Protein AF-0000000080066933 (afdb_homodimer)

Radius of gyration: 23.7 Å; Cα contacts (8 Å, |Δi|>4): 1174; chains: 2; bounding box: 54×74×52 Å

InterPro domains:
  IPR002347 Short-chain dehydrogenase/reductase SDR [PF00106] (4-193)
  IPR002347 Short-chain dehydrogenase/reductase SDR [PR00081] (5-22)
  IPR002347 Short-chain dehydrogenase/reductase SDR [PR00081] (78-89)
  IPR002347 Short-chain dehydrogenase/reductase SDR [PR00081] (125-141)
  IPR002347 Short-chain dehydrogenase/reductase SDR [PR00081] (151-170)
  IPR002347 Short-chain dehydrogenase/reductase SDR [PR00081] (170-187)
  IPR020904 Short-chain dehydrogenase/reductase, conserved site [PS00061] (138-166)
  IPR036291 NAD(P)-binding domain superfamily [SSF51735] (2-244)

Nearest PDB structures (foldseek):
  6uhx-assembly1_A  TM=9.789E-01  e=2.652E-29  Saccharomyces cerevisiae S288C
  6yc8-assembly1_A  TM=9.776E-01  e=1.195E-28  Ogataea glucozyma
  3kzv-assembly1_A  TM=8.392E-01  e=2.022E-23  Saccharomyces cerevisiae S288C
  6emm-assembly1_A  TM=8.908E-01  e=1.637E-17  Homo sapiens
  6hno-assembly1_A  TM=8.893E-01  e=5.060E-16  Homo sapiens

Secondary structure (DSSP, 8-state):
----EEEEES-SSHHHHHHHHHHHHSTT--EEEEEES-SHHHHHHHHHHGGGEEEEE--TT-TTHHHHHHHHHHHHHS---EEEE------S-S-GGG--HHHHHHHHIIIIIHHHHHHHHHHHHHHHHT-EEEEE--GGGTS--TT-HHHHHHHHHHHHHHHHHHHH-TTSEEEEEE--SBSSHHHHIIIIITTTTS-HHHHHHHHHHHHTT-SBPTHHHHHHHHHHHHH--GGGTTEEEETT-GGGHHHH-/----EEEEES-SSHHHHHHHHHHHHSTT--EEEEEES-SHHHHHHHHHSGGGEEEEE--TT-TTHHHHHHHHHHHHHS---EEEE------S-S-GGG--HHHHHHHHIIIIIHHHHHHHHHHHHHHHHT-EEEEE--GGGTS--TT-HHHHHHHHHHHHHHHHHHHH-TTSEEEEEE--SBSSHHHHHHHHTTTTTS-HHHHHHHHHHHHTT-SBPTHHHHHHHHHHHHH--GGGTTEEEETT-GGGHHHH-

Solvent-accessible surface area (backbone atoms only — not comparable to full-atom values): 24352 Å² total; per-residue (Å²): 119,80,58,44,30,33,37,33,29,36,26,52,47,43,42,27,28,33,21,51,50,50,43,53,68,34,93,50,51,23,31,37,39,38,26,23,68,58,55,66,56,42,50,52,49,27,69,73,43,49,93,35,36,46,76,46,74,46,59,60,61,42,58,61,50,29,43,51,52,42,50,48,34,37,72,74,69,68,42,40,30,24,34,35,50,46,48,68,64,62,54,63,66,29,48,62,75,69,60,50,58,70,51,48,51,50,37,36,33,38,41,33,46,22,50,52,30,30,47,37,47,38,46,70,47,19,48,75,59,50,11,19,39,31,36,58,44,41,65,43,29,82,42,68,49,79,22,34,44,56,32,17,16,33,28,22,21,42,44,37,44,25,28,26,41,29,71,66,31,88,47,35,25,21,34,25,30,20,60,67,64,43,62,30,70,67,49,47,39,47,46,62,74,29,48,81,53,29,51,65,74,62,30,45,52,52,44,47,37,55,73,68,66,65,46,37,56,29,52,60,34,14,44,27,50,41,46,36,30,74,63,50,56,68,90,46,32,22,38,75,41,49,48,83,32,79,94,36,51,87,40,68,108,119,79,56,45,30,33,38,32,27,36,26,52,47,43,42,28,27,32,23,52,50,50,42,53,67,34,94,50,51,23,31,36,37,38,25,24,69,57,55,65,56,41,50,52,49,27,68,73,40,50,92,35,37,47,78,45,73,45,60,59,57,43,60,61,51,30,44,53,51,42,49,49,34,37,73,75,69,68,42,40,29,24,33,36,51,46,48,69,64,62,54,63,66,28,49,61,75,70,60,50,57,68,50,47,50,50,36,36,33,39,43,31,46,23,50,53,29,28,48,36,48,37,45,69,48,19,48,76,58,50,11,19,38,31,38,56,44,42,66,44,30,81,43,66,49,80,22,34,42,56,33,17,17,32,29,21,19,42,44,37,44,26,29,28,41,30,71,66,31,88,48,35,27,21,34,24,30,18,61,67,66,41,61,31,68,66,50,48,40,47,46,62,75,30,48,81,52,30,52,65,72,61,31,46,50,54,45,48,37,53,75,68,65,65,44,37,56,28,53,61,35,14,44,27,51,41,46,37,30,74,64,50,57,68,89,48,30,21,38,75,41,49,45,82,34,77,93,36,52,88,40,66,109

Structure (mmCIF, N/CA/C/O backbone):
data_AF-0000000080066933-model_v1
#
loop_
_entity.id
_entity.type
_entity.pdbx_description
1 polymer 'Short-chain dehydrogenase'
#
loop_
_atom_site.group_PDB
_atom_site.id
_atom_site.type_symbol
_atom_site.label_atom_id
_atom_site.label_alt_id
_atom_site.label_comp_id
_atom_site.label_asym_id
_atom_site.label_entity_id
_atom_site.label_seq_id
_atom_site.pdbx_PDB_ins_code
_atom_site.Cartn_x
_atom_site.Cartn_y
_atom_site.Cartn_z
_atom_site.occupancy
_atom_site.B_iso_or_equiv
_atom_site.auth_seq_id
_atom_site.auth_comp_id
_atom_site.auth_asym_id
_atom_site.auth_atom_id
_atom_site.pdbx_PDB_model_num
ATOM 1 N N . MET A 1 1 ? 8.703 -28.578 -24.781 1 67.31 1 MET A N 1
ATOM 2 C CA . MET A 1 1 ? 9.203 -27.688 -23.75 1 67.31 1 MET A CA 1
ATOM 3 C C . MET A 1 1 ? 9.305 -28.406 -22.406 1 67.31 1 MET A C 1
ATOM 5 O O . MET A 1 1 ? 8.547 -29.344 -22.141 1 67.31 1 MET A O 1
ATOM 9 N N . SER A 1 2 ? 10.453 -28.203 -21.656 1 88.19 2 SER A N 1
ATOM 10 C CA . SER A 1 2 ? 10.734 -28.953 -20.438 1 88.19 2 SER A CA 1
ATOM 11 C C . SER A 1 2 ? 9.781 -28.578 -19.312 1 88.19 2 SER A C 1
ATOM 13 O O . SER A 1 2 ? 9.219 -27.469 -19.312 1 88.19 2 SER A O 1
ATOM 15 N N . ALA A 1 3 ? 9.43 -29.484 -18.578 1 95.88 3 ALA A N 1
ATOM 16 C CA . ALA A 1 3 ? 8.578 -29.266 -17.406 1 95.88 3 ALA A CA 1
ATOM 17 C C . ALA A 1 3 ? 9.125 -28.156 -16.531 1 95.88 3 ALA A C 1
ATOM 19 O O . ALA A 1 3 ? 10.336 -28.047 -16.328 1 95.88 3 ALA A O 1
ATOM 20 N N . LYS A 1 4 ? 8.234 -27.328 -16.125 1 98.56 4 LYS A N 1
ATOM 21 C CA . LYS A 1 4 ? 8.586 -26.25 -15.211 1 98.56 4 LYS A CA 1
ATOM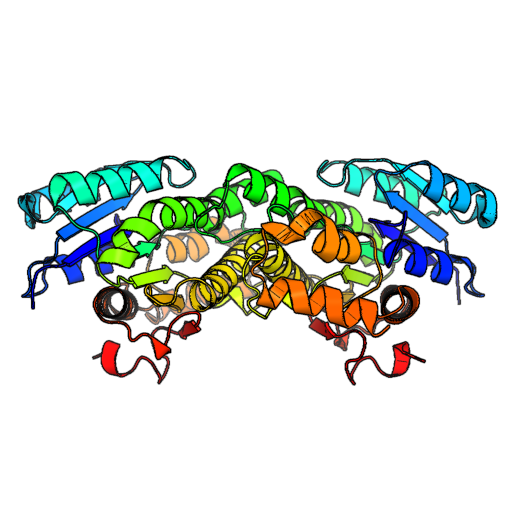 22 C C . LYS A 1 4 ? 8.047 -26.531 -13.812 1 98.56 4 LYS A C 1
ATOM 24 O O . LYS A 1 4 ? 7.156 -27.375 -13.633 1 98.56 4 LYS A O 1
ATOM 29 N N . THR A 1 5 ? 8.688 -25.891 -12.82 1 98.88 5 THR A N 1
ATOM 30 C CA . THR A 1 5 ? 8.258 -26 -11.43 1 98.88 5 THR A CA 1
ATOM 31 C C . THR A 1 5 ? 7.699 -24.672 -10.93 1 98.88 5 THR A C 1
ATOM 33 O O . THR A 1 5 ? 8.391 -23.656 -10.945 1 98.88 5 THR A O 1
ATOM 36 N N . ILE A 1 6 ? 6.422 -24.734 -10.508 1 98.94 6 ILE A N 1
ATOM 37 C CA . ILE A 1 6 ? 5.715 -23.516 -10.125 1 98.94 6 ILE A CA 1
ATOM 38 C C . ILE A 1 6 ? 5.184 -23.656 -8.703 1 98.94 6 ILE A C 1
ATOM 40 O O . ILE A 1 6 ? 4.66 -24.719 -8.328 1 98.94 6 ILE A O 1
ATOM 44 N N . ILE A 1 7 ? 5.359 -22.656 -7.863 1 98.94 7 ILE A N 1
ATOM 45 C CA . ILE A 1 7 ? 4.68 -22.547 -6.578 1 98.94 7 ILE A CA 1
ATOM 46 C C . ILE A 1 7 ? 3.367 -21.797 -6.75 1 98.94 7 ILE A C 1
ATOM 48 O O . ILE A 1 7 ? 3.334 -20.734 -7.383 1 98.94 7 ILE A O 1
ATOM 52 N N . VAL A 1 8 ? 2.273 -22.297 -6.262 1 98.94 8 VAL A N 1
ATOM 53 C CA . VAL A 1 8 ? 0.97 -21.656 -6.297 1 98.94 8 VAL A CA 1
ATOM 54 C C . VAL A 1 8 ? 0.401 -21.547 -4.883 1 98.94 8 VAL A C 1
ATOM 56 O O . VAL A 1 8 ? 0.143 -22.562 -4.238 1 98.94 8 VAL A O 1
ATOM 59 N N . THR A 1 9 ? 0.231 -20.328 -4.414 1 98.75 9 THR A N 1
ATOM 60 C CA . THR A 1 9 ? -0.376 -20.125 -3.102 1 98.75 9 THR A CA 1
ATOM 61 C C . THR A 1 9 ? -1.891 -20 -3.221 1 98.75 9 THR A C 1
ATOM 63 O O . THR A 1 9 ? -2.404 -19.625 -4.281 1 98.75 9 THR A O 1
ATOM 66 N N . GLY A 1 10 ? -2.592 -20.25 -2.084 1 97.75 10 GLY A N 1
ATOM 67 C CA . GLY A 1 10 ? -4.047 -20.234 -2.15 1 97.75 10 GLY A CA 1
ATOM 68 C C . GLY A 1 10 ? -4.609 -21.203 -3.174 1 97.75 10 GLY A C 1
ATOM 69 O O . GLY A 1 10 ? -5.473 -20.828 -3.973 1 97.75 10 GLY A O 1
ATOM 70 N N . ALA A 1 11 ? -4.137 -22.406 -3.182 1 97.88 11 ALA A N 1
ATOM 71 C CA . ALA A 1 11 ? -4.359 -23.312 -4.301 1 97.88 11 ALA A CA 1
ATOM 72 C C . ALA A 1 11 ? -5.5 -24.281 -4 1 97.88 11 ALA A C 1
ATOM 74 O O . ALA A 1 11 ? -5.781 -25.188 -4.793 1 97.88 11 ALA A O 1
ATOM 75 N N . SER A 1 12 ? -6.188 -24.125 -2.879 1 97 12 SER A N 1
ATOM 76 C CA . SER A 1 12 ? -7.148 -25.125 -2.445 1 97 12 SER A CA 1
ATOM 77 C C . SER A 1 12 ? -8.5 -24.938 -3.129 1 97 12 SER A C 1
ATOM 79 O O . SER A 1 12 ? -9.344 -25.828 -3.1 1 97 12 SER A O 1
ATOM 81 N N . ARG A 1 13 ? -8.789 -23.781 -3.676 1 96.56 13 ARG A N 1
ATOM 82 C CA . ARG A 1 13 ? -10.055 -23.484 -4.34 1 96.56 13 ARG A CA 1
ATOM 83 C C . ARG A 1 13 ? -9.914 -22.297 -5.281 1 96.56 13 ARG A C 1
ATOM 85 O O . ARG A 1 13 ? -8.844 -21.703 -5.375 1 96.56 13 ARG A O 1
ATOM 92 N N . GLY A 1 14 ? -10.914 -22.078 -6.016 1 97.88 14 GLY A N 1
ATOM 93 C CA . GLY A 1 14 ? -11.016 -20.859 -6.797 1 97.88 14 GLY A CA 1
ATOM 94 C C . GLY A 1 14 ? -9.922 -20.719 -7.84 1 97.88 14 GLY A C 1
ATOM 95 O O . GLY A 1 14 ? -9.641 -21.672 -8.578 1 97.88 14 GLY A O 1
ATOM 96 N N . ILE A 1 15 ? -9.414 -19.531 -7.926 1 98.69 15 ILE A N 1
ATOM 97 C CA . ILE A 1 15 ? -8.445 -19.172 -8.961 1 98.69 15 ILE A CA 1
ATOM 98 C C . ILE A 1 15 ? -7.176 -20 -8.789 1 98.69 15 ILE A C 1
ATOM 100 O O . ILE A 1 15 ? -6.645 -20.531 -9.766 1 98.69 15 ILE A O 1
ATOM 104 N N . GLY A 1 16 ? -6.715 -20.172 -7.523 1 98.69 16 GLY A N 1
ATOM 105 C CA . GLY A 1 16 ? -5.5 -20.922 -7.273 1 98.69 16 GLY A CA 1
ATOM 106 C C . GLY A 1 16 ? -5.605 -22.375 -7.703 1 98.69 16 GLY A C 1
ATOM 107 O O . GLY A 1 16 ? -4.668 -22.922 -8.289 1 98.69 16 GLY A O 1
ATOM 108 N N . LEU A 1 17 ? -6.723 -22.938 -7.422 1 98.5 17 LEU A N 1
ATOM 109 C CA . LEU A 1 17 ? -6.949 -24.312 -7.84 1 98.5 17 LEU A CA 1
ATOM 110 C C . LEU A 1 17 ? -7 -24.406 -9.359 1 98.5 17 LEU A C 1
ATOM 112 O O . LEU A 1 17 ? -6.445 -25.344 -9.945 1 98.5 17 LEU A O 1
ATOM 116 N N . ALA A 1 18 ? -7.66 -23.484 -9.984 1 98.62 18 ALA A N 1
ATOM 117 C CA . ALA A 1 18 ? -7.738 -23.469 -11.445 1 98.62 18 ALA A CA 1
ATOM 118 C C . ALA A 1 18 ? -6.348 -23.359 -12.062 1 98.62 18 ALA A C 1
ATOM 120 O O . ALA A 1 18 ? -6.047 -24.031 -13.055 1 98.62 18 ALA A O 1
ATOM 121 N N . ILE A 1 19 ? -5.492 -22.516 -11.492 1 98.88 19 ILE A N 1
ATOM 122 C CA . ILE A 1 19 ? -4.121 -22.359 -11.969 1 98.88 19 ILE A CA 1
ATOM 123 C C . ILE A 1 19 ? -3.363 -23.672 -11.82 1 98.88 19 ILE A C 1
ATOM 125 O O . ILE A 1 19 ? -2.744 -24.156 -12.773 1 98.88 19 ILE A O 1
ATOM 129 N N . ALA A 1 20 ? -3.453 -24.25 -10.641 1 98.75 20 ALA A N 1
ATOM 130 C CA . ALA A 1 20 ? -2.742 -25.5 -10.367 1 98.75 20 ALA A CA 1
ATOM 131 C C . ALA A 1 20 ? -3.172 -26.594 -11.336 1 98.75 20 ALA A C 1
ATOM 133 O O . ALA A 1 20 ? -2.328 -27.281 -11.93 1 98.75 20 ALA A O 1
ATOM 134 N N . LYS A 1 21 ? -4.434 -26.75 -11.531 1 98.31 21 LYS A N 1
ATOM 135 C CA . LYS A 1 21 ? -4.953 -27.781 -12.414 1 98.31 21 LYS A CA 1
ATOM 136 C C . LYS A 1 21 ? -4.488 -27.562 -13.852 1 98.31 21 LYS A C 1
ATOM 138 O O . LYS A 1 21 ? -4.113 -28.516 -14.547 1 98.31 21 LYS A O 1
ATOM 143 N N . TYR A 1 22 ? -4.523 -26.344 -14.297 1 98.38 22 TYR A N 1
ATOM 144 C CA . TYR A 1 22 ? -4.043 -26.031 -15.641 1 98.38 22 TYR A CA 1
ATOM 145 C C . TYR A 1 22 ? -2.59 -26.469 -15.805 1 98.38 22 TYR A C 1
ATOM 147 O O . TYR A 1 22 ? -2.236 -27.109 -16.797 1 98.38 22 TYR A O 1
ATOM 155 N N . LEU A 1 23 ? -1.761 -26.141 -14.875 1 98.56 23 LEU A N 1
ATOM 156 C CA . LEU A 1 23 ? -0.336 -26.453 -14.922 1 98.56 23 LEU A CA 1
ATOM 157 C C . LEU A 1 23 ? -0.106 -27.969 -14.914 1 98.56 23 LEU A C 1
ATOM 159 O O . LEU A 1 23 ? 0.742 -28.469 -15.648 1 98.56 23 LEU A O 1
ATOM 163 N N . LEU A 1 24 ? -0.907 -28.641 -14.117 1 98.06 24 LEU A N 1
ATOM 164 C CA . LEU A 1 24 ? -0.723 -30.078 -13.922 1 98.06 24 LEU A CA 1
ATOM 165 C C . LEU A 1 24 ? -1.214 -30.859 -15.133 1 98.06 24 LEU A C 1
ATOM 167 O O . LEU A 1 24 ? -0.718 -31.953 -15.414 1 98.06 24 LEU A O 1
ATOM 171 N N . THR A 1 25 ? -2.176 -30.281 -15.844 1 96.5 25 THR A N 1
ATOM 172 C CA . THR A 1 25 ? -2.771 -31 -16.953 1 96.5 25 THR A CA 1
ATOM 173 C C . THR A 1 25 ? -2.137 -30.578 -18.281 1 96.5 25 THR A C 1
ATOM 175 O O . THR A 1 25 ? -2.506 -31.094 -19.344 1 96.5 25 THR A O 1
ATOM 178 N N . SER A 1 26 ? -1.227 -29.672 -18.172 1 94.06 26 SER A N 1
ATOM 179 C CA . SER A 1 26 ? -0.516 -29.25 -19.375 1 94.06 26 SER A CA 1
ATOM 180 C C . SER A 1 26 ? 0.272 -30.406 -19.984 1 94.06 26 SER A C 1
ATOM 182 O O . SER A 1 26 ? 0.747 -31.281 -19.25 1 94.06 26 SER A O 1
ATOM 184 N N . PRO A 1 27 ? 0.438 -30.359 -21.297 1 91.88 27 PRO A N 1
ATOM 185 C CA . PRO A 1 27 ? 1.155 -31.469 -21.953 1 91.88 27 PRO A CA 1
ATOM 186 C C . PRO A 1 27 ? 2.607 -31.578 -21.5 1 91.88 27 PRO A C 1
ATOM 188 O O . PRO A 1 27 ? 3.207 -32.656 -21.578 1 91.88 27 PRO A O 1
ATOM 191 N N . GLN A 1 28 ? 3.174 -30.531 -20.969 1 92.44 28 GLN A N 1
ATOM 192 C CA . GLN A 1 28 ? 4.566 -30.516 -20.547 1 92.44 28 GLN A CA 1
ATOM 193 C C . GLN A 1 28 ? 4.719 -31.156 -19.156 1 92.44 28 GLN A C 1
ATOM 195 O O . GLN A 1 28 ? 5.84 -31.375 -18.703 1 92.44 28 GLN A O 1
ATOM 200 N N . SER A 1 29 ? 3.619 -31.422 -18.484 1 92.94 29 SER A N 1
ATOM 201 C CA . SER A 1 29 ? 3.627 -32.094 -17.188 1 92.94 29 SER A CA 1
ATOM 202 C C . SER A 1 29 ? 4.398 -31.266 -16.156 1 92.94 29 SER A C 1
ATOM 204 O O . SER A 1 29 ? 5.324 -31.766 -15.516 1 92.94 29 SER A O 1
ATOM 206 N N . HIS A 1 30 ? 4.012 -30.062 -15.945 1 98.25 30 HIS A N 1
ATOM 207 C CA . HIS A 1 30 ? 4.664 -29.172 -14.984 1 98.25 30 HIS A CA 1
ATOM 208 C C . HIS A 1 30 ? 4.5 -29.688 -13.562 1 98.25 30 HIS A C 1
ATOM 210 O O . HIS A 1 30 ? 3.586 -30.453 -13.273 1 98.25 30 HIS A O 1
ATOM 216 N N . ASN A 1 31 ? 5.496 -29.328 -12.703 1 98.56 31 ASN A N 1
ATOM 217 C CA . ASN A 1 31 ? 5.441 -29.594 -11.266 1 98.56 31 ASN A CA 1
ATOM 218 C C . ASN A 1 31 ? 4.879 -28.391 -10.5 1 98.56 31 ASN A C 1
ATOM 220 O O . ASN A 1 31 ? 5.152 -27.25 -10.844 1 98.56 31 ASN A O 1
ATOM 224 N N . VAL A 1 32 ? 4.094 -28.734 -9.492 1 98.88 32 VAL A N 1
ATOM 225 C CA . VAL A 1 32 ? 3.48 -27.641 -8.742 1 98.88 32 VAL A CA 1
ATOM 226 C C . VAL A 1 32 ? 3.635 -27.891 -7.242 1 98.88 32 VAL A C 1
ATOM 228 O O . VAL A 1 32 ? 3.357 -29 -6.758 1 98.88 32 VAL A O 1
ATOM 231 N N . VAL A 1 33 ? 4.184 -26.938 -6.516 1 98.81 33 VAL A N 1
ATOM 232 C CA . VAL A 1 33 ? 4.023 -26.875 -5.066 1 98.81 33 VAL A CA 1
ATOM 233 C C . VAL A 1 33 ? 2.771 -26.078 -4.715 1 98.81 33 VAL A C 1
ATOM 235 O O . VAL A 1 33 ? 2.701 -24.875 -4.988 1 98.81 33 VAL A O 1
ATOM 238 N N . VAL A 1 34 ? 1.765 -26.75 -4.145 1 98.69 34 VAL A N 1
ATOM 239 C CA . VAL A 1 34 ? 0.503 -26.109 -3.799 1 98.69 34 VAL A CA 1
ATOM 240 C C . VAL A 1 34 ? 0.474 -25.797 -2.305 1 98.69 34 VAL A C 1
ATOM 242 O O . VAL A 1 34 ? 0.87 -26.625 -1.482 1 98.69 34 VAL A O 1
ATOM 245 N N . ILE A 1 35 ? 0.052 -24.578 -2.02 1 98.44 35 ILE A N 1
ATOM 246 C CA . ILE A 1 35 ? 0.05 -24.125 -0.637 1 98.44 35 ILE A CA 1
ATOM 247 C C . ILE A 1 35 ? -1.332 -23.578 -0.275 1 98.44 35 ILE A C 1
ATOM 249 O O . ILE A 1 35 ? -1.922 -22.812 -1.035 1 98.44 35 ILE A O 1
ATOM 253 N N . ALA A 1 36 ? -1.874 -23.906 0.752 1 96.88 36 ALA A N 1
ATOM 254 C CA . ALA A 1 36 ? -3.092 -23.359 1.355 1 96.88 36 ALA A CA 1
ATOM 255 C C . ALA A 1 36 ? -3.225 -23.812 2.809 1 96.88 36 ALA A C 1
ATOM 257 O O . ALA A 1 36 ? -2.441 -24.641 3.287 1 96.88 36 ALA A O 1
ATOM 258 N N . ARG A 1 37 ? -4.195 -23.297 3.502 1 93.06 37 ARG A N 1
ATOM 259 C CA . ARG A 1 37 ? -4.504 -23.719 4.863 1 93.06 37 ARG A CA 1
ATOM 260 C C . ARG A 1 37 ? -5.266 -25.047 4.871 1 93.06 37 ARG A C 1
ATOM 262 O O . ARG A 1 37 ? -5.066 -25.875 5.758 1 93.06 37 ARG A O 1
ATOM 269 N N . SER A 1 38 ? -6.09 -25.125 3.852 1 92 38 SER A N 1
ATOM 270 C CA . SER A 1 38 ? -6.918 -26.328 3.762 1 92 38 SER A CA 1
ATOM 271 C C . SER A 1 38 ? -6.105 -27.516 3.266 1 92 38 SER A C 1
ATOM 273 O O . SER A 1 38 ? -5.441 -27.438 2.23 1 92 38 SER A O 1
ATOM 275 N N . VAL A 1 39 ? -6.312 -28.609 3.875 1 93.56 39 VAL A N 1
ATOM 276 C CA . VAL A 1 39 ? -5.453 -29.766 3.627 1 93.56 39 VAL A CA 1
ATOM 277 C C . VAL A 1 39 ? -6.082 -30.656 2.559 1 93.56 39 VAL A C 1
ATOM 279 O O . VAL A 1 39 ? -5.43 -31.016 1.575 1 93.56 39 VAL A O 1
ATOM 282 N N . GLU A 1 40 ? -7.301 -30.859 2.625 1 95.75 40 GLU A N 1
ATOM 283 C CA . GLU A 1 40 ? -7.965 -31.922 1.875 1 95.75 40 GLU A CA 1
ATOM 284 C C . GLU A 1 40 ? -7.895 -31.656 0.373 1 95.75 40 GLU A C 1
ATOM 286 O O . GLU A 1 40 ? -7.512 -32.531 -0.398 1 95.75 40 GLU A O 1
ATOM 291 N N . PRO A 1 41 ? -8.219 -30.453 -0.03 1 95 41 PRO A N 1
ATOM 292 C CA . PRO A 1 41 ? -8.156 -30.234 -1.476 1 95 41 PRO A CA 1
ATOM 293 C C . PRO A 1 41 ? -6.75 -30.391 -2.039 1 95 41 PRO A C 1
ATOM 295 O O . PRO A 1 41 ? -6.578 -30.844 -3.172 1 95 41 PRO A O 1
ATOM 298 N N . LEU A 1 42 ? -5.766 -30.047 -1.315 1 97.12 42 LEU A N 1
ATOM 299 C CA . LEU A 1 42 ? -4.383 -30.172 -1.769 1 97.12 42 LEU A CA 1
ATOM 300 C C . LEU A 1 42 ? -3.953 -31.625 -1.831 1 97.12 42 LEU A C 1
ATOM 302 O O . LEU A 1 42 ? -3.256 -32.031 -2.764 1 97.12 42 LEU A O 1
ATOM 306 N N . GLN A 1 43 ? -4.383 -32.344 -0.837 1 96.88 43 GLN A N 1
ATOM 307 C CA . GLN A 1 43 ? -4.051 -33.781 -0.819 1 96.88 43 GLN A CA 1
ATOM 308 C C . GLN A 1 43 ? -4.695 -34.5 -1.991 1 96.88 43 GLN A C 1
ATOM 310 O O . GLN A 1 43 ? -4.117 -35.438 -2.537 1 96.88 43 GLN A O 1
ATOM 315 N N . LYS A 1 44 ? -5.871 -34.094 -2.355 1 97.06 44 LYS A N 1
ATOM 316 C CA . LYS A 1 44 ? -6.523 -34.656 -3.523 1 97.06 44 LYS A CA 1
ATOM 317 C C . LYS A 1 44 ? -5.703 -34.438 -4.789 1 97.06 44 LYS A C 1
ATOM 319 O O . LYS A 1 44 ? -5.594 -35.312 -5.641 1 97.06 44 LYS A O 1
ATOM 324 N N . LEU A 1 45 ? -5.156 -33.219 -4.926 1 97.06 45 LEU A N 1
ATOM 325 C CA . LEU A 1 45 ? -4.273 -32.938 -6.051 1 97.06 45 LEU A CA 1
ATOM 326 C C . LEU A 1 45 ? -3.047 -33.844 -6.02 1 97.06 45 LEU A C 1
ATOM 328 O O . LEU A 1 45 ? -2.639 -34.375 -7.055 1 97.06 45 LEU A O 1
ATOM 332 N N . LYS A 1 46 ? -2.479 -34 -4.828 1 97.62 46 LYS A N 1
ATOM 333 C CA . LYS A 1 46 ? -1.294 -34.812 -4.668 1 97.62 46 LYS A CA 1
ATOM 334 C C . LYS A 1 46 ? -1.586 -36.281 -5.051 1 97.62 46 LYS A C 1
ATOM 336 O O . LYS A 1 46 ? -0.767 -36.938 -5.703 1 97.62 46 LYS A O 1
ATOM 341 N N . GLU A 1 47 ? -2.705 -36.75 -4.691 1 97.56 47 GLU A N 1
ATOM 342 C CA . GLU A 1 47 ? -3.092 -38.125 -4.996 1 97.56 47 GLU A CA 1
ATOM 343 C C . GLU A 1 47 ? -3.309 -38.312 -6.496 1 97.56 47 GLU A C 1
ATOM 345 O O . GLU A 1 47 ? -2.928 -39.344 -7.055 1 97.56 47 GLU A O 1
ATOM 350 N N . GLN A 1 48 ? -3.848 -37.344 -7.066 1 97.06 48 GLN A N 1
ATOM 351 C CA . GLN A 1 48 ? -4.211 -37.438 -8.477 1 97.06 48 GLN A CA 1
ATOM 352 C C . GLN A 1 48 ? -2.982 -37.281 -9.375 1 97.06 48 GLN A C 1
ATOM 354 O O . GLN A 1 48 ? -2.883 -37.938 -10.414 1 97.06 48 GLN A O 1
ATOM 359 N N . TYR A 1 49 ? -2.023 -36.406 -8.984 1 95.88 49 TYR A N 1
ATOM 360 C CA . TYR A 1 49 ? -0.885 -36.094 -9.844 1 95.88 49 TYR A CA 1
ATOM 361 C C . TYR A 1 49 ? 0.429 -36.438 -9.148 1 95.88 49 TYR A C 1
ATOM 363 O O . TYR A 1 49 ? 1.468 -35.844 -9.453 1 95.88 49 TYR A O 1
ATOM 371 N N . ASN A 1 50 ? 0.466 -37.312 -8.242 1 88.25 50 ASN A N 1
ATOM 372 C CA . ASN A 1 50 ? 1.418 -37.844 -7.266 1 88.25 50 ASN A CA 1
ATOM 373 C C . ASN A 1 50 ? 2.82 -37.281 -7.504 1 88.25 50 ASN A C 1
ATOM 375 O O . ASN A 1 50 ? 3.279 -36.406 -6.773 1 88.25 50 ASN A O 1
ATOM 379 N N . LYS A 1 51 ? 3.502 -37.5 -8.703 1 93.94 51 LYS A N 1
ATOM 380 C CA . LYS A 1 51 ? 4.902 -37.125 -8.914 1 93.94 51 LYS A CA 1
ATOM 381 C C . LYS A 1 51 ? 5.039 -35.656 -9.25 1 93.94 51 LYS A C 1
ATOM 383 O O . LYS A 1 51 ? 6.113 -35.062 -9.078 1 93.94 51 LYS A O 1
ATOM 388 N N . GLN A 1 52 ? 3.93 -35 -9.609 1 97.94 52 GLN A N 1
ATOM 389 C CA . GLN A 1 52 ? 3.99 -33.594 -10.078 1 97.94 52 GLN A CA 1
ATOM 390 C C . GLN A 1 52 ? 3.658 -32.625 -8.961 1 97.94 52 GLN A C 1
ATOM 392 O O . GLN A 1 52 ? 3.836 -31.422 -9.109 1 97.94 52 GLN A O 1
ATOM 397 N N . VAL A 1 53 ? 3.172 -33.156 -7.789 1 98.69 53 VAL A N 1
ATOM 398 C CA . VAL A 1 53 ? 2.596 -32.219 -6.82 1 98.69 53 VAL A CA 1
ATOM 399 C C . VAL A 1 53 ? 3.271 -32.406 -5.465 1 98.69 53 VAL A C 1
ATOM 401 O O . VAL A 1 53 ? 3.453 -33.531 -5 1 98.69 53 VAL A O 1
ATOM 404 N N . GLU A 1 54 ? 3.727 -31.359 -4.84 1 98.56 54 GLU A N 1
ATOM 405 C CA . GLU A 1 54 ? 4.062 -31.297 -3.422 1 98.56 54 GLU A CA 1
ATOM 406 C C . GLU A 1 54 ? 3.125 -30.344 -2.676 1 98.56 54 GLU A C 1
ATOM 408 O O . GLU A 1 54 ? 2.701 -29.328 -3.221 1 98.56 54 GLU A O 1
ATOM 413 N N . VAL A 1 55 ? 2.799 -30.766 -1.473 1 98.38 55 VAL A N 1
ATOM 414 C CA . VAL A 1 55 ? 1.812 -30.031 -0.686 1 98.38 55 VAL A CA 1
ATOM 415 C C . VAL A 1 55 ? 2.49 -29.375 0.518 1 98.38 55 VAL A C 1
ATOM 417 O O . VAL A 1 55 ? 3.303 -30.016 1.197 1 98.38 55 VAL A O 1
ATOM 420 N N . LEU A 1 56 ? 2.227 -28.109 0.729 1 97.69 56 LEU A N 1
ATOM 421 C CA . LEU A 1 56 ? 2.615 -27.406 1.943 1 97.69 56 LEU A CA 1
ATOM 422 C C . LEU A 1 56 ? 1.406 -26.734 2.592 1 97.69 56 LEU A C 1
ATOM 424 O O . LEU A 1 56 ? 0.799 -25.844 2.008 1 97.69 56 LEU A O 1
ATOM 428 N N . ASN A 1 57 ? 1.068 -27.188 3.734 1 95.88 57 ASN A N 1
ATOM 429 C CA . ASN A 1 57 ? -0.007 -26.578 4.508 1 95.88 57 ASN A CA 1
ATOM 430 C C . ASN A 1 57 ? 0.526 -25.531 5.477 1 95.88 57 ASN A C 1
ATOM 432 O O . ASN A 1 57 ? 1.535 -25.75 6.145 1 95.88 57 ASN A O 1
ATOM 436 N N . GLY A 1 58 ? -0.088 -24.375 5.441 1 92 58 GLY A N 1
ATOM 437 C CA . GLY A 1 58 ? 0.354 -23.375 6.398 1 92 58 GLY A CA 1
ATOM 438 C C . GLY A 1 58 ? -0.442 -22.078 6.324 1 92 58 GLY A C 1
ATOM 439 O O . GLY A 1 58 ? -1.22 -21.875 5.387 1 92 58 GLY A O 1
ATOM 440 N N . ASP A 1 59 ? -0.287 -21.312 7.371 1 90.94 59 ASP A N 1
ATOM 441 C CA . ASP A 1 59 ? -0.8 -19.953 7.441 1 90.94 59 ASP A CA 1
ATOM 442 C C . ASP A 1 59 ? 0.102 -18.984 6.676 1 90.94 59 ASP A C 1
ATOM 444 O O . ASP A 1 59 ? 1.276 -18.828 7.016 1 90.94 59 ASP A O 1
ATOM 448 N N . LEU A 1 60 ? -0.504 -18.359 5.734 1 88.75 60 LEU A N 1
ATOM 449 C CA . LEU A 1 60 ? 0.331 -17.594 4.82 1 88.75 60 LEU A CA 1
ATOM 450 C C . LEU A 1 60 ? 0.77 -16.281 5.461 1 88.75 60 LEU A C 1
ATOM 452 O O . LEU A 1 60 ? 1.614 -15.57 4.91 1 88.75 60 LEU A O 1
ATOM 456 N N . ALA A 1 61 ? 0.24 -16 6.684 1 89.81 61 ALA A N 1
ATOM 457 C CA . ALA A 1 61 ? 0.816 -14.914 7.461 1 89.81 61 ALA A CA 1
ATOM 458 C C . ALA A 1 61 ? 2.113 -15.344 8.141 1 89.81 61 ALA A C 1
ATOM 460 O O . ALA A 1 61 ? 2.863 -14.508 8.648 1 89.81 61 ALA A O 1
ATOM 461 N N . ASP A 1 62 ? 2.33 -16.625 8.172 1 94.69 62 ASP A N 1
ATOM 462 C CA . ASP A 1 62 ? 3.605 -17.156 8.656 1 94.69 62 ASP A CA 1
ATOM 463 C C . ASP A 1 62 ? 4.723 -16.891 7.652 1 94.69 62 ASP A C 1
ATOM 465 O O . ASP A 1 62 ? 4.773 -17.531 6.598 1 94.69 62 ASP A O 1
ATOM 469 N N . LEU A 1 63 ? 5.668 -16.094 8.031 1 95.62 63 LEU A N 1
ATOM 470 C CA . LEU A 1 63 ? 6.68 -15.586 7.113 1 95.62 63 LEU A CA 1
ATOM 471 C C . LEU A 1 63 ? 7.684 -16.672 6.746 1 95.62 63 LEU A C 1
ATOM 473 O O . LEU A 1 63 ? 8.469 -16.516 5.809 1 95.62 63 LEU A O 1
ATOM 477 N N . SER A 1 64 ? 7.645 -17.797 7.426 1 96.69 64 SER A N 1
ATOM 478 C CA . SER A 1 64 ? 8.578 -18.875 7.125 1 96.69 64 SER A CA 1
ATOM 479 C C . SER A 1 64 ? 8.078 -19.75 5.973 1 96.69 64 SER A C 1
ATOM 481 O O . SER A 1 64 ? 8.836 -20.531 5.406 1 96.69 64 SER A O 1
ATOM 483 N N . ILE A 1 65 ? 6.84 -19.641 5.605 1 97.12 65 ILE A N 1
ATOM 484 C CA . ILE A 1 65 ? 6.207 -20.531 4.633 1 97.12 65 ILE A CA 1
ATOM 485 C C . ILE A 1 65 ? 6.855 -20.344 3.266 1 97.12 65 ILE A C 1
ATOM 487 O O . ILE A 1 65 ? 7.023 -21.312 2.514 1 97.12 65 ILE A O 1
ATOM 491 N N . GLY A 1 66 ? 7.211 -19.078 2.908 1 97.62 66 GLY A N 1
ATOM 492 C CA . GLY A 1 66 ? 7.863 -18.828 1.635 1 97.62 66 GLY A CA 1
ATOM 493 C C . GLY A 1 66 ? 9.148 -19.609 1.447 1 97.62 66 GLY A C 1
ATOM 494 O O . GLY A 1 66 ? 9.32 -20.281 0.429 1 97.62 66 GLY A O 1
ATOM 495 N N . GLN A 1 67 ? 9.953 -19.578 2.465 1 98.19 67 GLN A N 1
ATOM 496 C CA . GLN A 1 67 ? 11.211 -20.312 2.396 1 98.19 67 GLN A CA 1
ATOM 497 C C . GLN A 1 67 ? 10.969 -21.828 2.354 1 98.19 67 GLN A C 1
ATOM 499 O O . GLN A 1 67 ? 11.617 -22.531 1.588 1 98.19 67 GLN A O 1
ATOM 504 N N . LYS A 1 68 ? 10.062 -22.312 3.141 1 98.62 68 LYS A N 1
ATOM 505 C CA . LYS A 1 68 ? 9.727 -23.734 3.146 1 98.62 68 LYS A CA 1
ATOM 506 C C . LYS A 1 68 ? 9.242 -24.188 1.771 1 98.62 68 LYS A C 1
ATOM 508 O O . LYS A 1 68 ? 9.586 -25.281 1.317 1 98.62 68 LYS A O 1
ATOM 513 N N . ALA A 1 69 ? 8.461 -23.344 1.155 1 98.69 69 ALA A N 1
ATOM 514 C CA . ALA A 1 69 ? 7.918 -23.672 -0.161 1 98.69 69 ALA A CA 1
ATOM 515 C C . ALA A 1 69 ? 9.031 -23.766 -1.203 1 98.69 69 ALA A C 1
ATOM 517 O O . ALA A 1 69 ? 9.047 -24.703 -2.016 1 98.69 69 ALA A O 1
ATOM 518 N N . VAL A 1 70 ? 9.953 -22.812 -1.174 1 98.81 70 VAL A N 1
ATOM 519 C CA . VAL A 1 70 ? 11.055 -22.781 -2.125 1 98.81 70 VAL A CA 1
ATOM 520 C C . VAL A 1 70 ? 11.969 -23.984 -1.893 1 98.81 70 VAL A C 1
ATOM 522 O O . VAL A 1 70 ? 12.359 -24.672 -2.842 1 98.81 70 VAL A O 1
ATOM 525 N N . ASP A 1 71 ? 12.234 -24.25 -0.627 1 98.88 71 ASP A N 1
ATOM 526 C CA . ASP A 1 71 ? 13.047 -25.406 -0.292 1 98.88 71 ASP A CA 1
ATOM 527 C C . ASP A 1 71 ? 12.398 -26.703 -0.796 1 98.88 71 ASP A C 1
ATOM 529 O O . ASP A 1 71 ? 13.078 -27.578 -1.325 1 98.88 71 ASP A O 1
ATOM 533 N N . LEU A 1 72 ? 11.133 -26.781 -0.625 1 98.81 72 LEU A N 1
ATOM 534 C CA . LEU A 1 72 ? 10.398 -27.969 -1.047 1 98.81 72 LEU A CA 1
ATOM 535 C C . LEU A 1 72 ? 10.453 -28.141 -2.562 1 98.81 72 LEU A C 1
ATOM 537 O O . LEU A 1 72 ? 10.656 -29.25 -3.062 1 98.81 72 LEU A O 1
ATOM 541 N N . ALA A 1 73 ? 10.273 -27.047 -3.307 1 98.81 73 ALA A N 1
ATOM 542 C CA . ALA A 1 73 ? 10.359 -27.078 -4.762 1 98.81 73 ALA A CA 1
ATOM 543 C C . ALA A 1 73 ? 11.734 -27.562 -5.215 1 98.81 73 ALA A C 1
ATOM 545 O O . ALA A 1 73 ? 11.844 -28.438 -6.078 1 98.81 73 ALA A O 1
ATOM 546 N N . LEU A 1 74 ? 12.781 -27.016 -4.598 1 98.81 74 LEU A N 1
ATOM 547 C CA . LEU A 1 74 ? 14.148 -27.344 -4.984 1 98.81 74 LEU A CA 1
ATOM 548 C C . LEU A 1 74 ? 14.492 -28.781 -4.602 1 98.81 74 LEU A C 1
ATOM 550 O O . LEU A 1 74 ? 15.125 -29.5 -5.379 1 98.81 74 LEU A O 1
ATOM 554 N N . LYS A 1 75 ? 14.078 -29.172 -3.441 1 98.69 75 LYS A N 1
ATOM 555 C CA . LYS A 1 75 ? 14.359 -30.531 -2.973 1 98.69 75 LYS A CA 1
ATOM 556 C C . LYS A 1 75 ? 13.641 -31.562 -3.83 1 98.69 75 LYS A C 1
ATOM 558 O O . LYS A 1 75 ? 14.219 -32.594 -4.188 1 98.69 75 LYS A O 1
ATOM 563 N N . SER A 1 76 ? 12.43 -31.312 -4.184 1 98.5 76 SER A N 1
ATOM 564 C CA . SER A 1 76 ? 11.578 -32.312 -4.82 1 98.5 76 SER A CA 1
ATOM 565 C C . SER A 1 76 ? 11.758 -32.312 -6.336 1 98.5 76 SER A C 1
ATOM 567 O O . SER A 1 76 ? 11.672 -33.344 -6.98 1 98.5 76 SER A O 1
ATOM 569 N N . PHE A 1 77 ? 11.977 -31.094 -6.883 1 98.25 77 PHE A N 1
ATOM 570 C CA . PHE A 1 77 ? 11.898 -31 -8.336 1 98.25 77 PHE A CA 1
ATOM 571 C C . PHE A 1 77 ? 13.188 -30.422 -8.906 1 98.25 77 PHE A C 1
ATOM 573 O O . PHE A 1 77 ? 13.359 -30.375 -10.125 1 98.25 77 PHE A O 1
ATOM 580 N N . GLY A 1 78 ? 14.094 -29.875 -8.086 1 98.25 78 GLY A N 1
ATOM 581 C CA . GLY A 1 78 ? 15.438 -29.469 -8.477 1 98.25 78 GLY A CA 1
ATOM 582 C C . GLY A 1 78 ? 15.492 -28.062 -9.039 1 98.25 78 GLY A C 1
ATOM 583 O O . GLY A 1 78 ? 16.562 -27.562 -9.375 1 98.25 78 GLY A O 1
ATOM 584 N N . ARG A 1 79 ? 14.375 -27.422 -9.172 1 98.31 79 ARG A N 1
ATOM 585 C CA . ARG A 1 79 ? 14.344 -26.078 -9.766 1 98.31 79 ARG A CA 1
ATOM 586 C C . ARG A 1 79 ? 13.094 -25.328 -9.344 1 98.31 79 ARG A C 1
ATOM 588 O O . ARG A 1 79 ? 12.164 -25.922 -8.789 1 98.31 79 ARG A O 1
ATOM 595 N N . LEU A 1 80 ? 13.086 -24.062 -9.602 1 98.88 80 LEU A N 1
ATOM 596 C CA . LEU A 1 80 ? 11.938 -23.172 -9.477 1 98.88 80 LEU A CA 1
ATOM 597 C C . LEU A 1 80 ? 11.859 -22.219 -10.664 1 98.88 80 LEU A C 1
ATOM 599 O O . LEU A 1 80 ? 12.781 -21.438 -10.891 1 98.88 80 LEU A O 1
ATOM 603 N N . ASP A 1 81 ? 10.703 -22.281 -11.375 1 98.88 81 ASP A N 1
ATOM 604 C CA . ASP A 1 81 ? 10.57 -21.5 -12.602 1 98.88 81 ASP A CA 1
ATOM 605 C C . ASP A 1 81 ? 9.57 -20.359 -12.422 1 98.88 81 ASP A C 1
ATOM 607 O O . ASP A 1 81 ? 9.539 -19.422 -13.234 1 98.88 81 ASP A O 1
ATOM 611 N N . GLY A 1 82 ? 8.789 -20.406 -11.391 1 98.94 82 GLY A N 1
ATOM 612 C CA . GLY A 1 82 ? 7.832 -19.344 -11.18 1 98.94 82 GLY A CA 1
ATOM 613 C C . GLY A 1 82 ? 7.031 -19.5 -9.898 1 98.94 82 GLY A C 1
ATOM 614 O O . GLY A 1 82 ? 7.082 -20.547 -9.25 1 98.94 82 GLY A O 1
ATOM 615 N N . MET A 1 83 ? 6.41 -18.5 -9.508 1 98.94 83 MET A N 1
ATOM 616 C CA . MET A 1 83 ? 5.457 -18.484 -8.398 1 98.94 83 MET A CA 1
ATOM 617 C C . MET A 1 83 ? 4.207 -17.688 -8.773 1 98.94 83 MET A C 1
ATOM 619 O O . MET A 1 83 ? 4.301 -16.641 -9.406 1 98.94 83 MET A O 1
ATOM 623 N N . VAL A 1 84 ? 3.072 -18.25 -8.492 1 98.94 84 VAL A N 1
ATOM 624 C CA . VAL A 1 84 ? 1.817 -17.5 -8.492 1 98.94 84 VAL A CA 1
ATOM 625 C C . VAL A 1 84 ? 1.38 -17.234 -7.055 1 98.94 84 VAL A C 1
ATOM 627 O O . VAL A 1 84 ? 0.913 -18.125 -6.359 1 98.94 84 VAL A O 1
ATOM 630 N N . LEU A 1 85 ? 1.615 -16.062 -6.641 1 98.88 85 LEU A N 1
ATOM 631 C CA . LEU A 1 85 ? 1.149 -15.656 -5.32 1 98.88 85 LEU A CA 1
ATOM 632 C C . LEU A 1 85 ? -0.296 -15.172 -5.383 1 98.88 85 LEU A C 1
ATOM 634 O O . LEU A 1 85 ? -0.552 -14.008 -5.707 1 98.88 85 LEU A O 1
ATOM 638 N N . ASN A 1 86 ? -1.172 -16.094 -5.066 1 98.75 86 ASN A N 1
ATOM 639 C CA . ASN A 1 86 ? -2.604 -15.938 -5.301 1 98.75 86 ASN A CA 1
ATOM 640 C C . ASN A 1 86 ? -3.363 -15.742 -3.99 1 98.75 86 ASN A C 1
ATOM 642 O O . ASN A 1 86 ? -4.504 -15.266 -3.996 1 98.75 86 ASN A O 1
ATOM 646 N N . HIS A 1 87 ? -2.701 -16.031 -2.916 1 97.94 87 HIS A N 1
ATOM 647 C CA . HIS A 1 87 ? -3.396 -15.953 -1.636 1 97.94 87 HIS A CA 1
ATOM 648 C C . HIS A 1 87 ? -3.725 -14.516 -1.263 1 97.94 87 HIS A C 1
ATOM 650 O O . HIS A 1 87 ? -3.078 -13.578 -1.743 1 97.94 87 HIS A O 1
ATOM 656 N N . GLY A 1 88 ? -4.727 -14.367 -0.458 1 97.12 88 GLY A N 1
ATOM 657 C CA . GLY A 1 88 ? -5.148 -13.078 0.07 1 97.12 88 GLY A CA 1
ATOM 658 C C . GLY A 1 88 ? -6.477 -13.141 0.801 1 97.12 88 GLY A C 1
ATOM 659 O O . GLY A 1 88 ? -7.219 -14.109 0.671 1 97.12 88 GLY A O 1
ATOM 660 N N . VAL A 1 89 ? -6.703 -12.148 1.573 1 96.88 89 VAL A N 1
ATOM 661 C CA . VAL A 1 89 ? -7.961 -12.023 2.301 1 96.88 89 VAL A CA 1
ATOM 662 C C . VAL A 1 89 ? -8.539 -10.625 2.1 1 96.88 89 VAL A C 1
ATOM 664 O O . VAL A 1 89 ? -7.805 -9.68 1.8 1 96.88 89 VAL A O 1
ATOM 667 N N . LEU A 1 90 ? -9.867 -10.531 2.236 1 96.62 90 LEU A N 1
ATOM 668 C CA . LEU A 1 90 ? -10.492 -9.219 2.23 1 96.62 90 LEU A CA 1
ATOM 669 C C . LEU A 1 90 ? -10.07 -8.406 3.449 1 96.62 90 LEU A C 1
ATOM 671 O O . LEU A 1 90 ? -9.898 -7.188 3.359 1 96.62 90 LEU A O 1
ATOM 675 N N . GLY A 1 91 ? -9.82 -9.203 4.57 1 96.06 91 GLY A N 1
ATOM 676 C CA . GLY A 1 91 ? -9.609 -8.531 5.844 1 96.06 91 GLY A CA 1
ATOM 677 C C . GLY A 1 91 ? -10.875 -7.895 6.395 1 96.06 91 GLY A C 1
ATOM 678 O O . GLY A 1 91 ? -11.977 -8.391 6.164 1 96.06 91 GLY A O 1
ATOM 679 N N . GLN A 1 92 ? -10.688 -6.906 7.199 1 96.06 92 GLN A N 1
ATOM 680 C CA . GLN A 1 92 ? -11.844 -6.203 7.738 1 96.06 92 GLN A CA 1
ATOM 681 C C . GLN A 1 92 ? -12.641 -5.523 6.629 1 96.06 92 GLN A C 1
ATOM 683 O O . GLN A 1 92 ? -12.094 -4.734 5.859 1 96.06 92 GLN A O 1
ATOM 688 N N . VAL A 1 93 ? -13.836 -5.855 6.508 1 96.06 93 VAL A N 1
ATOM 689 C CA . VAL A 1 93 ? -14.758 -5.18 5.598 1 96.06 93 VAL A CA 1
ATOM 690 C C . VAL A 1 93 ? -15.57 -4.148 6.367 1 96.06 93 VAL A C 1
ATOM 692 O O . VAL A 1 93 ? -16.172 -4.465 7.395 1 96.06 93 VAL A O 1
ATOM 695 N N . GLY A 1 94 ? -15.562 -2.953 5.922 1 95.25 94 GLY A N 1
ATOM 696 C CA . GLY A 1 94 ? -16.219 -1.817 6.551 1 95.25 94 GLY A CA 1
ATOM 697 C C . GLY A 1 94 ? -15.516 -0.499 6.273 1 95.25 94 GLY A C 1
ATOM 698 O O . GLY A 1 94 ? -14.383 -0.48 5.793 1 95.25 94 GLY A O 1
ATOM 699 N N . LYS A 1 95 ? -16.219 0.587 6.57 1 96.38 95 LYS A N 1
ATOM 700 C CA . LYS A 1 95 ? -15.656 1.913 6.332 1 96.38 95 LYS A CA 1
ATOM 701 C C . LYS A 1 95 ? -14.398 2.135 7.168 1 96.38 95 LYS A C 1
ATOM 703 O O . LYS A 1 95 ? -14.25 1.544 8.242 1 96.38 95 LYS A O 1
ATOM 708 N N . ILE A 1 96 ? -13.578 3.031 6.715 1 97.88 96 ILE A N 1
ATOM 709 C CA . ILE A 1 96 ? -12.312 3.348 7.375 1 97.88 96 ILE A CA 1
ATOM 710 C C . ILE A 1 96 ? -12.594 3.928 8.766 1 97.88 96 ILE A C 1
ATOM 712 O O . ILE A 1 96 ? -11.844 3.67 9.711 1 97.88 96 ILE A O 1
ATOM 716 N N . ALA A 1 97 ? -13.68 4.566 8.922 1 97.69 97 ALA A N 1
ATOM 717 C CA . ALA A 1 97 ? -14.086 5.156 10.195 1 97.69 97 ALA A CA 1
ATOM 718 C C . ALA A 1 97 ? -14.234 4.082 11.273 1 97.69 97 ALA A C 1
ATOM 720 O O . ALA A 1 97 ? -14.164 4.375 12.469 1 97.69 97 ALA A O 1
ATOM 721 N N . GLN A 1 98 ? -14.391 2.852 10.844 1 97 98 GLN A N 1
ATOM 722 C CA . GLN A 1 98 ? -14.602 1.743 11.766 1 97 98 GLN A CA 1
ATOM 723 C C . GLN A 1 98 ? -13.391 0.811 11.789 1 97 98 GLN A C 1
ATOM 725 O O . GLN A 1 98 ? -13.484 -0.325 12.258 1 97 98 GLN A O 1
ATOM 730 N N . ALA A 1 99 ? -12.336 1.3 11.336 1 97.94 99 ALA A N 1
ATOM 731 C CA . ALA A 1 99 ? -11.148 0.466 11.164 1 97.94 99 ALA A CA 1
ATOM 732 C C . ALA A 1 99 ? -10.625 -0.018 12.516 1 97.94 99 ALA A C 1
ATOM 734 O O . ALA A 1 99 ? -10.617 0.733 13.492 1 97.94 99 ALA A O 1
ATOM 735 N N . ASP A 1 100 ? -10.289 -1.228 12.602 1 97.69 100 ASP A N 1
ATOM 736 C CA . ASP A 1 100 ? -9.445 -1.792 13.648 1 97.69 100 ASP A CA 1
ATOM 737 C C . ASP A 1 100 ? -8 -1.926 13.188 1 97.69 100 ASP A C 1
ATOM 739 O O . ASP A 1 100 ? -7.664 -2.85 12.445 1 97.69 100 ASP A O 1
ATOM 743 N N . PRO A 1 101 ? -7.137 -1.048 13.664 1 96.81 101 PRO A N 1
ATOM 744 C CA . PRO A 1 101 ? -5.762 -1.027 13.156 1 96.81 101 PRO A CA 1
ATOM 745 C C . PRO A 1 101 ? -5.07 -2.383 13.273 1 96.81 101 PRO A C 1
ATOM 747 O O . PRO A 1 101 ? -4.254 -2.74 12.422 1 96.81 101 PRO A O 1
ATOM 750 N N . GLU A 1 102 ? -5.379 -3.096 14.297 1 96.19 102 GLU A N 1
ATOM 751 C CA . GLU A 1 102 ? -4.758 -4.41 14.445 1 96.19 102 GLU A CA 1
ATOM 752 C C . GLU A 1 102 ? -5.234 -5.371 13.359 1 96.19 102 GLU A C 1
ATOM 754 O O . GLU A 1 102 ? -4.457 -6.191 12.867 1 96.19 102 GLU A O 1
ATOM 759 N N . GLN A 1 103 ? -6.469 -5.312 12.992 1 97.25 103 GLN A N 1
ATOM 760 C CA . GLN A 1 103 ? -6.969 -6.121 11.883 1 97.25 103 GLN A CA 1
ATOM 761 C C . GLN A 1 103 ? -6.344 -5.684 10.562 1 97.25 103 GLN A C 1
ATOM 763 O O . GLN A 1 103 ? -6.07 -6.516 9.695 1 97.25 103 GLN A O 1
ATOM 768 N N . TRP A 1 104 ? -6.156 -4.398 10.469 1 98.56 104 TRP A N 1
ATOM 769 C CA . TRP A 1 104 ? -5.504 -3.885 9.266 1 98.56 104 TRP A CA 1
ATOM 770 C C . TRP A 1 104 ? -4.062 -4.383 9.18 1 98.56 104 TRP A C 1
ATOM 772 O O . TRP A 1 104 ? -3.604 -4.777 8.102 1 98.56 104 TRP A O 1
ATOM 782 N N . LYS A 1 105 ? -3.381 -4.387 10.312 1 97.56 105 LYS A N 1
ATOM 783 C CA . LYS A 1 105 ? -2.033 -4.945 10.344 1 97.56 105 LYS A CA 1
ATOM 784 C C . LYS A 1 105 ? -2.031 -6.402 9.883 1 97.56 105 LYS A C 1
ATOM 786 O O . LYS A 1 105 ? -1.206 -6.793 9.055 1 97.56 105 LYS A O 1
ATOM 791 N N . HIS A 1 106 ? -2.955 -7.113 10.375 1 97.44 106 HIS A N 1
ATOM 792 C CA . HIS A 1 106 ? -3.039 -8.523 10.008 1 97.44 106 HIS A CA 1
ATOM 793 C C . HIS A 1 106 ? -3.33 -8.688 8.523 1 97.44 106 HIS A C 1
ATOM 795 O O . HIS A 1 106 ? -2.754 -9.555 7.863 1 97.44 106 HIS A O 1
ATOM 801 N N . GLY A 1 107 ? -4.246 -7.895 7.988 1 98.12 107 GLY A N 1
ATOM 802 C CA . GLY A 1 107 ? -4.516 -7.914 6.559 1 98.12 107 GLY A CA 1
ATOM 803 C C . GLY A 1 107 ? -3.277 -7.676 5.715 1 98.12 107 GLY A C 1
ATOM 804 O O . GLY A 1 107 ? -3.051 -8.375 4.727 1 98.12 107 GLY A O 1
ATOM 805 N N . PHE A 1 108 ? -2.443 -6.73 6.129 1 98.62 108 PHE A N 1
ATOM 806 C CA . PHE A 1 108 ? -1.214 -6.434 5.402 1 98.62 108 PHE A CA 1
ATOM 807 C C . PHE A 1 108 ? -0.209 -7.57 5.555 1 98.62 108 PHE A C 1
ATOM 809 O O . PHE A 1 108 ? 0.542 -7.871 4.625 1 98.62 108 PHE A O 1
ATOM 816 N N . ASP A 1 109 ? -0.193 -8.195 6.738 1 97.81 109 ASP A N 1
ATOM 817 C CA . ASP A 1 109 ? 0.692 -9.336 6.93 1 97.81 109 ASP A CA 1
ATOM 818 C C . ASP A 1 109 ? 0.397 -10.438 5.91 1 97.81 109 ASP A C 1
ATOM 820 O O . ASP A 1 109 ? 1.314 -10.969 5.281 1 97.81 109 ASP A O 1
ATOM 824 N N . VAL A 1 110 ? -0.846 -10.703 5.723 1 97.88 110 VAL A N 1
ATOM 825 C CA . VAL A 1 110 ? -1.261 -11.797 4.852 1 97.88 110 VAL A CA 1
ATOM 826 C C . VAL A 1 110 ? -1.1 -11.383 3.391 1 97.88 110 VAL A C 1
ATOM 828 O O . VAL A 1 110 ? -0.45 -12.086 2.609 1 97.88 110 VAL A O 1
ATOM 831 N N . ASN A 1 111 ? -1.637 -10.227 3.043 1 98.62 111 ASN A N 1
ATOM 832 C CA . ASN A 1 111 ? -1.782 -9.852 1.64 1 98.62 111 ASN A CA 1
ATOM 833 C C . ASN A 1 111 ? -0.484 -9.289 1.072 1 98.62 111 ASN A C 1
ATOM 835 O O . ASN A 1 111 ? -0.288 -9.266 -0.144 1 98.62 111 ASN A O 1
ATOM 839 N N . PHE A 1 112 ? 0.39 -8.789 1.894 1 98.81 112 PHE A N 1
ATOM 840 C CA . PHE A 1 112 ? 1.51 -8.031 1.342 1 98.81 112 PHE A CA 1
ATOM 841 C C . PHE A 1 112 ? 2.832 -8.539 1.903 1 98.81 112 PHE A C 1
ATOM 843 O O . PHE A 1 112 ? 3.717 -8.945 1.148 1 98.81 112 PHE A O 1
ATOM 850 N N . ILE A 1 113 ? 2.998 -8.539 3.283 1 98.75 113 ILE A N 1
ATOM 851 C CA . ILE A 1 113 ? 4.273 -8.914 3.883 1 98.75 113 ILE A CA 1
ATOM 852 C C . ILE A 1 113 ? 4.613 -10.359 3.523 1 98.75 113 ILE A C 1
ATOM 854 O O . ILE A 1 113 ? 5.781 -10.695 3.312 1 98.75 113 ILE A O 1
ATOM 858 N N . SER A 1 114 ? 3.625 -11.18 3.475 1 98.31 114 SER A N 1
ATOM 859 C CA . SER A 1 114 ? 3.836 -12.562 3.057 1 98.31 114 SER A CA 1
ATOM 860 C C . SER A 1 114 ? 4.449 -12.633 1.662 1 98.31 114 SER A C 1
ATOM 862 O O . SER A 1 114 ? 5.309 -13.469 1.396 1 98.31 114 SER A O 1
ATOM 864 N N . PHE A 1 115 ? 3.971 -11.773 0.705 1 98.62 115 PHE A N 1
ATOM 865 C CA . PHE A 1 115 ? 4.539 -11.719 -0.637 1 98.62 115 PHE A CA 1
ATOM 866 C C . PHE A 1 115 ? 6.027 -11.391 -0.582 1 98.62 115 PHE A C 1
ATOM 868 O O . PHE A 1 115 ? 6.832 -12.023 -1.27 1 98.62 115 PHE A O 1
ATOM 875 N N . VAL A 1 116 ? 6.371 -10.406 0.244 1 98.69 116 VAL A N 1
ATOM 876 C CA . VAL A 1 116 ? 7.77 -10.008 0.392 1 98.69 116 VAL A CA 1
ATOM 877 C C . VAL A 1 116 ? 8.609 -11.211 0.814 1 98.69 116 VAL A C 1
ATOM 879 O O . VAL A 1 116 ? 9.688 -11.445 0.267 1 98.69 116 VAL A O 1
ATOM 882 N N . ALA A 1 117 ? 8.102 -11.984 1.748 1 98.19 117 ALA A N 1
ATOM 883 C CA . ALA A 1 117 ? 8.82 -13.156 2.242 1 98.19 117 ALA A CA 1
ATOM 884 C C . ALA A 1 117 ? 8.984 -14.203 1.146 1 98.19 117 ALA A C 1
ATOM 886 O O . ALA A 1 117 ? 10.062 -14.766 0.975 1 98.19 117 ALA A O 1
ATOM 887 N N . PHE A 1 118 ? 7.922 -14.484 0.396 1 98.62 118 PHE A N 1
ATOM 888 C CA . PHE A 1 118 ? 7.98 -15.445 -0.699 1 98.62 118 PHE A CA 1
ATOM 889 C C . PHE A 1 118 ? 8.992 -15 -1.752 1 98.62 118 PHE A C 1
ATOM 891 O O . PHE A 1 118 ? 9.781 -15.812 -2.234 1 98.62 118 PHE A O 1
ATOM 898 N N . ILE A 1 119 ? 8.922 -13.734 -2.107 1 98.75 119 ILE A N 1
ATOM 899 C CA . ILE A 1 119 ? 9.766 -13.18 -3.168 1 98.75 119 ILE A CA 1
ATOM 900 C C . ILE A 1 119 ? 11.234 -13.273 -2.764 1 98.75 119 ILE A C 1
ATOM 902 O O . ILE A 1 119 ? 12.07 -13.742 -3.541 1 98.75 119 ILE A O 1
ATOM 906 N N . LYS A 1 120 ? 11.484 -12.852 -1.529 1 98.25 120 LYS A N 1
ATOM 907 C CA . LYS A 1 120 ? 12.852 -12.93 -1.021 1 98.25 120 LYS A CA 1
ATOM 908 C C . LYS A 1 120 ? 13.391 -14.359 -1.108 1 98.25 120 LYS A C 1
ATOM 910 O O . LYS A 1 120 ? 14.516 -14.578 -1.558 1 98.25 120 LYS A O 1
ATOM 915 N N . ALA A 1 121 ? 12.609 -15.297 -0.742 1 98.5 121 ALA A N 1
ATOM 916 C CA . ALA A 1 121 ? 13.008 -16.703 -0.726 1 98.5 121 ALA A CA 1
ATOM 917 C C . ALA A 1 121 ? 13.195 -17.234 -2.143 1 98.5 121 ALA A C 1
ATOM 919 O O . ALA A 1 121 ? 14.102 -18.031 -2.395 1 98.5 121 ALA A O 1
ATOM 920 N N . GLY A 1 122 ? 12.383 -16.797 -3.061 1 98.81 122 GLY A N 1
ATOM 921 C CA . GLY A 1 122 ? 12.305 -17.422 -4.375 1 98.81 122 GLY A CA 1
ATOM 922 C C . GLY A 1 122 ? 13.258 -16.797 -5.379 1 98.81 122 GLY A C 1
ATOM 923 O O . GLY A 1 122 ? 13.641 -17.438 -6.359 1 98.81 122 GLY A O 1
ATOM 924 N N . LEU A 1 123 ? 13.703 -15.531 -5.211 1 98.81 123 LEU A N 1
ATOM 925 C CA . LEU A 1 123 ? 14.398 -14.742 -6.223 1 98.81 123 LEU A CA 1
ATOM 926 C C . LEU A 1 123 ? 15.68 -15.445 -6.664 1 98.81 123 LEU A C 1
ATOM 928 O O . LEU A 1 123 ? 15.969 -15.523 -7.859 1 98.81 123 LEU A O 1
ATOM 932 N N . PRO A 1 124 ? 16.5 -16.016 -5.703 1 98.69 124 PRO A N 1
ATOM 933 C CA . PRO A 1 124 ? 17.719 -16.656 -6.176 1 98.69 124 PRO A CA 1
ATOM 934 C C . PRO A 1 124 ? 17.453 -17.781 -7.188 1 98.69 124 PRO A C 1
ATOM 936 O O . PRO A 1 124 ? 18.094 -17.828 -8.234 1 98.69 124 PRO A O 1
ATOM 939 N N . ALA A 1 125 ? 16.547 -18.625 -6.953 1 98.81 125 ALA A N 1
ATOM 940 C CA . ALA A 1 125 ? 16.219 -19.734 -7.859 1 98.81 125 ALA A CA 1
ATOM 941 C C . ALA A 1 125 ? 15.562 -19.219 -9.133 1 98.81 125 ALA A C 1
ATOM 943 O O . ALA A 1 125 ? 15.828 -19.719 -10.227 1 98.81 125 ALA A O 1
ATOM 944 N N . LEU A 1 126 ? 14.734 -18.203 -9.008 1 98.94 126 LEU A N 1
ATOM 945 C CA . LEU A 1 126 ? 14.023 -17.656 -10.156 1 98.94 126 LEU A CA 1
ATOM 946 C C . LEU A 1 126 ? 14.992 -16.984 -11.117 1 98.94 126 LEU A C 1
ATOM 948 O O . LEU A 1 126 ? 14.789 -17 -12.336 1 98.94 126 LEU A O 1
ATOM 952 N N . ARG A 1 127 ? 16 -16.344 -10.57 1 98.75 127 ARG A N 1
ATOM 953 C CA . ARG A 1 127 ? 17 -15.727 -11.422 1 98.75 127 ARG A CA 1
ATOM 954 C C . ARG A 1 127 ? 17.688 -16.766 -12.312 1 98.75 127 ARG A C 1
ATOM 956 O O . ARG A 1 127 ? 17.938 -16.516 -13.492 1 98.75 127 ARG A O 1
ATOM 963 N N . GLU A 1 128 ? 17.922 -17.938 -11.742 1 98.38 128 GLU A N 1
ATOM 964 C CA . GLU A 1 128 ? 18.625 -18.984 -12.469 1 98.38 128 GLU A CA 1
ATOM 965 C C . GLU A 1 128 ? 17.797 -19.469 -13.664 1 98.38 128 GLU A C 1
ATOM 967 O O . GLU A 1 128 ? 18.359 -19.797 -14.711 1 98.38 128 GLU A O 1
ATOM 972 N N . THR A 1 129 ? 16.562 -19.469 -13.547 1 98.38 129 THR A N 1
ATOM 973 C CA . THR A 1 129 ? 15.703 -20.031 -14.586 1 98.38 129 THR A CA 1
ATOM 974 C C . THR A 1 129 ? 15.078 -18.922 -15.43 1 98.38 129 THR A C 1
ATOM 976 O O . THR A 1 129 ? 14.297 -19.188 -16.344 1 98.38 129 THR A O 1
ATOM 979 N N . LYS A 1 130 ? 15.422 -17.672 -15.07 1 98.5 130 LYS A N 1
ATOM 980 C CA . LYS A 1 130 ? 14.734 -16.531 -15.68 1 98.5 130 LYS A CA 1
ATOM 981 C C . LYS A 1 130 ? 13.219 -16.672 -15.547 1 98.5 130 LYS A C 1
ATOM 983 O O . LYS A 1 130 ? 12.492 -16.547 -16.531 1 98.5 130 LYS A O 1
ATOM 988 N N . GLY A 1 131 ? 12.828 -16.953 -14.281 1 98.81 131 GLY A N 1
ATOM 989 C CA . GLY A 1 131 ? 11.469 -17.344 -13.961 1 98.81 131 GLY A CA 1
ATOM 990 C C . GLY A 1 131 ? 10.516 -16.172 -13.852 1 98.81 131 GLY A C 1
ATOM 991 O O . GLY A 1 131 ? 10.867 -15.047 -14.227 1 98.81 131 GLY A O 1
ATOM 992 N N . LYS A 1 132 ? 9.242 -16.453 -13.461 1 98.88 132 LYS A N 1
ATOM 993 C CA . LYS A 1 132 ? 8.164 -15.461 -13.469 1 98.88 132 LYS A CA 1
ATOM 994 C C . LYS A 1 132 ? 7.434 -15.438 -12.133 1 98.88 132 LYS A C 1
ATOM 996 O O . LYS A 1 132 ? 7.285 -16.469 -11.477 1 98.88 132 LYS A O 1
ATOM 1001 N N . LEU A 1 133 ? 7.102 -14.281 -11.75 1 98.94 133 LEU A N 1
ATOM 1002 C CA . LEU A 1 133 ? 6.191 -14.023 -10.633 1 98.94 133 LEU A CA 1
ATOM 1003 C C . LEU A 1 133 ? 4.863 -13.469 -11.133 1 98.94 133 LEU A C 1
ATOM 1005 O O . LEU A 1 133 ? 4.84 -12.523 -11.922 1 98.94 133 LEU A O 1
ATOM 1009 N N . VAL A 1 134 ? 3.777 -14.086 -10.719 1 99 134 VAL A N 1
ATOM 1010 C CA . VAL A 1 134 ? 2.449 -13.562 -11.016 1 99 134 VAL A CA 1
ATOM 1011 C C . VAL A 1 134 ? 1.692 -13.305 -9.719 1 99 134 VAL A C 1
ATOM 1013 O O . VAL A 1 134 ? 1.567 -14.195 -8.875 1 99 134 VAL A O 1
ATOM 1016 N N . PHE A 1 135 ? 1.268 -12.055 -9.523 1 98.94 135 PHE A N 1
ATOM 1017 C CA . PHE A 1 135 ? 0.482 -11.648 -8.359 1 98.94 135 PHE A CA 1
ATOM 1018 C C . PHE A 1 135 ? -1.001 -11.586 -8.703 1 98.94 135 PHE A C 1
ATOM 1020 O O . PHE A 1 135 ? -1.374 -11.117 -9.781 1 98.94 135 PHE A O 1
ATOM 1027 N N . THR A 1 136 ? -1.821 -12.133 -7.809 1 98.88 136 THR A N 1
ATOM 1028 C CA . THR A 1 136 ? -3.256 -11.891 -7.93 1 98.88 136 THR A CA 1
ATOM 1029 C C . THR A 1 136 ? -3.637 -10.562 -7.293 1 98.88 136 THR A C 1
ATOM 1031 O O . THR A 1 136 ? -3.797 -10.477 -6.074 1 98.88 136 THR A O 1
ATOM 1034 N N . SER A 1 137 ? -3.785 -9.578 -8.117 1 98.75 137 SER A N 1
ATOM 1035 C CA . SER A 1 137 ? -4.211 -8.25 -7.664 1 98.75 137 SER A CA 1
ATOM 1036 C C . SER A 1 137 ? -5.719 -8.086 -7.781 1 98.75 137 SER A C 1
ATOM 1038 O O . SER A 1 137 ? -6.473 -9.039 -7.555 1 98.75 137 SER A O 1
ATOM 1040 N N . SER A 1 138 ? -6.195 -6.922 -7.93 1 98.25 138 SER A N 1
ATOM 1041 C CA . SER A 1 138 ? -7.621 -6.613 -7.961 1 98.25 138 SER A CA 1
ATOM 1042 C C . SER A 1 138 ? -7.875 -5.234 -8.562 1 98.25 138 SER A C 1
ATOM 1044 O O . SER A 1 138 ? -6.996 -4.371 -8.547 1 98.25 138 SER A O 1
ATOM 1046 N N . GLY A 1 139 ? -9.109 -5.121 -9.156 1 97.31 139 GLY A N 1
ATOM 1047 C CA . 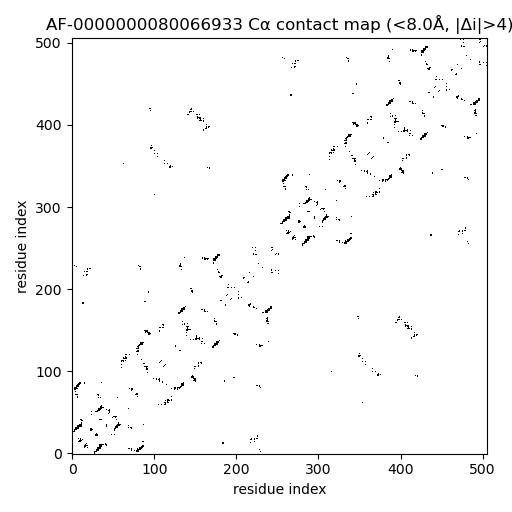GLY A 1 139 ? -9.555 -3.779 -9.516 1 97.31 139 GLY A CA 1
ATOM 1048 C C . GLY A 1 139 ? -9.609 -2.838 -8.328 1 97.31 139 GLY A C 1
ATOM 1049 O O . GLY A 1 139 ? -9.469 -1.623 -8.484 1 97.31 139 GLY A O 1
ATOM 1050 N N . ALA A 1 140 ? -9.758 -3.395 -7.16 1 97.06 140 ALA A N 1
ATOM 1051 C CA . ALA A 1 140 ? -9.836 -2.611 -5.93 1 97.06 140 ALA A CA 1
ATOM 1052 C C . ALA A 1 140 ? -8.508 -1.907 -5.648 1 97.06 140 ALA A C 1
ATOM 1054 O O . ALA A 1 140 ? -8.445 -0.998 -4.82 1 97.06 140 ALA A O 1
ATOM 1055 N N . ALA A 1 141 ? -7.43 -2.254 -6.316 1 98.5 141 ALA A N 1
ATOM 1056 C CA . ALA A 1 141 ? -6.121 -1.642 -6.102 1 98.5 141 ALA A CA 1
ATOM 1057 C C . ALA A 1 141 ? -6.094 -0.211 -6.633 1 98.5 141 ALA A C 1
ATOM 1059 O O . ALA A 1 141 ? -5.266 0.6 -6.203 1 98.5 141 ALA A O 1
ATOM 1060 N N . VAL A 1 142 ? -7.008 0.067 -7.629 1 97.56 142 VAL A N 1
ATOM 1061 C CA . VAL A 1 142 ? -6.906 1.354 -8.305 1 97.56 142 VAL A CA 1
ATOM 1062 C C . VAL A 1 142 ? -8.258 2.057 -8.297 1 97.56 142 VAL A C 1
ATOM 1064 O O . VAL A 1 142 ? -8.422 3.121 -8.898 1 97.56 142 VAL A O 1
ATOM 1067 N N . SER A 1 143 ? -9.211 1.482 -7.668 1 96 143 SER A N 1
ATOM 1068 C CA . SER A 1 143 ? -10.539 2.062 -7.52 1 96 143 SER A CA 1
ATOM 1069 C C . SER A 1 143 ? -11.008 2.018 -6.066 1 96 143 SER A C 1
ATOM 1071 O O . SER A 1 143 ? -10.578 1.149 -5.301 1 96 143 SER A O 1
ATOM 1073 N N . ALA A 1 144 ? -11.82 2.979 -5.77 1 94.31 144 ALA A N 1
ATOM 1074 C CA . ALA A 1 144 ? -12.344 3.01 -4.406 1 94.31 144 ALA A CA 1
ATOM 1075 C C . ALA A 1 144 ? -13.68 2.275 -4.316 1 94.31 144 ALA A C 1
ATOM 1077 O O . ALA A 1 144 ? -14.617 2.59 -5.051 1 94.31 144 ALA A O 1
ATOM 1078 N N . TYR A 1 145 ? -13.727 1.291 -3.51 1 92.12 145 TYR A N 1
ATOM 1079 C CA . TYR A 1 145 ? -14.953 0.615 -3.111 1 92.12 145 TYR A CA 1
ATOM 1080 C C . TYR A 1 145 ? -15.25 0.845 -1.634 1 92.12 145 TYR A C 1
ATOM 1082 O O . TYR A 1 145 ? -14.406 0.565 -0.776 1 92.12 145 TYR A O 1
ATOM 1090 N N . ARG A 1 146 ? -16.469 1.409 -1.41 1 94.88 146 ARG A N 1
ATOM 1091 C CA . ARG A 1 146 ? -16.828 1.673 -0.018 1 94.88 146 ARG A CA 1
ATOM 1092 C C . ARG A 1 146 ? -16.781 0.393 0.81 1 94.88 146 ARG A C 1
ATOM 1094 O O . ARG A 1 146 ? -17.391 -0.611 0.447 1 94.88 146 ARG A O 1
ATOM 1101 N N . GLY A 1 147 ? -15.969 0.434 1.84 1 95.5 147 GLY A N 1
ATOM 1102 C CA . GLY A 1 147 ? -15.883 -0.702 2.744 1 95.5 147 GLY A CA 1
ATOM 1103 C C . GLY A 1 147 ? -14.711 -1.617 2.439 1 95.5 147 GLY A C 1
ATOM 1104 O O . GLY A 1 147 ? -14.492 -2.605 3.143 1 95.5 147 GLY A O 1
ATOM 1105 N N . TRP A 1 148 ? -13.891 -1.286 1.414 1 96.25 148 TRP A N 1
ATOM 1106 C CA . TRP A 1 148 ? -12.797 -2.154 1.002 1 96.25 148 TRP A CA 1
ATOM 1107 C C . TRP A 1 148 ? -11.453 -1.447 1.159 1 96.25 148 TRP A C 1
ATOM 1109 O O . TRP A 1 148 ? -10.484 -1.784 0.475 1 96.25 148 TRP A O 1
ATOM 1119 N N . GLY A 1 149 ? -11.43 -0.47 2.043 1 97.88 149 GLY A N 1
ATOM 1120 C CA . GLY A 1 149 ? -10.219 0.313 2.199 1 97.88 149 GLY A CA 1
ATOM 1121 C C . GLY A 1 149 ? -8.992 -0.535 2.49 1 97.88 149 GLY A C 1
ATOM 1122 O O . GLY A 1 149 ? -7.938 -0.337 1.887 1 97.88 149 GLY A O 1
ATOM 1123 N N . LEU A 1 150 ? -9.109 -1.508 3.428 1 98.62 150 LEU A N 1
ATOM 1124 C CA . LEU A 1 150 ? -7.992 -2.385 3.77 1 98.62 150 LEU A CA 1
ATOM 1125 C C . LEU A 1 150 ? -7.57 -3.221 2.564 1 98.62 150 LEU A C 1
ATOM 1127 O O . LEU A 1 150 ? -6.402 -3.197 2.166 1 98.62 150 LEU A O 1
ATOM 1131 N N . TYR A 1 151 ? -8.516 -3.883 1.974 1 98.44 151 TYR A N 1
ATOM 1132 C CA . TYR A 1 151 ? -8.227 -4.77 0.852 1 98.44 151 TYR A CA 1
ATOM 1133 C C . TYR A 1 151 ? -7.602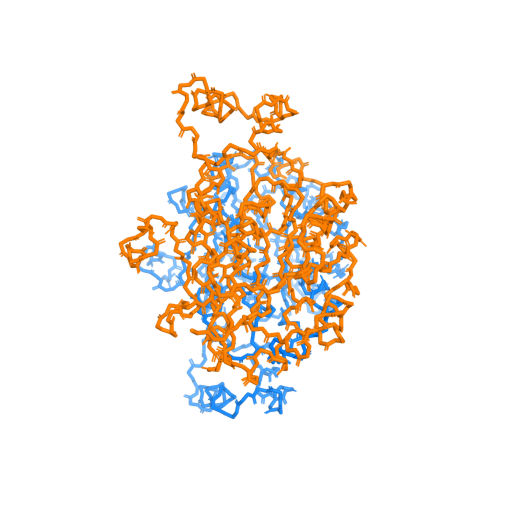 -4 -0.306 1 98.44 151 TYR A C 1
ATOM 1135 O O . TYR A 1 151 ? -6.543 -4.379 -0.813 1 98.44 151 TYR A O 1
ATOM 1143 N N . GLY A 1 152 ? -8.219 -2.861 -0.692 1 98.69 152 GLY A N 1
ATOM 1144 C CA . GLY A 1 152 ? -7.699 -2.041 -1.776 1 98.69 152 GLY A CA 1
ATOM 1145 C C . GLY A 1 152 ? -6.293 -1.534 -1.523 1 98.69 152 GLY A C 1
ATOM 1146 O O . GLY A 1 152 ? -5.441 -1.573 -2.416 1 98.69 152 GLY A O 1
ATOM 1147 N N . ALA A 1 153 ? -6.027 -1.082 -0.336 1 98.88 153 ALA A N 1
ATOM 1148 C CA . ALA A 1 153 ? -4.703 -0.57 0.006 1 98.88 153 ALA A CA 1
ATOM 1149 C C . ALA A 1 153 ? -3.646 -1.666 -0.098 1 98.88 153 ALA A C 1
ATOM 1151 O O . ALA A 1 153 ? -2.533 -1.422 -0.569 1 98.88 153 ALA A O 1
ATOM 1152 N N . THR A 1 154 ? -3.961 -2.893 0.375 1 98.88 154 THR A N 1
ATOM 1153 C CA . THR A 1 154 ? -3.004 -3.988 0.281 1 98.88 154 THR A CA 1
ATOM 1154 C C . THR A 1 154 ? -2.691 -4.309 -1.178 1 98.88 154 THR A C 1
ATOM 1156 O O . THR A 1 154 ? -1.541 -4.59 -1.524 1 98.88 154 THR A O 1
ATOM 1159 N N . LYS A 1 155 ? -3.707 -4.242 -2.004 1 98.94 155 LYS A N 1
ATOM 1160 C CA . LYS A 1 155 ? -3.504 -4.562 -3.412 1 98.94 155 LYS A CA 1
ATOM 1161 C C . LYS A 1 155 ? -2.754 -3.441 -4.129 1 98.94 155 LYS A C 1
ATOM 1163 O O . LYS A 1 155 ? -1.976 -3.699 -5.051 1 98.94 155 LYS A O 1
ATOM 1168 N N . ALA A 1 156 ? -2.982 -2.176 -3.721 1 98.94 156 ALA A N 1
ATOM 1169 C CA . ALA A 1 156 ? -2.182 -1.072 -4.246 1 98.94 156 ALA A CA 1
ATOM 1170 C C . ALA A 1 156 ? -0.706 -1.254 -3.904 1 98.94 156 ALA A C 1
ATOM 1172 O O . ALA A 1 156 ? 0.162 -1.075 -4.762 1 98.94 156 ALA A O 1
ATOM 1173 N N . ALA A 1 157 ? -0.448 -1.604 -2.672 1 98.94 157 ALA A N 1
ATOM 1174 C CA . ALA A 1 157 ? 0.923 -1.872 -2.246 1 98.94 157 ALA A CA 1
ATOM 1175 C C . ALA A 1 157 ? 1.526 -3.029 -3.035 1 98.94 157 ALA A C 1
ATOM 1177 O O . ALA A 1 157 ? 2.689 -2.973 -3.441 1 98.94 157 ALA A O 1
ATOM 1178 N N . MET A 1 158 ? 0.744 -4.051 -3.256 1 98.81 158 MET A N 1
ATOM 1179 C CA . MET A 1 158 ? 1.176 -5.23 -4.004 1 98.81 158 MET A CA 1
ATOM 1180 C C . MET A 1 158 ? 1.542 -4.859 -5.438 1 98.81 158 MET A C 1
ATOM 1182 O O . MET A 1 158 ? 2.553 -5.324 -5.965 1 98.81 158 MET A O 1
ATOM 1186 N N . ASN A 1 159 ? 0.709 -4.051 -6.086 1 98.94 159 ASN A N 1
ATOM 1187 C CA . ASN A 1 159 ? 1.024 -3.588 -7.434 1 98.94 159 ASN A CA 1
ATOM 1188 C C . ASN A 1 159 ? 2.336 -2.809 -7.465 1 98.94 159 ASN A C 1
ATOM 1190 O O . ASN A 1 159 ? 3.109 -2.928 -8.422 1 98.94 159 ASN A O 1
ATOM 1194 N N . HIS A 1 160 ? 2.57 -2.021 -6.453 1 98.94 160 HIS A N 1
ATOM 1195 C CA . HIS A 1 160 ? 3.824 -1.28 -6.391 1 98.94 160 HIS A CA 1
ATOM 1196 C C . HIS A 1 160 ? 5.012 -2.221 -6.215 1 98.94 160 HIS A C 1
ATOM 1198 O O . HIS A 1 160 ? 6.09 -1.977 -6.758 1 98.94 160 HIS A O 1
ATOM 1204 N N . LEU A 1 161 ? 4.797 -3.256 -5.445 1 98.88 161 LEU A N 1
ATOM 1205 C CA . L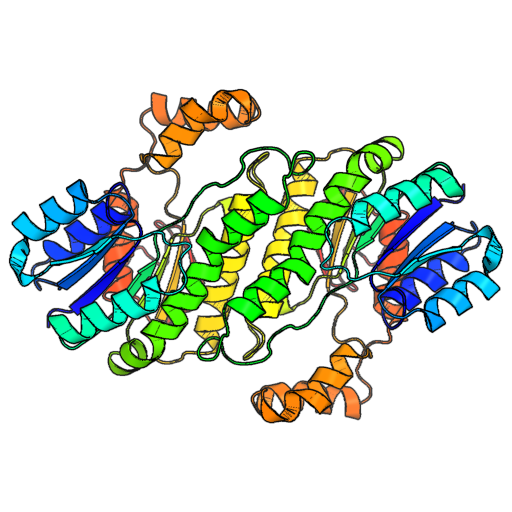EU A 1 161 ? 5.828 -4.273 -5.266 1 98.88 161 LEU A CA 1
ATOM 1206 C C . LEU A 1 161 ? 6.23 -4.879 -6.605 1 98.88 161 LEU A C 1
ATOM 1208 O O . LEU A 1 161 ? 7.422 -5.039 -6.891 1 98.88 161 LEU A O 1
ATOM 1212 N N . ALA A 1 162 ? 5.25 -5.184 -7.41 1 98.88 162 ALA A N 1
ATOM 1213 C CA . ALA A 1 162 ? 5.523 -5.707 -8.75 1 98.88 162 ALA A CA 1
ATOM 1214 C C . ALA A 1 162 ? 6.277 -4.684 -9.594 1 98.88 162 ALA A C 1
ATOM 1216 O O . ALA A 1 162 ? 7.23 -5.027 -10.297 1 98.88 162 ALA A O 1
ATOM 1217 N N . LEU A 1 163 ? 5.824 -3.453 -9.539 1 98.81 163 LEU A N 1
ATOM 1218 C CA . LEU A 1 163 ? 6.484 -2.361 -10.25 1 98.81 163 LEU A CA 1
ATOM 1219 C C . LEU A 1 163 ? 7.957 -2.275 -9.859 1 98.81 163 LEU A C 1
ATOM 1221 O O . LEU A 1 163 ? 8.828 -2.164 -10.727 1 98.81 163 LEU A O 1
ATOM 1225 N N . SER A 1 164 ? 8.234 -2.357 -8.578 1 98.62 164 SER A N 1
ATOM 1226 C CA . SER A 1 164 ? 9.594 -2.281 -8.047 1 98.62 164 SER A CA 1
ATOM 1227 C C . SER A 1 164 ? 10.43 -3.473 -8.508 1 98.62 164 SER A C 1
ATOM 1229 O O . SER A 1 164 ? 11.586 -3.311 -8.891 1 98.62 164 SER A O 1
ATOM 1231 N N . LEU A 1 165 ? 9.844 -4.633 -8.477 1 98.81 165 LEU A N 1
ATOM 1232 C CA . LEU A 1 165 ? 10.555 -5.828 -8.922 1 98.81 165 LEU A CA 1
ATOM 1233 C C . LEU A 1 165 ? 10.891 -5.742 -10.406 1 98.81 165 LEU A C 1
ATOM 1235 O O . LEU A 1 165 ? 11.953 -6.199 -10.828 1 98.81 165 LEU A O 1
ATOM 1239 N N . GLY A 1 166 ? 9.953 -5.191 -11.188 1 98.5 166 GLY A N 1
ATOM 1240 C CA . GLY A 1 166 ? 10.234 -4.988 -12.594 1 98.5 166 GLY A CA 1
ATOM 1241 C C . GLY A 1 166 ? 11.484 -4.168 -12.852 1 98.5 166 GLY A C 1
ATOM 1242 O O . GLY A 1 166 ? 12.18 -4.379 -13.844 1 98.5 166 GLY A O 1
ATOM 1243 N N . GLU A 1 167 ? 11.742 -3.268 -11.977 1 97.38 167 GLU A N 1
ATOM 1244 C CA . GLU A 1 167 ? 12.914 -2.408 -12.086 1 97.38 167 GLU A CA 1
ATOM 1245 C C . GLU A 1 167 ? 14.156 -3.09 -11.516 1 97.38 167 GLU A C 1
ATOM 1247 O O . GLU A 1 167 ? 15.25 -2.953 -12.062 1 97.38 167 GLU A O 1
ATOM 1252 N N . GLU A 1 168 ? 14.031 -3.891 -10.516 1 97.69 168 GLU A N 1
ATOM 1253 C CA . GLU A 1 168 ? 15.18 -4.395 -9.758 1 97.69 168 GLU A CA 1
ATOM 1254 C C . GLU A 1 168 ? 15.672 -5.723 -10.32 1 97.69 168 GLU A C 1
ATOM 1256 O O . GLU A 1 168 ? 16.828 -6.109 -10.094 1 97.69 168 GLU A O 1
ATOM 1261 N N . GLU A 1 169 ? 14.766 -6.453 -10.984 1 98.5 169 GLU A N 1
ATOM 1262 C CA . GLU A 1 169 ? 15.094 -7.816 -11.383 1 98.5 169 GLU A CA 1
ATOM 1263 C C . GLU A 1 169 ? 15.008 -7.977 -12.898 1 98.5 169 GLU A C 1
ATOM 1265 O O . GLU A 1 169 ? 13.961 -8.336 -13.438 1 98.5 169 GLU A O 1
ATOM 1270 N N . PRO A 1 170 ? 16.094 -7.801 -13.57 1 96.88 170 PRO A N 1
ATOM 1271 C CA . PRO A 1 170 ? 16.062 -7.891 -15.031 1 96.88 170 PRO A CA 1
ATOM 1272 C C . PRO A 1 170 ? 15.836 -9.312 -15.531 1 96.88 170 PRO A C 1
ATOM 1274 O O . PRO A 1 170 ? 15.375 -9.516 -16.656 1 96.88 170 PRO A O 1
ATOM 1277 N N . ASP A 1 171 ? 16.109 -10.305 -14.711 1 97.94 171 ASP A N 1
ATOM 1278 C CA . ASP A 1 171 ? 16.047 -11.695 -15.148 1 97.94 171 ASP A CA 1
ATOM 1279 C C . ASP A 1 171 ? 14.734 -12.352 -14.703 1 97.94 171 ASP A C 1
ATOM 1281 O O . ASP A 1 171 ? 14.477 -13.516 -15.031 1 97.94 171 ASP A O 1
ATOM 1285 N N . VAL A 1 172 ? 13.953 -11.711 -13.914 1 98.88 172 VAL A N 1
ATOM 1286 C CA . VAL A 1 172 ? 12.688 -12.242 -13.414 1 98.88 172 VAL A CA 1
ATOM 1287 C C . VAL A 1 172 ? 11.539 -11.352 -13.867 1 98.88 172 VAL A C 1
ATOM 1289 O O . VAL A 1 172 ? 11.594 -10.125 -13.711 1 98.88 172 VAL A O 1
ATOM 1292 N N . THR A 1 173 ? 10.539 -11.938 -14.5 1 98.88 173 THR A N 1
ATOM 1293 C CA . THR A 1 173 ? 9.359 -11.195 -14.938 1 98.88 173 THR A CA 1
ATOM 1294 C C . THR A 1 173 ? 8.273 -11.227 -13.867 1 98.88 173 THR A C 1
ATOM 1296 O O . THR A 1 173 ? 7.902 -12.297 -13.383 1 98.88 173 THR A O 1
ATOM 1299 N N . THR A 1 174 ? 7.855 -10.055 -13.43 1 98.94 174 THR A N 1
ATOM 1300 C CA . THR A 1 174 ? 6.805 -9.953 -12.422 1 98.94 174 THR A CA 1
ATOM 1301 C C . THR A 1 174 ? 5.578 -9.25 -12.992 1 98.94 174 THR A C 1
ATOM 1303 O O . THR A 1 174 ? 5.684 -8.133 -13.508 1 98.94 174 THR A O 1
ATOM 1306 N N . ILE A 1 175 ? 4.387 -9.883 -12.891 1 98.94 175 ILE A N 1
ATOM 1307 C CA . ILE A 1 175 ? 3.154 -9.32 -13.438 1 98.94 175 ILE A CA 1
ATOM 1308 C C . ILE A 1 175 ? 2.049 -9.383 -12.383 1 98.94 175 ILE A C 1
ATOM 1310 O O . ILE A 1 175 ? 1.84 -10.43 -11.758 1 98.94 175 ILE A O 1
ATOM 1314 N N . SER A 1 176 ? 1.407 -8.281 -12.141 1 98.94 176 SER A N 1
ATOM 1315 C CA . SER A 1 176 ? 0.199 -8.242 -11.32 1 98.94 176 SER A CA 1
ATOM 1316 C C . SER A 1 176 ? -1.055 -8.312 -12.188 1 98.94 176 SER A C 1
ATOM 1318 O O . SER A 1 176 ? -1.198 -7.555 -13.148 1 98.94 176 SER A O 1
ATOM 1320 N N . VAL A 1 177 ? -2.027 -9.203 -11.805 1 98.94 177 VAL A N 1
ATOM 1321 C CA . VAL A 1 177 ? -3.189 -9.438 -12.656 1 98.94 177 VAL A CA 1
ATOM 1322 C C . VAL A 1 177 ? -4.469 -9.164 -11.867 1 98.94 177 VAL A C 1
ATOM 1324 O O . VAL A 1 177 ? -4.629 -9.648 -10.742 1 98.94 177 VAL A O 1
ATOM 1327 N N . ARG A 1 178 ? -5.312 -8.391 -12.375 1 98.69 178 ARG A N 1
ATOM 1328 C CA . ARG A 1 178 ? -6.695 -8.258 -11.93 1 98.69 178 ARG A CA 1
ATOM 1329 C C . ARG A 1 178 ? -7.574 -9.352 -12.531 1 98.69 178 ARG A C 1
ATOM 1331 O O . ARG A 1 178 ? -7.875 -9.328 -13.727 1 98.69 178 ARG A O 1
ATOM 1338 N N . PRO A 1 179 ? -8.047 -10.234 -11.75 1 98.38 179 PRO A N 1
ATOM 1339 C CA . PRO A 1 179 ? -8.812 -11.359 -12.305 1 98.38 179 PRO A CA 1
ATOM 1340 C C . PRO A 1 179 ? -10.227 -10.961 -12.703 1 98.38 179 PRO A C 1
ATOM 1342 O O . PRO A 1 179 ? -10.836 -11.609 -13.562 1 98.38 179 PRO A O 1
ATOM 1345 N N . GLY A 1 180 ? -10.812 -9.898 -12.039 1 96.56 180 GLY A N 1
ATOM 1346 C CA . GLY A 1 180 ? -12.219 -9.57 -12.211 1 96.56 180 GLY A CA 1
ATOM 1347 C C . GLY A 1 180 ? -13.102 -10.172 -11.133 1 96.56 180 GLY A C 1
ATOM 1348 O O . GLY A 1 180 ? -12.617 -10.57 -10.07 1 96.56 180 GLY A O 1
ATOM 1349 N N . MET A 1 181 ? -14.43 -10.094 -11.328 1 95.81 181 MET A N 1
ATOM 1350 C CA . MET A 1 181 ? -15.375 -10.68 -10.383 1 95.81 181 MET A CA 1
ATOM 1351 C C . MET A 1 181 ? -15.547 -12.172 -10.641 1 95.81 181 MET A C 1
ATOM 1353 O O . MET A 1 181 ? -16.359 -12.57 -11.484 1 95.81 181 MET A O 1
ATOM 1357 N N . VAL A 1 182 ? -14.797 -12.938 -9.883 1 97.38 182 VAL A N 1
ATOM 1358 C CA . VAL A 1 182 ? -14.703 -14.367 -10.141 1 97.38 182 VAL A CA 1
ATOM 1359 C C . VAL A 1 182 ? -15.57 -15.133 -9.141 1 97.38 182 VAL A C 1
ATOM 1361 O O . VAL A 1 182 ? -15.656 -14.75 -7.973 1 97.38 182 VAL A O 1
ATOM 1364 N N . ASP A 1 183 ? -16.219 -16.203 -9.602 1 95.94 183 ASP A N 1
ATOM 1365 C CA . ASP A 1 183 ? -17.047 -17.047 -8.75 1 95.94 183 ASP A CA 1
ATOM 1366 C C . ASP A 1 183 ? -16.172 -17.859 -7.785 1 95.94 183 ASP A C 1
ATOM 1368 O O . ASP A 1 183 ? -15.812 -19 -8.078 1 95.94 183 ASP A O 1
ATOM 1372 N N . THR A 1 184 ? -15.867 -17.266 -6.676 1 95.38 184 THR A N 1
ATOM 1373 C CA . THR A 1 184 ? -15.023 -17.859 -5.645 1 95.38 184 THR A CA 1
ATOM 1374 C C . THR A 1 184 ? -15.664 -17.719 -4.27 1 95.38 184 THR A C 1
ATOM 1376 O O . THR A 1 184 ? -16.703 -17.062 -4.129 1 95.38 184 THR A O 1
ATOM 1379 N N . GLU A 1 185 ? -15.031 -18.359 -3.295 1 91.31 185 GLU A N 1
ATOM 1380 C CA . GLU A 1 185 ? -15.469 -18.234 -1.908 1 91.31 185 GLU A CA 1
ATOM 1381 C C . GLU A 1 185 ? -15.445 -16.766 -1.458 1 91.31 185 GLU A C 1
ATOM 1383 O O . GLU A 1 185 ? -16.297 -16.344 -0.675 1 91.31 185 GLU A O 1
ATOM 1388 N N . MET A 1 186 ? -14.516 -15.992 -1.909 1 89.81 186 MET A N 1
ATOM 1389 C CA . MET A 1 186 ? -14.453 -14.57 -1.583 1 89.81 186 MET A CA 1
ATOM 1390 C C . MET A 1 186 ? -15.719 -13.852 -2.033 1 89.81 186 MET A C 1
ATOM 1392 O O . MET A 1 186 ? -16.266 -13.023 -1.3 1 89.81 186 MET A O 1
ATOM 1396 N N . GLN A 1 187 ? -16.172 -14.164 -3.23 1 90.56 187 GLN A N 1
ATOM 1397 C CA . GLN A 1 187 ? -17.406 -13.586 -3.754 1 90.56 187 GLN A CA 1
ATOM 1398 C C . GLN A 1 187 ? -18.609 -13.992 -2.902 1 90.56 187 GLN A C 1
ATOM 1400 O O . GLN A 1 187 ? -19.5 -13.18 -2.646 1 90.56 187 GLN A O 1
ATOM 1405 N N . ARG A 1 188 ? -18.594 -15.227 -2.492 1 90.88 188 ARG A N 1
ATOM 1406 C CA . ARG A 1 188 ? -19.656 -15.688 -1.591 1 90.88 188 ARG A CA 1
ATOM 1407 C C . ARG A 1 188 ? -19.641 -14.898 -0.283 1 90.88 188 ARG A C 1
ATOM 1409 O O . ARG A 1 188 ? -20.688 -14.469 0.198 1 90.88 188 ARG A O 1
ATOM 1416 N N . GLU A 1 189 ? -18.422 -14.734 0.284 1 91.81 189 GLU A N 1
ATOM 1417 C CA . GLU A 1 189 ? -18.266 -13.984 1.527 1 91.81 189 GLU A CA 1
ATOM 1418 C C . GLU A 1 189 ? -18.828 -12.57 1.396 1 91.81 189 GLU A C 1
ATOM 1420 O O . GLU A 1 189 ? -19.5 -12.086 2.295 1 91.81 189 GLU A O 1
ATOM 1425 N N . LEU A 1 190 ? -18.562 -11.969 0.308 1 90.62 190 LEU A N 1
ATOM 1426 C CA . LEU A 1 190 ? -19.031 -10.602 0.055 1 90.62 190 LEU A CA 1
ATOM 1427 C C . LEU A 1 190 ? -20.547 -10.547 0.012 1 90.62 190 LEU A C 1
ATOM 1429 O O . LEU A 1 190 ? -21.156 -9.617 0.56 1 90.62 190 LEU A O 1
ATOM 1433 N N . ARG A 1 191 ? -21.141 -11.539 -0.554 1 89.81 191 ARG A N 1
ATOM 1434 C CA . ARG A 1 191 ? -22.594 -11.555 -0.729 1 89.81 191 ARG A CA 1
ATOM 1435 C C . ARG A 1 191 ? -23.297 -11.969 0.561 1 89.81 191 ARG A C 1
ATOM 1437 O O . ARG A 1 191 ? -24.344 -11.422 0.905 1 89.81 191 ARG A O 1
ATOM 1444 N N . GLU A 1 192 ? -22.594 -12.93 1.264 1 91.38 192 GLU A N 1
ATOM 1445 C CA . GLU A 1 192 ? -23.328 -13.57 2.357 1 91.38 192 GLU A CA 1
ATOM 1446 C C . GLU A 1 192 ? -22.828 -13.07 3.713 1 91.38 192 GLU A C 1
ATOM 1448 O O . GLU A 1 192 ? -23.625 -12.672 4.566 1 91.38 192 GLU A O 1
ATOM 1453 N N . ASP A 1 193 ? -21.578 -13.07 3.887 1 89 193 ASP A N 1
ATOM 1454 C CA . ASP A 1 193 ? -21.016 -12.766 5.199 1 89 193 ASP A CA 1
ATOM 1455 C C . ASP A 1 193 ? -20.953 -11.258 5.441 1 89 193 ASP A C 1
ATOM 1457 O O . ASP A 1 193 ? -21 -10.805 6.586 1 89 193 ASP A O 1
ATOM 1461 N N . HIS A 1 194 ? -20.906 -10.492 4.41 1 89 194 HIS A N 1
ATOM 1462 C CA . HIS A 1 194 ? -20.719 -9.062 4.578 1 89 194 HIS A CA 1
ATOM 1463 C C . HIS A 1 194 ? -21.938 -8.281 4.117 1 89 194 HIS A C 1
ATOM 1465 O O . HIS A 1 194 ? -21.828 -7.102 3.758 1 89 194 HIS A O 1
ATOM 1471 N N . ALA A 1 195 ? -23.047 -8.914 4.082 1 86.5 195 A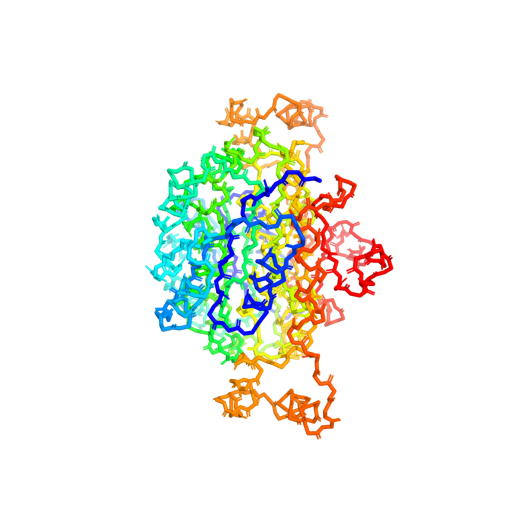LA A N 1
ATOM 1472 C CA . ALA A 1 195 ? -24.312 -8.305 3.666 1 86.5 195 ALA A CA 1
ATOM 1473 C C . ALA A 1 195 ? -24.641 -7.09 4.52 1 86.5 195 ALA A C 1
ATOM 1475 O O . ALA A 1 195 ? -25.203 -6.109 4.023 1 86.5 195 ALA A O 1
ATOM 1476 N N . THR A 1 196 ? -24.188 -7.145 5.773 1 86.56 196 THR A N 1
ATOM 1477 C CA . THR A 1 196 ? -24.578 -6.078 6.688 1 86.56 196 THR A CA 1
ATOM 1478 C C . THR A 1 196 ? -23.469 -5.051 6.828 1 86.56 196 THR A C 1
ATOM 1480 O O . THR A 1 196 ? -23.688 -3.934 7.301 1 86.56 196 THR A O 1
ATOM 1483 N N . THR A 1 197 ? -22.312 -5.398 6.445 1 86.75 197 THR A N 1
ATOM 1484 C CA . THR A 1 197 ? -21.188 -4.496 6.633 1 86.75 197 THR A CA 1
ATOM 1485 C C . THR A 1 197 ? -20.969 -3.627 5.395 1 86.75 197 THR A C 1
ATOM 1487 O O . THR A 1 197 ? -20.438 -2.52 5.492 1 86.75 197 THR A O 1
ATOM 1490 N N . LEU A 1 198 ? -21.438 -4.16 4.285 1 87.94 198 LEU A N 1
ATOM 1491 C CA . LEU A 1 198 ? -21.344 -3.396 3.049 1 87.94 198 LEU A CA 1
ATOM 1492 C C . LEU A 1 198 ? -22.578 -2.506 2.869 1 87.94 198 LEU A C 1
ATOM 1494 O O . LEU A 1 198 ? -23.688 -2.889 3.244 1 87.94 198 LEU A O 1
ATOM 1498 N N . GLU A 1 199 ? -22.312 -1.355 2.354 1 88.81 199 GLU A N 1
ATOM 1499 C CA . GLU A 1 199 ? -23.453 -0.54 1.975 1 88.81 199 GLU A CA 1
ATOM 1500 C C . GLU A 1 199 ? -24.359 -1.284 0.998 1 88.81 199 GLU A C 1
ATOM 1502 O O . GLU A 1 199 ? -23.875 -2.02 0.133 1 88.81 199 GLU A O 1
ATOM 1507 N N . PRO A 1 200 ? -25.609 -1.028 1.098 1 88.69 200 PRO A N 1
ATOM 1508 C CA . PRO A 1 200 ? -26.578 -1.775 0.291 1 88.69 200 PRO A CA 1
ATOM 1509 C C . PRO A 1 200 ? -26.281 -1.695 -1.206 1 88.69 200 PRO A C 1
ATOM 1511 O O . PRO A 1 200 ? -26.406 -2.699 -1.915 1 88.69 200 PRO A O 1
ATOM 1514 N N . GLN A 1 201 ? -25.906 -0.563 -1.635 1 86.56 201 GLN A N 1
ATOM 1515 C CA . GLN A 1 201 ? -25.641 -0.397 -3.062 1 86.56 201 GLN A CA 1
ATOM 1516 C C . GLN A 1 201 ? -24.438 -1.227 -3.506 1 86.56 201 GLN A C 1
ATOM 1518 O O . GLN A 1 201 ? -24.453 -1.796 -4.598 1 86.56 201 GLN A O 1
ATOM 1523 N N . VAL A 1 202 ? -23.453 -1.31 -2.648 1 85.56 202 VAL A N 1
ATOM 1524 C CA . VAL A 1 202 ? -22.25 -2.098 -2.941 1 85.56 202 VAL A CA 1
ATOM 1525 C C . VAL A 1 202 ? -22.594 -3.586 -2.883 1 85.56 202 VAL A C 1
ATOM 1527 O O . VAL A 1 202 ? -22.234 -4.348 -3.783 1 85.56 202 VAL A O 1
ATOM 1530 N N . HIS A 1 203 ? -23.297 -3.928 -1.866 1 89.38 203 HIS A N 1
ATOM 1531 C CA . HIS A 1 203 ? -23.688 -5.32 -1.689 1 89.38 203 HIS A CA 1
ATOM 1532 C C . HIS A 1 203 ? -24.562 -5.801 -2.85 1 89.38 203 HIS A C 1
ATOM 1534 O O . HIS A 1 203 ? -24.406 -6.934 -3.312 1 89.38 203 HIS A O 1
ATOM 1540 N N . SER A 1 204 ? -25.438 -4.953 -3.332 1 90.31 204 SER A N 1
ATOM 1541 C CA . SER A 1 204 ? -26.359 -5.309 -4.406 1 90.31 204 SER A CA 1
ATOM 1542 C C . SER A 1 204 ? -25.609 -5.648 -5.688 1 90.31 204 SER A C 1
ATOM 1544 O O . SER A 1 204 ? -26.047 -6.496 -6.469 1 90.31 204 SER A O 1
ATOM 1546 N N . LYS A 1 205 ? -24.5 -4.984 -5.867 1 88.75 205 LYS A N 1
ATOM 1547 C CA . LYS A 1 205 ? -23.688 -5.273 -7.051 1 88.75 205 LYS A CA 1
ATOM 1548 C C . LYS A 1 205 ? -23.234 -6.73 -7.059 1 88.75 205 LYS A C 1
ATOM 1550 O O . LYS A 1 205 ? -23.328 -7.41 -8.086 1 88.75 205 LYS A O 1
ATOM 1555 N N . PHE A 1 206 ? -22.797 -7.207 -5.949 1 90.12 206 PHE A N 1
ATOM 1556 C CA . PHE A 1 206 ? -22.297 -8.578 -5.855 1 90.12 206 PHE A CA 1
ATOM 1557 C C . PHE A 1 206 ? -23.438 -9.578 -5.961 1 90.12 206 PHE A C 1
ATOM 1559 O O . PHE A 1 206 ? -23.297 -10.625 -6.59 1 90.12 206 PHE A O 1
ATOM 1566 N N . THR A 1 207 ? -24.531 -9.234 -5.371 1 91.94 207 THR A N 1
ATOM 1567 C CA . THR A 1 207 ? -25.688 -10.125 -5.422 1 91.94 207 THR A CA 1
ATOM 1568 C C . THR A 1 207 ? -26.266 -10.188 -6.836 1 91.94 207 THR A C 1
ATOM 1570 O O . THR A 1 207 ? -26.641 -11.266 -7.309 1 91.94 207 THR A O 1
ATOM 1573 N N . THR A 1 208 ? -26.281 -9.062 -7.488 1 92.56 208 THR A N 1
ATOM 1574 C CA . THR A 1 208 ? -26.859 -8.984 -8.828 1 92.56 208 THR A CA 1
ATOM 1575 C C . THR A 1 208 ? -26 -9.75 -9.828 1 92.56 208 THR A C 1
ATOM 1577 O O . THR A 1 208 ? -26.516 -10.539 -10.625 1 92.56 208 THR A O 1
ATOM 1580 N N . VAL A 1 209 ? -24.719 -9.508 -9.734 1 92 209 VAL A N 1
ATOM 1581 C CA . VAL A 1 209 ? -23.812 -10.164 -10.68 1 92 209 VAL A CA 1
ATOM 1582 C C . VAL A 1 209 ? -23.891 -11.68 -10.5 1 92 209 VAL A C 1
ATOM 1584 O O . VAL A 1 209 ? -23.859 -12.43 -11.477 1 92 209 VAL A O 1
ATOM 1587 N N . HIS A 1 210 ? -24.031 -12.141 -9.312 1 90.94 210 HIS A N 1
ATOM 1588 C CA . HIS A 1 210 ? -24.172 -13.57 -9.031 1 90.94 210 HIS A CA 1
ATOM 1589 C C . HIS A 1 210 ? -25.484 -14.109 -9.555 1 90.94 210 HIS A C 1
ATOM 1591 O O . HIS A 1 210 ? -25.516 -15.141 -10.242 1 90.94 210 HIS A O 1
ATOM 1597 N N . LYS A 1 211 ? -26.531 -13.406 -9.258 1 93.25 211 LYS A N 1
ATOM 1598 C CA . LYS A 1 211 ? -27.875 -13.82 -9.656 1 93.25 211 LYS A CA 1
ATOM 1599 C C . LYS A 1 211 ? -28 -13.891 -11.172 1 93.25 211 LYS A C 1
ATOM 1601 O O . LYS A 1 211 ? -28.688 -14.758 -11.711 1 93.25 211 LYS A O 1
ATOM 1606 N N . GLU A 1 212 ? -27.328 -12.984 -11.812 1 95.31 212 GLU A N 1
ATOM 1607 C CA . GLU A 1 212 ? -27.438 -12.898 -13.266 1 95.31 212 GLU A CA 1
ATOM 1608 C C . GLU A 1 212 ? -26.453 -13.852 -13.945 1 95.31 212 GLU A C 1
ATOM 1610 O O . GLU A 1 212 ? -26.375 -13.906 -15.172 1 95.31 212 GLU A O 1
ATOM 1615 N N . GLY A 1 213 ? -25.641 -14.547 -13.203 1 93.06 213 GLY A N 1
ATOM 1616 C CA . GLY A 1 213 ? -24.688 -15.5 -13.75 1 93.06 213 GLY A CA 1
ATOM 1617 C C . GLY A 1 213 ? -23.531 -14.844 -14.484 1 93.06 213 GLY A C 1
ATOM 1618 O O . GLY A 1 213 ? -23.047 -15.375 -15.492 1 93.06 213 GLY A O 1
ATOM 1619 N N . LYS A 1 214 ? -23.172 -13.648 -14.016 1 93.81 214 LYS A N 1
ATOM 1620 C CA . LYS A 1 214 ? -22.172 -12.867 -14.75 1 93.81 214 LYS A CA 1
ATOM 1621 C C . LYS A 1 214 ? -20.797 -12.992 -14.102 1 93.81 214 LYS A C 1
ATOM 1623 O O . LYS A 1 214 ? -19.812 -12.406 -14.586 1 93.81 214 LYS A O 1
ATOM 1628 N N . LEU A 1 215 ? -20.688 -13.75 -13.047 1 96.31 215 LEU A N 1
ATOM 1629 C CA . LEU A 1 215 ? -19.375 -13.977 -12.445 1 96.31 215 LEU A CA 1
ATOM 1630 C C . LEU A 1 215 ? -18.484 -14.781 -13.383 1 96.31 215 LEU A C 1
ATOM 1632 O O . LEU A 1 215 ? -18.953 -15.703 -14.055 1 96.31 215 LEU A O 1
ATOM 1636 N N . LEU A 1 216 ? -17.266 -14.406 -13.391 1 97.44 216 LEU A N 1
ATOM 1637 C CA . LEU A 1 216 ? -16.281 -15.172 -14.141 1 97.44 216 LEU A CA 1
ATOM 1638 C C . LEU A 1 216 ? -16.031 -16.531 -13.5 1 97.44 216 LEU A C 1
ATOM 1640 O O . LEU A 1 216 ? -16.031 -16.641 -12.273 1 97.44 216 LEU A O 1
ATOM 1644 N N . LYS A 1 217 ? -15.852 -17.547 -14.359 1 97.5 217 LYS A N 1
ATOM 1645 C CA . LYS A 1 217 ? -15.344 -18.812 -13.844 1 97.5 217 LYS A CA 1
ATOM 1646 C C . LYS A 1 217 ? -13.875 -18.688 -13.438 1 97.5 217 LYS A C 1
ATOM 1648 O O . LYS A 1 217 ? -13.102 -18 -14.109 1 97.5 217 LYS A O 1
ATOM 1653 N N . PRO A 1 218 ? -13.492 -19.375 -12.336 1 98.38 218 PRO A N 1
ATOM 1654 C CA . PRO A 1 218 ? -12.094 -19.312 -11.898 1 98.38 218 PRO A CA 1
ATOM 1655 C C . PRO A 1 218 ? -11.109 -19.641 -13.023 1 98.38 218 PRO A C 1
ATOM 1657 O O . PRO A 1 218 ? -10.008 -19.094 -13.07 1 98.38 218 PRO A O 1
ATOM 1660 N N . GLU A 1 219 ? -11.508 -20.438 -13.992 1 98.38 219 GLU A N 1
ATOM 1661 C CA . GLU A 1 219 ? -10.641 -20.875 -15.086 1 98.38 219 GLU A CA 1
ATOM 1662 C C . GLU A 1 219 ? -10.336 -19.734 -16.047 1 98.38 219 GLU A C 1
ATOM 1664 O O . GLU A 1 219 ? -9.281 -19.719 -16.688 1 98.38 219 GLU A O 1
ATOM 1669 N N . GLN A 1 220 ? -11.227 -18.75 -16.109 1 98.12 220 GLN A N 1
ATOM 1670 C CA . GLN A 1 220 ? -11.047 -17.672 -17.078 1 98.12 220 GLN A CA 1
ATOM 1671 C C . GLN A 1 220 ? -9.82 -16.828 -16.734 1 98.12 220 GLN A C 1
ATOM 1673 O O . GLN A 1 220 ? -8.797 -16.906 -17.422 1 98.12 220 GLN A O 1
ATOM 1678 N N . PRO A 1 221 ? -9.75 -16.188 -15.641 1 98.75 221 PRO A N 1
ATOM 1679 C CA . PRO A 1 221 ? -8.484 -15.508 -15.328 1 98.75 221 PRO A CA 1
ATOM 1680 C C . PRO A 1 221 ? -7.391 -16.484 -14.906 1 98.75 221 PRO A C 1
ATOM 1682 O O . PRO A 1 221 ? -6.207 -16.219 -15.133 1 98.75 221 PRO A O 1
ATOM 1685 N N . GLY A 1 222 ? -7.758 -17.625 -14.305 1 98.81 222 GLY A N 1
ATOM 1686 C CA . GLY A 1 222 ? -6.781 -18.594 -13.82 1 98.81 222 GLY A CA 1
ATOM 1687 C C . GLY A 1 222 ? -5.891 -19.141 -14.914 1 98.81 222 GLY A C 1
ATOM 1688 O O . GLY A 1 222 ? -4.68 -19.266 -14.727 1 98.81 222 GLY A O 1
ATOM 1689 N N . HIS A 1 223 ? -6.488 -19.484 -16.062 1 98.69 223 HIS A N 1
ATOM 1690 C CA . HIS A 1 223 ? -5.707 -20.016 -17.172 1 98.69 223 HIS A CA 1
ATOM 1691 C C . HIS A 1 223 ? -4.758 -18.953 -17.734 1 98.69 223 HIS A C 1
ATOM 1693 O O . HIS A 1 223 ? -3.631 -19.266 -18.125 1 98.69 223 HIS A O 1
ATOM 1699 N N . VAL A 1 224 ? -5.211 -17.688 -17.781 1 98.88 224 VAL A N 1
ATOM 1700 C CA . VAL A 1 224 ? -4.355 -16.578 -18.219 1 98.88 224 VAL A CA 1
ATOM 1701 C C . VAL A 1 224 ? -3.152 -16.453 -17.281 1 98.88 224 VAL A C 1
ATOM 1703 O O . VAL A 1 224 ? -2.012 -16.359 -17.734 1 98.88 224 VAL A O 1
ATOM 1706 N N . MET A 1 225 ? -3.404 -16.578 -16.016 1 98.94 225 MET A N 1
ATOM 1707 C CA . MET A 1 225 ? -2.346 -16.438 -15.016 1 98.94 225 MET A CA 1
ATOM 1708 C C . MET A 1 225 ? -1.388 -17.625 -15.086 1 98.94 225 MET A C 1
ATOM 1710 O O . MET A 1 225 ? -0.176 -17.453 -14.938 1 98.94 225 MET A O 1
ATOM 1714 N N . ALA A 1 226 ? -1.908 -18.812 -15.336 1 98.88 226 ALA A N 1
ATOM 1715 C CA . ALA A 1 226 ? -1.068 -19.984 -15.5 1 98.88 226 ALA A CA 1
ATOM 1716 C C . ALA A 1 226 ? -0.143 -19.844 -16.703 1 98.88 226 ALA A C 1
ATOM 1718 O O . ALA A 1 226 ? 1.043 -20.172 -16.625 1 98.88 226 ALA A O 1
ATOM 1719 N N . LYS A 1 227 ? -0.707 -19.328 -17.781 1 98.69 227 LYS A N 1
ATOM 1720 C CA . LYS A 1 227 ? 0.099 -19.141 -18.984 1 98.69 227 LYS A CA 1
ATOM 1721 C C . LYS A 1 227 ? 1.153 -18.062 -18.766 1 98.69 227 LYS A C 1
ATOM 1723 O O . LYS A 1 227 ? 2.275 -18.172 -19.266 1 98.69 227 LYS A O 1
ATOM 1728 N N . LEU A 1 228 ? 0.815 -17.031 -18.016 1 98.81 228 LEU A N 1
ATOM 1729 C CA . LEU A 1 228 ? 1.742 -15.93 -17.75 1 98.81 228 LEU A CA 1
ATOM 1730 C C . LEU A 1 228 ? 2.916 -16.406 -16.906 1 98.81 228 LEU A C 1
ATOM 1732 O O . LEU A 1 228 ? 4.059 -16 -17.125 1 98.81 228 LEU A O 1
ATOM 1736 N N . VAL A 1 229 ? 2.625 -17.281 -15.867 1 98.88 229 VAL A N 1
ATOM 1737 C CA . VAL A 1 229 ? 3.723 -17.703 -15 1 98.88 229 VAL A CA 1
ATOM 1738 C C . VAL A 1 229 ? 4.66 -18.641 -15.773 1 98.88 229 VAL A C 1
ATOM 1740 O O . VAL A 1 229 ? 5.836 -18.766 -15.422 1 98.88 229 VAL A O 1
ATOM 1743 N N . LEU A 1 230 ? 4.188 -19.25 -16.844 1 98.44 230 LEU A N 1
ATOM 1744 C CA . LEU A 1 230 ? 5 -20.125 -17.672 1 98.44 230 LEU A CA 1
ATOM 1745 C C . LEU A 1 230 ? 5.812 -19.328 -18.688 1 98.44 230 LEU A C 1
ATOM 1747 O O . LEU A 1 230 ? 6.992 -19.609 -18.906 1 98.44 230 LEU A O 1
ATOM 1751 N N . ASP A 1 231 ? 5.129 -18.266 -19.281 1 97.19 231 ASP A N 1
ATOM 1752 C CA . ASP A 1 231 ? 5.758 -17.734 -20.484 1 97.19 231 ASP A CA 1
ATOM 1753 C C . ASP A 1 231 ? 5.512 -16.234 -20.609 1 97.19 231 ASP A C 1
ATOM 1755 O O . ASP A 1 231 ? 5.613 -15.68 -21.703 1 97.19 231 ASP A O 1
ATOM 1759 N N . GLY A 1 232 ? 5.152 -15.586 -19.562 1 98.06 232 GLY A N 1
ATOM 1760 C CA . GLY A 1 232 ? 4.961 -14.148 -19.641 1 98.06 232 GLY A CA 1
ATOM 1761 C C . GLY A 1 232 ? 6.172 -13.414 -20.172 1 98.06 232 GLY A C 1
ATOM 1762 O O . GLY A 1 232 ? 7.301 -13.68 -19.766 1 98.06 232 GLY A O 1
ATOM 1763 N N . PRO A 1 233 ? 6.004 -12.516 -21.109 1 98.06 233 PRO A N 1
ATOM 1764 C CA . PRO A 1 233 ? 7.156 -11.82 -21.703 1 98.06 233 PRO A CA 1
ATOM 1765 C C . PRO A 1 233 ? 7.738 -10.758 -20.781 1 98.06 233 PRO A C 1
ATOM 1767 O O . PRO A 1 233 ? 7.008 -10.148 -19.984 1 98.06 233 PRO A O 1
ATOM 1770 N N . LYS A 1 234 ? 9.008 -10.508 -20.922 1 98 234 LYS A N 1
ATOM 1771 C CA . LYS A 1 234 ? 9.742 -9.57 -20.078 1 98 234 LYS A CA 1
ATOM 1772 C C . LYS A 1 234 ? 9.188 -8.156 -20.203 1 98 234 LYS A C 1
ATOM 1774 O O . LYS A 1 234 ? 9.266 -7.363 -19.266 1 98 234 LYS A O 1
ATOM 1779 N N . GLU A 1 235 ? 8.539 -7.836 -21.328 1 97.94 235 GLU A N 1
ATOM 1780 C CA . GLU A 1 235 ? 7.992 -6.508 -21.594 1 97.94 235 GLU A CA 1
ATOM 1781 C C . GLU A 1 235 ? 6.832 -6.195 -20.641 1 97.94 235 GLU A C 1
ATOM 1783 O O . GLU A 1 235 ? 6.477 -5.031 -20.453 1 97.94 235 GLU A O 1
ATOM 1788 N N . LEU A 1 236 ? 6.293 -7.219 -20.016 1 98.5 236 LEU A N 1
ATOM 1789 C CA . LEU A 1 236 ? 5.152 -7.023 -19.125 1 98.5 236 LEU A CA 1
ATOM 1790 C C . LEU A 1 236 ? 5.609 -6.914 -17.672 1 98.5 236 LEU A C 1
ATOM 1792 O O . LEU A 1 236 ? 4.789 -6.715 -16.781 1 98.5 236 LEU A O 1
ATOM 1796 N N . SER A 1 237 ? 6.953 -7.004 -17.453 1 98.75 237 SER A N 1
ATOM 1797 C CA . SE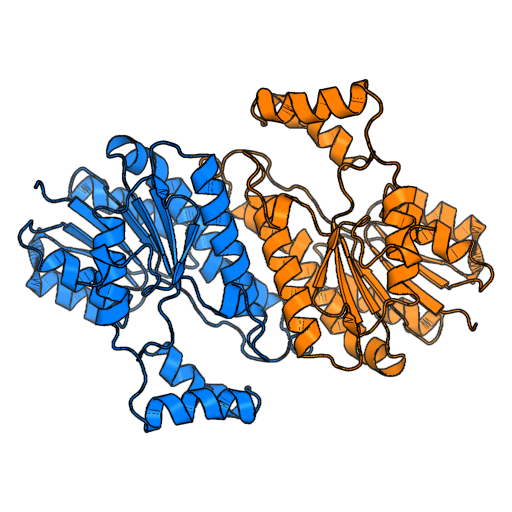R A 1 237 ? 7.445 -7.004 -16.078 1 98.75 237 SER A CA 1
ATOM 1798 C C . SER A 1 237 ? 7.121 -5.691 -15.375 1 98.75 237 SER A C 1
ATOM 1800 O O . SER A 1 237 ? 7.32 -4.613 -15.938 1 98.75 237 SER A O 1
ATOM 1802 N N . GLY A 1 238 ? 6.562 -5.781 -14.227 1 98.75 238 GLY A N 1
ATOM 1803 C CA . GLY A 1 238 ? 6.25 -4.625 -13.398 1 98.75 238 GLY A CA 1
ATOM 1804 C C . GLY A 1 238 ? 4.859 -4.074 -13.648 1 98.75 238 GLY A C 1
ATOM 1805 O O . GLY A 1 238 ? 4.414 -3.158 -12.953 1 98.75 238 GLY A O 1
ATOM 1806 N N . LYS A 1 239 ? 4.105 -4.668 -14.578 1 98.62 239 LYS A N 1
ATOM 1807 C CA . LYS A 1 239 ? 2.834 -4.078 -14.984 1 98.62 239 LYS A CA 1
ATOM 1808 C C . LYS A 1 239 ? 1.676 -4.664 -14.18 1 98.62 239 LYS A C 1
ATOM 1810 O O . LYS A 1 239 ? 1.771 -5.777 -13.664 1 98.62 239 LYS A O 1
ATOM 1815 N N . PHE A 1 240 ? 0.688 -3.91 -13.992 1 98.88 240 PHE A N 1
ATOM 1816 C CA . PHE A 1 240 ? -0.637 -4.297 -13.523 1 98.88 240 PHE A CA 1
ATOM 1817 C C . PHE A 1 240 ? -1.622 -4.367 -14.68 1 98.88 240 PHE A C 1
ATOM 1819 O O . PHE A 1 240 ? -1.874 -3.361 -15.352 1 98.88 240 PHE A O 1
ATOM 1826 N N . LEU A 1 241 ? -2.18 -5.555 -14.922 1 98.88 241 LEU A N 1
ATOM 1827 C CA . LEU A 1 241 ? -3.031 -5.758 -16.094 1 98.88 241 LEU A CA 1
ATOM 1828 C C . LEU A 1 241 ? -4.305 -6.504 -15.711 1 98.88 241 LEU A C 1
ATOM 1830 O O . LEU A 1 241 ? -4.273 -7.418 -14.883 1 98.88 241 LEU A O 1
ATOM 1834 N N . SER A 1 242 ? -5.426 -6.113 -16.359 1 98.75 242 SER A N 1
ATOM 1835 C CA . SER A 1 242 ? -6.621 -6.949 -16.266 1 98.75 242 SER A CA 1
ATOM 1836 C C . SER A 1 242 ? -6.441 -8.258 -17.031 1 98.75 242 SER A C 1
ATOM 1838 O O . SER A 1 242 ? -5.816 -8.281 -18.094 1 98.75 242 SER A O 1
ATOM 1840 N N . TRP A 1 243 ? -7.059 -9.297 -16.547 1 98.62 243 TRP A N 1
ATOM 1841 C CA . TRP A 1 243 ? -6.879 -10.609 -17.156 1 98.62 243 TRP A CA 1
ATOM 1842 C C . TRP A 1 243 ? -7.266 -10.578 -18.625 1 98.62 243 TRP A C 1
ATOM 1844 O O . TRP A 1 243 ? -6.738 -11.352 -19.438 1 98.62 243 TRP A O 1
ATOM 1854 N N . ASN A 1 244 ? -8.164 -9.625 -18.953 1 98.25 244 ASN A N 1
ATOM 1855 C CA . ASN A 1 244 ? -8.672 -9.547 -20.328 1 98.25 244 ASN A CA 1
ATOM 1856 C C . ASN A 1 244 ? -8.148 -8.305 -21.047 1 98.25 244 ASN A C 1
ATOM 1858 O O . ASN A 1 244 ? -8.797 -7.797 -21.953 1 98.25 244 ASN A O 1
ATOM 1862 N N . ASP A 1 245 ? -7.09 -7.738 -20.562 1 98.25 245 ASP A N 1
ATOM 1863 C CA . ASP A 1 245 ? -6.422 -6.633 -21.234 1 98.25 245 ASP A CA 1
ATOM 1864 C C . ASP A 1 245 ? -5.984 -7.039 -22.641 1 98.25 245 ASP A C 1
ATOM 1866 O O . ASP A 1 245 ? -5.645 -8.195 -22.875 1 98.25 245 ASP A O 1
ATOM 1870 N N . LYS A 1 246 ? -5.914 -6.094 -23.562 1 97.81 246 LYS A N 1
ATOM 1871 C CA . LYS A 1 246 ? -5.465 -6.348 -24.922 1 97.81 246 LYS A CA 1
ATOM 1872 C C . LYS A 1 246 ? -4.043 -6.91 -24.938 1 97.81 246 LYS A C 1
ATOM 1874 O O . LYS A 1 246 ? -3.723 -7.777 -25.75 1 97.81 246 LYS A O 1
ATOM 1879 N N . ALA A 1 247 ? -3.197 -6.484 -24.078 1 97.56 247 ALA A N 1
ATOM 1880 C CA . ALA A 1 247 ? -1.809 -6.93 -24 1 97.56 247 ALA A CA 1
ATOM 1881 C C . ALA A 1 247 ? -1.729 -8.422 -23.656 1 97.56 247 ALA A C 1
ATOM 1883 O O . ALA A 1 247 ? -0.686 -9.047 -23.844 1 97.56 247 ALA A O 1
ATOM 1884 N N . LEU A 1 248 ? -2.848 -9 -23.141 1 98.25 248 LEU A N 1
ATOM 1885 C CA . LEU A 1 248 ? -2.832 -10.406 -22.719 1 98.25 248 LEU A CA 1
ATOM 1886 C C . LEU A 1 248 ? -3.676 -11.258 -23.672 1 98.25 248 LEU A C 1
ATOM 1888 O O . LEU A 1 248 ? -4.078 -12.367 -23.312 1 98.25 248 LEU A O 1
ATOM 1892 N N . ASP A 1 249 ? -3.984 -10.773 -24.812 1 97.56 249 ASP A N 1
ATOM 1893 C CA . ASP A 1 249 ? -4.836 -11.469 -25.766 1 97.56 249 ASP A CA 1
ATOM 1894 C C . ASP A 1 249 ? -4.297 -12.867 -26.078 1 97.56 249 ASP A C 1
ATOM 1896 O O . ASP A 1 249 ? -5.059 -13.836 -26.125 1 97.56 249 ASP A O 1
ATOM 1900 N N . ALA A 1 250 ? -3.01 -13 -26.219 1 96.62 250 ALA A N 1
ATOM 1901 C CA . ALA A 1 250 ? -2.377 -14.266 -26.578 1 96.62 250 ALA A CA 1
ATOM 1902 C C . ALA A 1 250 ? -2.52 -15.289 -25.469 1 96.62 250 ALA A C 1
ATOM 1904 O O . ALA A 1 250 ? -2.367 -16.484 -25.703 1 96.62 250 ALA A O 1
ATOM 1905 N N . PHE A 1 251 ? -2.873 -14.844 -24.25 1 97.44 251 PHE A N 1
ATOM 1906 C CA . PHE A 1 251 ? -2.941 -15.727 -23.094 1 97.44 251 PHE A CA 1
ATOM 1907 C C . PHE A 1 251 ? -4.387 -16.109 -22.781 1 97.44 251 PHE A C 1
ATOM 1909 O O . PHE A 1 251 ? -4.641 -16.922 -21.891 1 97.44 251 PHE A O 1
ATOM 1916 N N . GLN A 1 252 ? -5.316 -15.422 -23.406 1 95.06 252 GLN A N 1
ATOM 1917 C CA . GLN A 1 252 ? -6.73 -15.672 -23.141 1 95.06 252 GLN A CA 1
ATOM 1918 C C . GLN A 1 252 ? -7.254 -16.828 -23.984 1 95.06 252 GLN A C 1
ATOM 1920 O O . GLN A 1 252 ? -8.32 -17.375 -23.703 1 95.06 252 GLN A O 1
ATOM 1925 N N . ALA A 1 253 ? -6.547 -17.188 -25.047 1 82.56 253 ALA A N 1
ATOM 1926 C CA . ALA A 1 253 ? -6.984 -18.234 -25.953 1 82.56 253 ALA A CA 1
ATOM 1927 C C . ALA A 1 253 ? -6.719 -19.625 -25.359 1 82.56 253 ALA A C 1
ATOM 1929 O O . ALA A 1 253 ? -5.809 -19.781 -24.547 1 82.56 253 ALA A O 1
ATOM 1930 N N . MET B 1 1 ? -11.562 35.281 8.531 1 67.81 1 MET B N 1
ATOM 1931 C CA . MET B 1 1 ? -11.852 33.844 8.664 1 67.81 1 MET B CA 1
ATOM 1932 C C . MET B 1 1 ? -11.422 33.344 10.039 1 67.81 1 MET B C 1
ATOM 1934 O O . MET B 1 1 ? -10.492 33.875 10.641 1 67.81 1 MET B O 1
ATOM 1938 N N . SER B 1 2 ? -12.305 32.5 10.719 1 88.31 2 SER B N 1
ATOM 1939 C CA . SER B 1 2 ? -12.078 32.062 12.086 1 88.31 2 SER B CA 1
ATOM 1940 C C . SER B 1 2 ? -10.883 31.109 12.18 1 88.31 2 SER B C 1
ATOM 1942 O O . SER B 1 2 ? -10.516 30.469 11.195 1 88.31 2 SER B O 1
ATOM 1944 N N . ALA B 1 3 ? -10.18 31.234 13.188 1 95.88 3 ALA B N 1
ATOM 1945 C CA . ALA B 1 3 ? -9.039 30.359 13.453 1 95.88 3 ALA B CA 1
ATOM 1946 C C . ALA B 1 3 ? -9.438 28.891 13.336 1 95.88 3 ALA B C 1
ATOM 1948 O O . ALA B 1 3 ? -10.523 28.5 13.766 1 95.88 3 ALA B O 1
ATOM 1949 N N . LYS B 1 4 ? -8.602 28.188 12.695 1 98.56 4 LYS B N 1
ATOM 1950 C CA . LYS B 1 4 ? -8.789 26.75 12.57 1 98.56 4 LYS B CA 1
ATOM 1951 C C . LYS B 1 4 ? -7.793 25.984 13.438 1 98.56 4 LYS B C 1
ATOM 1953 O O . LYS B 1 4 ? -6.781 26.547 13.875 1 98.56 4 LYS B O 1
ATOM 1958 N N . THR B 1 5 ? -8.156 24.75 13.773 1 98.88 5 THR B N 1
ATOM 1959 C CA . THR B 1 5 ? -7.293 23.859 14.547 1 98.88 5 THR B CA 1
ATOM 1960 C C . THR B 1 5 ? -6.805 22.688 13.688 1 98.88 5 THR B C 1
ATOM 1962 O O . THR B 1 5 ? -7.613 21.922 13.156 1 98.88 5 THR B O 1
ATOM 1965 N N . ILE B 1 6 ? -5.473 22.609 13.578 1 98.94 6 ILE B N 1
ATOM 1966 C CA . ILE B 1 6 ? -4.871 21.625 12.688 1 98.94 6 ILE B CA 1
ATOM 1967 C C . ILE B 1 6 ? -3.891 20.75 13.469 1 98.94 6 ILE B C 1
ATOM 1969 O O . ILE B 1 6 ? -3.123 21.25 14.297 1 98.94 6 ILE B O 1
ATOM 1973 N N . ILE B 1 7 ? -3.936 19.453 13.297 1 98.94 7 ILE B N 1
ATOM 1974 C CA . ILE B 1 7 ? -2.902 18.531 13.773 1 98.94 7 ILE B CA 1
ATOM 1975 C C . ILE B 1 7 ? -1.845 18.344 12.688 1 98.94 7 ILE B C 1
ATOM 1977 O O . ILE B 1 7 ? -2.176 18.109 11.523 1 98.94 7 ILE B O 1
ATOM 1981 N N . VAL B 1 8 ? -0.591 18.484 13.008 1 98.94 8 VAL B N 1
ATOM 1982 C CA . VAL B 1 8 ? 0.519 18.281 12.086 1 98.94 8 VAL B CA 1
ATOM 1983 C C . VAL B 1 8 ? 1.492 17.25 12.672 1 98.94 8 VAL B C 1
ATOM 1985 O O . VAL B 1 8 ? 2.092 17.5 13.727 1 98.94 8 VAL B O 1
ATOM 1988 N N . THR B 1 9 ? 1.624 16.125 12.008 1 98.75 9 THR B N 1
ATOM 1989 C CA . THR B 1 9 ? 2.586 15.125 12.445 1 98.75 9 THR B CA 1
ATOM 1990 C C . THR B 1 9 ? 3.941 15.344 11.781 1 98.75 9 THR B C 1
ATOM 1992 O O . THR B 1 9 ? 4.023 15.953 10.711 1 98.75 9 THR B O 1
ATOM 1995 N N . GLY B 1 10 ? 5.004 14.781 12.422 1 97.75 10 GLY B N 1
ATOM 1996 C CA . GLY B 1 10 ? 6.336 15.031 11.898 1 97.75 10 GLY B CA 1
ATOM 1997 C C . GLY B 1 10 ? 6.672 16.516 11.812 1 97.75 10 GLY B C 1
ATOM 1998 O O . GLY B 1 10 ? 7.164 16.984 10.781 1 97.75 10 GLY B O 1
ATOM 1999 N N . ALA B 1 11 ? 6.406 17.234 12.852 1 97.88 11 ALA B N 1
ATOM 2000 C CA . ALA B 1 11 ? 6.387 18.703 12.781 1 97.88 11 ALA B CA 1
ATOM 2001 C C . ALA B 1 11 ? 7.695 19.297 13.305 1 97.88 11 ALA B C 1
ATOM 2003 O O . ALA B 1 11 ? 7.836 20.516 13.398 1 97.88 11 ALA B O 1
ATOM 2004 N N . SER B 1 12 ? 8.68 18.484 13.633 1 97 12 SER B N 1
ATOM 2005 C CA . SER B 1 12 ? 9.867 18.969 14.32 1 97 12 SER B CA 1
ATOM 2006 C C . SER B 1 12 ? 10.883 19.547 13.336 1 97 12 SER B C 1
ATOM 2008 O O . SER B 1 12 ? 11.82 20.234 13.727 1 97 12 SER B O 1
ATOM 2010 N N . ARG B 1 13 ? 10.805 19.219 12.062 1 96.5 13 ARG B N 1
ATOM 2011 C CA . ARG B 1 13 ? 11.727 19.688 11.039 1 96.5 13 ARG B CA 1
ATOM 2012 C C . ARG B 1 13 ? 11.117 19.562 9.648 1 96.5 13 ARG B C 1
ATOM 2014 O O . ARG B 1 13 ? 9.992 19.078 9.5 1 96.5 13 ARG B O 1
ATOM 2021 N N . GLY B 1 14 ? 11.781 20.109 8.727 1 97.81 14 GLY B N 1
ATOM 2022 C CA . GLY B 1 14 ? 11.438 19.875 7.328 1 97.81 14 GLY B CA 1
ATOM 2023 C C . GLY B 1 14 ? 10.062 20.391 6.961 1 97.81 14 GLY B C 1
ATOM 2024 O O . GLY B 1 14 ? 9.703 21.531 7.301 1 97.81 14 GLY B O 1
ATOM 2025 N N . ILE B 1 15 ? 9.375 19.594 6.199 1 98.69 15 ILE B N 1
ATOM 2026 C CA . ILE B 1 15 ? 8.086 19.969 5.629 1 98.69 15 ILE B CA 1
ATOM 2027 C C . ILE B 1 15 ? 7.078 20.219 6.75 1 98.69 15 ILE B C 1
ATOM 2029 O O . ILE B 1 15 ? 6.344 21.203 6.73 1 98.69 15 ILE B O 1
ATOM 2033 N N . GLY B 1 16 ? 7.078 19.312 7.781 1 98.69 16 GLY B N 1
ATOM 2034 C CA . GLY B 1 16 ? 6.137 19.453 8.883 1 98.69 16 GLY B CA 1
ATOM 2035 C C . GLY B 1 16 ? 6.309 20.75 9.648 1 98.69 16 GLY B C 1
ATOM 2036 O O . GLY B 1 16 ? 5.324 21.406 10 1 98.69 16 GLY B O 1
ATOM 2037 N N . LEU B 1 17 ? 7.531 21.094 9.867 1 98.5 17 LEU B N 1
ATOM 2038 C CA . LEU B 1 17 ? 7.812 22.344 10.555 1 98.5 17 LEU B CA 1
ATOM 2039 C C . LEU B 1 17 ? 7.387 23.531 9.703 1 98.5 17 LEU B C 1
ATOM 2041 O O . LEU B 1 17 ? 6.816 24.5 10.219 1 98.5 17 LEU B O 1
ATOM 2045 N N . ALA B 1 18 ? 7.66 23.469 8.438 1 98.62 18 ALA B N 1
ATOM 2046 C CA . ALA B 1 18 ? 7.262 24.547 7.523 1 98.62 18 ALA B CA 1
ATOM 2047 C C . ALA B 1 18 ? 5.746 24.719 7.52 1 98.62 18 ALA B C 1
ATOM 2049 O O . ALA B 1 18 ? 5.254 25.859 7.52 1 98.62 18 ALA B O 1
ATOM 2050 N N . ILE B 1 19 ? 5.008 23.625 7.523 1 98.88 19 ILE B N 1
ATOM 2051 C CA . ILE B 1 19 ? 3.549 23.656 7.559 1 98.88 19 ILE B CA 1
ATOM 2052 C C . ILE B 1 19 ? 3.084 24.312 8.859 1 98.88 19 ILE B C 1
ATOM 2054 O O . ILE B 1 19 ? 2.27 25.234 8.836 1 98.88 19 ILE B O 1
ATOM 2058 N N . ALA B 1 20 ? 3.635 23.844 9.969 1 98.75 20 ALA B N 1
ATOM 2059 C CA . ALA B 1 20 ? 3.24 24.359 11.273 1 98.75 20 ALA B CA 1
ATOM 2060 C C . ALA B 1 20 ? 3.494 25.875 11.359 1 98.75 20 ALA B C 1
ATOM 2062 O O . ALA B 1 20 ? 2.617 26.625 11.773 1 98.75 20 ALA B O 1
ATOM 2063 N N . LYS B 1 21 ? 4.633 26.297 10.938 1 98.31 21 LYS B N 1
ATOM 2064 C CA . LYS B 1 21 ? 4.988 27.703 11.008 1 98.31 21 LYS B CA 1
ATOM 2065 C C . LYS B 1 21 ? 4.062 28.547 10.133 1 98.31 21 LYS B C 1
ATOM 2067 O O . LYS B 1 21 ? 3.629 29.625 10.539 1 98.31 21 LYS B O 1
ATOM 2072 N N . TYR B 1 22 ? 3.771 28.062 8.961 1 98.38 22 TYR B N 1
ATOM 2073 C CA . TYR B 1 22 ? 2.844 28.781 8.086 1 98.38 22 TYR B CA 1
ATOM 2074 C C . TYR B 1 22 ? 1.494 28.969 8.766 1 98.38 22 TYR B C 1
ATOM 2076 O O . TYR B 1 22 ? 0.939 30.078 8.75 1 98.38 22 TYR B O 1
ATOM 2084 N N . LEU B 1 23 ? 0.971 27.953 9.352 1 98.56 23 LEU B N 1
ATOM 2085 C CA . LEU B 1 23 ? -0.333 27.984 10.008 1 98.56 23 LEU B CA 1
ATOM 2086 C C . LEU B 1 23 ? -0.322 28.953 11.195 1 98.56 23 LEU B C 1
ATOM 2088 O O . LEU B 1 23 ? -1.277 29.703 11.398 1 98.56 23 LEU B O 1
ATOM 2092 N N . LEU B 1 24 ? 0.785 28.938 11.914 1 98 24 LEU B N 1
ATOM 2093 C CA . LEU B 1 24 ? 0.888 29.719 13.141 1 98 24 LEU B CA 1
ATOM 2094 C C . LEU B 1 24 ? 1.07 31.188 12.828 1 98 24 LEU B C 1
ATOM 2096 O O . LEU B 1 24 ? 0.678 32.062 13.625 1 98 24 LEU B O 1
ATOM 2100 N N . THR B 1 25 ? 1.654 31.469 11.672 1 96.44 25 THR B N 1
ATOM 2101 C CA . THR B 1 25 ? 1.962 32.844 11.344 1 96.44 25 THR B CA 1
ATOM 2102 C C . THR B 1 25 ? 0.884 33.438 10.445 1 96.44 25 THR B C 1
ATOM 2104 O O . THR B 1 25 ? 0.964 34.625 10.062 1 96.44 25 THR B O 1
ATOM 2107 N N . SER B 1 26 ? -0.068 32.625 10.133 1 94 26 SER B N 1
ATOM 2108 C CA . SER B 1 26 ? -1.178 33.125 9.328 1 94 26 SER B CA 1
ATOM 2109 C C . SER B 1 26 ? -1.941 34.219 10.062 1 94 26 SER B C 1
ATOM 2111 O O . SER B 1 26 ? -2.025 34.219 11.297 1 94 26 SER B O 1
ATOM 2113 N N . PRO B 1 27 ? -2.527 35.125 9.297 1 91.94 27 PRO B N 1
ATOM 2114 C CA . PRO B 1 27 ? -3.248 36.25 9.938 1 91.94 27 PRO B CA 1
ATOM 2115 C C . PRO B 1 27 ? -4.441 35.75 10.758 1 91.94 27 PRO B C 1
ATOM 2117 O O . PRO B 1 27 ? -4.875 36.469 11.688 1 91.94 27 PRO B O 1
ATOM 2120 N N . GLN B 1 28 ? -4.949 34.594 10.5 1 92.5 28 GLN B N 1
ATOM 2121 C CA . GLN B 1 28 ? -6.113 34.062 11.195 1 92.5 28 GLN B CA 1
ATOM 2122 C C . GLN B 1 28 ? -5.723 33.469 12.539 1 92.5 28 GLN B C 1
ATOM 2124 O O . GLN B 1 28 ? -6.586 33.125 13.344 1 92.5 28 GLN B O 1
ATOM 2129 N N . SER B 1 29 ? -4.445 33.312 12.789 1 92.88 29 SER B N 1
ATOM 2130 C CA . SER B 1 29 ? -3.936 32.781 14.055 1 92.88 29 SER B CA 1
ATOM 2131 C C . SER B 1 29 ? -4.449 31.375 14.32 1 92.88 29 SER B C 1
ATOM 2133 O O . SER B 1 29 ? -5.031 31.109 15.367 1 92.88 29 SER B O 1
ATOM 2135 N N . HIS B 1 30 ? -4.188 30.484 13.445 1 98.25 30 HIS B N 1
ATOM 2136 C CA . HIS B 1 30 ? -4.621 29.094 13.578 1 98.25 30 HIS B CA 1
ATOM 2137 C C . HIS B 1 30 ? -3.932 28.406 14.75 1 98.25 30 HIS B C 1
ATOM 2139 O O . HIS B 1 30 ? -2.867 28.859 15.195 1 98.25 30 HIS B O 1
ATOM 2145 N N . ASN B 1 31 ? -4.641 27.406 15.328 1 98.56 31 ASN B N 1
ATOM 2146 C CA . ASN B 1 31 ? -4.082 26.531 16.359 1 98.56 31 ASN B CA 1
ATOM 2147 C C . ASN B 1 31 ? -3.486 25.266 15.766 1 98.56 31 ASN B C 1
ATOM 2149 O O . ASN B 1 31 ? -4.02 24.719 14.797 1 98.56 31 ASN B O 1
ATOM 2153 N N . VAL B 1 32 ? -2.385 24.859 16.375 1 98.88 32 VAL B N 1
ATOM 2154 C CA . VAL B 1 32 ? -1.732 23.672 15.82 1 98.88 32 VAL B CA 1
ATOM 2155 C C . VAL B 1 32 ? -1.358 22.719 16.953 1 98.88 32 VAL B C 1
ATOM 2157 O O . VAL B 1 32 ? -0.78 23.125 17.969 1 98.88 32 VAL B O 1
ATOM 2160 N N . VAL B 1 33 ? -1.773 21.469 16.859 1 98.81 33 VAL B N 1
ATOM 2161 C CA . VAL B 1 33 ? -1.165 20.391 17.625 1 98.81 33 VAL B CA 1
ATOM 2162 C C . VAL B 1 33 ? -0.002 19.781 16.844 1 98.81 33 VAL B C 1
ATOM 2164 O O . VAL B 1 33 ? -0.202 19.188 15.789 1 98.81 33 VAL B O 1
ATOM 2167 N N . VAL B 1 34 ? 1.221 19.969 17.375 1 98.69 34 VAL B N 1
ATOM 2168 C CA . VAL B 1 34 ? 2.414 19.469 16.703 1 98.69 34 VAL B CA 1
ATOM 2169 C C . VAL B 1 34 ? 2.875 18.172 17.359 1 98.69 34 VAL B C 1
ATOM 2171 O O . VAL B 1 34 ? 2.889 18.062 18.578 1 98.69 34 VAL B O 1
ATOM 2174 N N . ILE B 1 35 ? 3.189 17.219 16.5 1 98.44 35 ILE B N 1
ATOM 2175 C CA . ILE B 1 35 ? 3.568 15.898 16.984 1 98.44 35 ILE B CA 1
ATOM 2176 C C . ILE B 1 35 ? 4.895 15.477 16.359 1 98.44 35 ILE B C 1
ATOM 2178 O O . ILE B 1 35 ? 5.086 15.609 15.148 1 98.44 35 ILE B O 1
ATOM 2182 N N . ALA B 1 36 ? 5.777 15.023 17.047 1 96.94 36 ALA B N 1
ATOM 2183 C CA . ALA B 1 36 ? 7.031 14.406 16.625 1 96.94 36 ALA B CA 1
ATOM 2184 C C . ALA B 1 36 ? 7.688 13.648 17.766 1 96.94 36 ALA B C 1
ATOM 2186 O O . ALA B 1 36 ? 7.23 13.727 18.906 1 96.94 36 ALA B O 1
ATOM 2187 N N . ARG B 1 37 ? 8.75 12.945 17.5 1 93.25 37 ARG B N 1
ATOM 2188 C CA . ARG B 1 37 ? 9.539 12.273 18.516 1 93.25 37 ARG B CA 1
ATOM 2189 C C . ARG B 1 37 ? 10.445 13.258 19.25 1 93.25 37 ARG B C 1
ATOM 2191 O O . ARG B 1 37 ? 10.672 13.133 20.453 1 93.25 37 ARG B O 1
ATOM 2198 N N . SER B 1 38 ? 10.898 14.188 18.438 1 92.12 38 SER B N 1
ATOM 2199 C CA . SER B 1 38 ? 11.82 15.172 18.984 1 92.12 38 SER B CA 1
ATOM 2200 C C . SER B 1 38 ? 11.086 16.203 19.844 1 92.12 38 SER B C 1
ATOM 2202 O O . SER B 1 38 ? 10.117 16.812 19.375 1 92.12 38 SER B O 1
ATOM 2204 N N . VAL B 1 39 ? 11.641 16.516 20.938 1 93.75 39 VAL B N 1
ATOM 2205 C CA . VAL B 1 39 ? 10.93 17.328 21.906 1 93.75 39 VAL B CA 1
ATOM 2206 C C . VAL B 1 39 ? 11.297 18.797 21.719 1 93.75 39 VAL B C 1
ATOM 2208 O O . VAL B 1 39 ? 10.422 19.656 21.594 1 93.75 39 VAL B O 1
ATOM 2211 N N . GLU B 1 40 ? 12.492 19.078 21.516 1 95.88 40 GLU B N 1
ATOM 2212 C CA . GLU B 1 40 ? 13.023 20.438 21.641 1 95.88 40 GLU B CA 1
ATOM 2213 C C . GLU B 1 40 ? 12.438 21.344 20.562 1 95.88 40 GLU B C 1
ATOM 2215 O O . GLU B 1 40 ? 11.961 22.453 20.875 1 95.88 40 GLU B O 1
ATOM 2220 N N . PRO B 1 41 ? 12.43 20.891 19.328 1 95.06 41 PRO B N 1
ATOM 2221 C CA . PRO B 1 41 ? 11.875 21.781 18.312 1 95.06 41 PRO B CA 1
ATOM 2222 C C . PRO B 1 41 ? 10.398 22.094 18.547 1 95.06 41 PRO B C 1
ATOM 2224 O O . PRO B 1 41 ? 9.938 23.203 18.25 1 95.06 41 PRO B O 1
ATOM 2227 N N . LEU B 1 42 ? 9.656 21.188 19.062 1 97.12 42 LEU B N 1
ATOM 2228 C CA . LEU B 1 42 ? 8.242 21.391 19.312 1 97.12 42 LEU B CA 1
ATOM 2229 C C . LEU B 1 42 ? 8.031 22.344 20.484 1 97.12 42 LEU B C 1
ATOM 2231 O O . LEU B 1 42 ? 7.137 23.203 20.453 1 97.12 42 LEU B O 1
ATOM 2235 N N . GLN B 1 43 ? 8.859 22.172 21.484 1 96.81 43 GLN B N 1
ATOM 2236 C CA . GLN B 1 43 ? 8.758 23.047 22.641 1 96.81 43 GLN B CA 1
ATOM 2237 C C . GLN B 1 43 ? 9.094 24.5 22.266 1 96.81 43 GLN B C 1
ATOM 2239 O O . GLN B 1 43 ? 8.516 25.438 22.812 1 96.81 43 GLN B O 1
ATOM 2244 N N . LYS B 1 44 ? 10.016 24.656 21.359 1 97.06 44 LYS B N 1
ATOM 2245 C CA . LYS B 1 44 ? 10.336 26 20.875 1 97.06 44 LYS B CA 1
ATOM 2246 C C . LYS B 1 44 ? 9.125 26.641 20.219 1 97.06 44 LYS B C 1
ATOM 2248 O O . LYS B 1 44 ? 8.883 27.844 20.375 1 97.06 44 LYS B O 1
ATOM 2253 N N . LEU B 1 45 ? 8.391 25.844 19.406 1 97 45 LEU B N 1
ATOM 2254 C CA . LEU B 1 45 ? 7.16 26.359 18.812 1 97 45 LEU B CA 1
ATOM 2255 C C . LEU B 1 45 ? 6.156 26.766 19.891 1 97 45 LEU B C 1
ATOM 2257 O O . LEU B 1 45 ? 5.523 27.812 19.797 1 97 45 LEU B O 1
ATOM 2261 N N . LYS B 1 46 ? 6.031 25.906 20.906 1 97.62 46 LYS B N 1
ATOM 2262 C CA . LYS B 1 46 ? 5.098 26.172 21.984 1 97.62 46 LYS B CA 1
ATOM 2263 C C . LYS B 1 46 ? 5.461 27.453 22.734 1 97.62 46 LYS B C 1
ATOM 2265 O O . LYS B 1 46 ? 4.586 28.25 23.078 1 97.62 46 LYS B O 1
ATOM 2270 N N . GLU B 1 47 ? 6.691 27.672 22.938 1 97.5 47 GLU B N 1
ATOM 2271 C CA . GLU B 1 47 ? 7.16 28.875 23.641 1 97.5 47 GLU B CA 1
ATOM 2272 C C . GLU B 1 47 ? 6.91 30.125 22.812 1 97.5 47 GLU B C 1
ATOM 2274 O O . GLU B 1 47 ? 6.535 31.172 23.344 1 97.5 47 GLU B O 1
ATOM 2279 N N . GLN B 1 48 ? 7.086 29.969 21.562 1 97.06 48 GLN B N 1
ATOM 2280 C CA . GLN B 1 48 ? 6.98 31.125 20.672 1 97.06 48 GLN B CA 1
ATOM 2281 C C . GLN B 1 48 ? 5.52 31.484 20.406 1 97.06 48 GLN B C 1
ATOM 2283 O O . GLN B 1 48 ? 5.18 32.656 20.281 1 97.06 48 GLN B O 1
ATOM 2288 N N . TYR B 1 49 ? 4.641 30.484 20.328 1 95.94 49 TYR B N 1
ATOM 2289 C CA . TYR B 1 49 ? 3.244 30.703 19.969 1 95.94 49 TYR B CA 1
ATOM 2290 C C . TYR B 1 49 ? 2.314 30.172 21.047 1 95.94 49 TYR B C 1
ATOM 2292 O O . TYR B 1 49 ? 1.265 29.594 20.75 1 95.94 49 TYR B O 1
ATOM 2300 N N . ASN B 1 50 ? 2.611 30.266 22.266 1 87.44 50 ASN B N 1
ATOM 2301 C CA . ASN B 1 50 ? 2.141 29.688 23.516 1 87.44 50 ASN B CA 1
ATOM 2302 C C . ASN B 1 50 ? 0.662 29.312 23.438 1 87.44 50 ASN B C 1
ATOM 2304 O O . ASN B 1 50 ? 0.306 28.141 23.516 1 87.44 50 ASN B O 1
ATOM 2308 N N . LYS B 1 51 ? -0.295 30.219 23.047 1 93.75 51 LYS B N 1
ATOM 2309 C CA . LYS B 1 51 ? -1.727 29.938 23.109 1 93.75 51 LYS B CA 1
ATOM 2310 C C . LYS B 1 51 ? -2.188 29.172 21.875 1 93.75 51 LYS B C 1
ATOM 2312 O O . LYS B 1 51 ? -3.234 28.516 21.891 1 93.75 51 LYS B O 1
ATOM 2317 N N . GLN B 1 52 ? -1.339 29.125 20.828 1 97.94 52 GLN B N 1
ATOM 2318 C CA . GLN B 1 52 ? -1.755 28.547 19.562 1 97.94 52 GLN B CA 1
ATOM 2319 C C . GLN B 1 52 ? -1.231 27.109 19.406 1 97.94 52 GLN B C 1
ATOM 2321 O O . GLN B 1 52 ? -1.641 26.391 18.5 1 97.94 52 GLN B O 1
ATOM 2326 N N . VAL B 1 53 ? -0.317 26.672 20.328 1 98.69 53 VAL B N 1
ATOM 2327 C CA . VAL B 1 53 ? 0.393 25.438 20.047 1 98.69 53 VAL B CA 1
ATOM 2328 C C . VAL B 1 53 ? 0.224 24.469 21.203 1 98.69 53 VAL B C 1
ATOM 2330 O O . VAL B 1 53 ? 0.376 24.844 22.375 1 98.69 53 VAL B O 1
ATOM 2333 N N . GLU B 1 54 ? -0.153 23.25 20.953 1 98.56 54 GLU B N 1
ATOM 2334 C CA . GLU B 1 54 ? -0.019 22.109 21.859 1 98.56 54 GLU B CA 1
ATOM 2335 C C . GLU B 1 54 ? 0.958 21.078 21.312 1 98.56 54 GLU B C 1
ATOM 2337 O O . GLU B 1 54 ? 1.032 20.875 20.109 1 98.56 54 GLU B O 1
ATOM 2342 N N . VAL B 1 55 ? 1.692 20.516 22.234 1 98.38 55 VAL B N 1
ATOM 2343 C CA . VAL B 1 55 ? 2.764 19.594 21.859 1 98.38 55 VAL B CA 1
ATOM 2344 C C . VAL B 1 55 ? 2.424 18.188 22.312 1 98.38 55 VAL B C 1
ATOM 2346 O O . VAL B 1 55 ? 1.974 17.984 23.453 1 98.38 55 VAL B O 1
ATOM 2349 N N . LEU B 1 56 ? 2.566 17.234 21.438 1 97.69 56 LEU B N 1
ATOM 2350 C CA . LEU B 1 56 ? 2.496 15.812 21.766 1 97.69 56 LEU B CA 1
ATOM 2351 C C . LEU B 1 56 ? 3.738 15.078 21.266 1 97.69 56 LEU B C 1
ATOM 2353 O O . LEU B 1 56 ? 3.988 15.008 20.062 1 97.69 56 LEU B O 1
ATOM 2357 N N . ASN B 1 57 ? 4.48 14.586 22.188 1 95.88 57 ASN B N 1
ATOM 2358 C CA . ASN B 1 57 ? 5.645 13.773 21.844 1 95.88 57 ASN B CA 1
ATOM 2359 C C . ASN B 1 57 ? 5.305 12.289 21.828 1 95.88 57 ASN B C 1
ATOM 2361 O O . ASN B 1 57 ? 4.609 11.797 22.719 1 95.88 57 ASN B O 1
ATOM 2365 N N . GLY B 1 58 ? 5.695 11.625 20.766 1 92.06 58 GLY B N 1
ATOM 2366 C CA . GLY B 1 58 ? 5.445 10.195 20.75 1 92.06 58 GLY B CA 1
ATOM 2367 C C . GLY B 1 58 ? 5.969 9.508 19.5 1 92.06 58 GLY B C 1
ATOM 2368 O O . GLY B 1 58 ? 6.363 10.172 18.547 1 92.06 58 GLY B O 1
ATOM 2369 N N . ASP B 1 59 ? 6.059 8.203 19.625 1 90.81 59 ASP B N 1
ATOM 2370 C CA . ASP B 1 59 ? 6.355 7.324 18.5 1 90.81 59 ASP B CA 1
ATOM 2371 C C . ASP B 1 59 ? 5.125 7.113 17.625 1 90.81 59 ASP B C 1
ATOM 2373 O O . ASP B 1 59 ? 4.113 6.582 18.094 1 90.81 59 ASP B O 1
ATOM 2377 N N . LEU B 1 60 ? 5.285 7.48 16.406 1 88.62 60 LEU B N 1
ATOM 2378 C CA . LEU B 1 60 ? 4.094 7.52 15.562 1 88.62 60 LEU B CA 1
ATOM 2379 C C . LEU B 1 60 ? 3.697 6.117 15.117 1 88.62 60 LEU B C 1
ATOM 2381 O O . LEU B 1 60 ? 2.627 5.922 14.531 1 88.62 60 LEU B O 1
ATOM 2385 N N . ALA B 1 61 ? 4.543 5.121 15.484 1 89.75 61 ALA B N 1
ATOM 2386 C CA . ALA B 1 61 ? 4.09 3.74 15.328 1 89.75 61 ALA B CA 1
ATOM 2387 C C . ALA B 1 61 ? 3.16 3.34 16.469 1 89.75 61 ALA B C 1
ATOM 2389 O O . ALA B 1 61 ? 2.498 2.301 16.406 1 89.75 61 ALA B O 1
ATOM 2390 N N . ASP B 1 62 ? 3.166 4.129 17.5 1 94.69 62 ASP B N 1
ATOM 2391 C CA . ASP B 1 62 ? 2.209 3.932 18.594 1 94.69 62 ASP B CA 1
ATOM 2392 C C . ASP B 1 62 ? 0.801 4.332 18.156 1 94.69 62 ASP B C 1
ATOM 2394 O O . ASP B 1 62 ? 0.507 5.52 18 1 94.69 62 ASP B O 1
ATOM 2398 N N . LEU B 1 63 ? -0.085 3.387 18.109 1 95.5 63 LEU B N 1
ATOM 2399 C CA . LEU B 1 63 ? -1.405 3.568 17.516 1 95.5 63 LEU B CA 1
ATOM 2400 C C . LEU B 1 63 ? -2.295 4.418 18.422 1 95.5 63 LEU B C 1
ATOM 2402 O O . LEU B 1 63 ? -3.355 4.883 18 1 95.5 63 LEU B O 1
ATOM 2406 N N . SER B 1 64 ? -1.872 4.676 19.625 1 96.69 64 SER B N 1
ATOM 2407 C CA . SER B 1 64 ? -2.678 5.477 20.547 1 96.69 64 SER B CA 1
ATOM 2408 C C . SER B 1 64 ? -2.451 6.965 20.328 1 96.69 64 SER B C 1
ATOM 2410 O O . SER B 1 64 ? -3.227 7.797 20.812 1 96.69 64 SER B O 1
ATOM 2412 N N . ILE B 1 65 ? -1.429 7.352 19.641 1 97.12 65 ILE B N 1
ATOM 2413 C CA . ILE B 1 65 ? -1.018 8.75 19.5 1 97.12 65 ILE B CA 1
ATOM 2414 C C . ILE B 1 65 ? -2.094 9.531 18.75 1 97.12 65 ILE B C 1
ATOM 2416 O O . ILE B 1 65 ? -2.35 10.695 19.062 1 97.12 65 ILE B O 1
ATOM 2420 N N . GLY B 1 66 ? -2.729 8.906 17.734 1 97.62 66 GLY B N 1
ATOM 2421 C CA . GLY B 1 66 ? -3.787 9.57 16.984 1 97.62 66 GLY B CA 1
ATOM 2422 C C . GLY B 1 66 ? -4.926 10.039 17.875 1 97.62 66 GLY B C 1
ATOM 2423 O O . GLY B 1 66 ? -5.32 11.211 17.812 1 97.62 66 GLY B O 1
ATOM 2424 N N . GLN B 1 67 ? -5.363 9.156 18.719 1 98.19 67 GLN B N 1
ATOM 2425 C CA . GLN B 1 67 ? -6.453 9.508 19.609 1 98.19 67 GLN B CA 1
ATOM 2426 C C . GLN B 1 67 ? -6.012 10.578 20.609 1 98.19 67 GLN B C 1
ATOM 2428 O O . GLN B 1 67 ? -6.758 11.523 20.891 1 98.19 67 GLN B O 1
ATOM 2433 N N . LYS B 1 68 ? -4.844 10.461 21.156 1 98.62 68 LYS B N 1
ATOM 2434 C CA . LYS B 1 68 ? -4.312 11.445 22.094 1 98.62 68 LYS B CA 1
ATOM 2435 C C . LYS B 1 68 ? -4.238 12.828 21.453 1 98.62 68 LYS B C 1
ATOM 2437 O O . LYS B 1 68 ? -4.539 13.836 22.094 1 98.62 68 LYS B O 1
ATOM 2442 N N . ALA B 1 69 ? -3.826 12.836 20.203 1 98.75 69 ALA B N 1
ATOM 2443 C CA . ALA B 1 69 ? -3.695 14.102 19.484 1 98.75 69 ALA B CA 1
ATOM 2444 C C . ALA B 1 69 ? -5.055 14.766 19.297 1 98.75 69 ALA B C 1
ATOM 2446 O O . ALA B 1 69 ? -5.199 15.977 19.5 1 98.75 69 ALA B O 1
ATOM 2447 N N . VAL B 1 70 ? -6.055 13.969 18.906 1 98.81 70 VAL B N 1
ATOM 2448 C CA . VAL B 1 70 ? -7.398 14.484 18.672 1 98.81 70 VAL B CA 1
ATOM 2449 C C . VAL B 1 70 ? -7.996 14.984 19.984 1 98.81 70 VAL B C 1
ATOM 2451 O O . VAL B 1 70 ? -8.57 16.078 20.047 1 98.81 70 VAL B O 1
ATOM 2454 N N . ASP B 1 71 ? -7.793 14.188 21.016 1 98.88 71 ASP B N 1
ATOM 2455 C CA . ASP B 1 71 ? -8.273 14.594 22.328 1 98.88 71 ASP B CA 1
ATOM 2456 C C . ASP B 1 71 ? -7.641 15.914 22.766 1 98.88 71 ASP B C 1
ATOM 2458 O O . ASP B 1 71 ? -8.32 16.781 23.312 1 98.88 71 ASP B O 1
ATOM 2462 N N . LEU B 1 72 ? -6.395 16.031 22.531 1 98.81 72 LEU B N 1
ATOM 2463 C CA . LEU B 1 72 ? -5.668 17.234 22.906 1 98.81 72 LEU B CA 1
ATOM 2464 C C . LEU B 1 72 ? -6.184 18.453 22.141 1 98.81 72 LEU B C 1
ATOM 2466 O O . LEU B 1 72 ? -6.375 19.516 22.719 1 98.81 72 LEU B O 1
ATOM 2470 N N . ALA B 1 73 ? -6.418 18.297 20.828 1 98.81 73 ALA B N 1
ATOM 2471 C CA . ALA B 1 73 ? -6.965 19.375 20.016 1 98.81 73 ALA B CA 1
ATOM 2472 C C . ALA B 1 73 ? -8.328 19.828 20.531 1 98.81 73 ALA B C 1
ATOM 2474 O O . ALA B 1 73 ? -8.57 21.016 20.688 1 98.81 73 ALA B O 1
ATOM 2475 N N . LEU B 1 74 ? -9.18 18.859 20.844 1 98.81 74 LEU B N 1
ATOM 2476 C CA . LEU B 1 74 ? -10.539 19.156 21.281 1 98.81 74 LEU B CA 1
ATOM 2477 C C . LEU B 1 74 ? -10.523 19.781 22.688 1 98.81 74 LEU B C 1
ATOM 2479 O O . LEU B 1 74 ? -11.266 20.719 22.953 1 98.81 74 LEU B O 1
ATOM 2483 N N . LYS B 1 75 ? -9.703 19.25 23.531 1 98.69 75 LYS B N 1
ATOM 2484 C CA . LYS B 1 75 ? -9.609 19.766 24.891 1 98.69 75 LYS B CA 1
ATOM 2485 C C . LYS B 1 75 ? -9.062 21.188 24.906 1 98.69 75 LYS B C 1
ATOM 2487 O O . LYS B 1 75 ? -9.57 22.047 25.641 1 98.69 75 LYS B O 1
ATOM 2492 N N . SER B 1 76 ? -8.086 21.453 24.125 1 98.5 76 SER B N 1
ATOM 2493 C CA . SER B 1 76 ? -7.352 22.703 24.203 1 98.5 76 SER B CA 1
ATOM 2494 C C . SER B 1 76 ? -8.016 23.781 23.359 1 98.5 76 SER B C 1
ATOM 2496 O O . SER B 1 76 ? -7.984 24.969 23.703 1 98.5 76 SER B O 1
ATOM 2498 N N . PHE B 1 77 ? -8.57 23.359 22.203 1 98.25 77 PHE B N 1
ATOM 2499 C CA . PHE B 1 77 ? -8.984 24.359 21.234 1 98.25 77 PHE B CA 1
ATOM 2500 C C . PHE B 1 77 ? -10.453 24.203 20.891 1 98.25 77 PHE B C 1
ATOM 2502 O O . PHE B 1 77 ? -11.023 25.047 20.188 1 98.25 77 PHE B O 1
ATOM 2509 N N . GLY B 1 78 ? -11.117 23.109 21.266 1 98.25 78 GLY B N 1
ATOM 2510 C CA . GLY B 1 78 ? -12.555 22.922 21.172 1 98.25 78 GLY B CA 1
ATOM 2511 C C . GLY B 1 78 ? -13 22.391 19.812 1 98.25 78 GLY B C 1
ATOM 2512 O O . GLY B 1 78 ? -14.188 22.141 19.594 1 98.25 78 GLY B O 1
ATOM 2513 N N . ARG B 1 79 ? -12.086 22.234 18.906 1 98.31 79 ARG B N 1
ATOM 2514 C CA . ARG B 1 79 ? -12.445 21.781 17.562 1 98.31 79 ARG B CA 1
ATOM 2515 C C . ARG B 1 79 ? -11.25 21.156 16.859 1 98.31 79 ARG B C 1
ATOM 2517 O O . ARG B 1 79 ? -10.117 21.281 17.328 1 98.31 79 ARG B O 1
ATOM 2524 N N . LEU B 1 80 ? -11.508 20.516 15.781 1 98.88 80 LEU B N 1
ATOM 2525 C CA . LEU B 1 80 ? -10.523 20 14.836 1 98.88 80 LEU B CA 1
ATOM 2526 C C . LEU B 1 80 ? -10.977 20.25 13.398 1 98.88 80 LEU B C 1
ATOM 2528 O O . LEU B 1 80 ? -12.023 19.75 12.977 1 98.88 80 LEU B O 1
ATOM 2532 N N . ASP B 1 81 ? -10.117 20.984 12.641 1 98.88 81 ASP B N 1
ATOM 2533 C CA . ASP B 1 81 ? -10.508 21.391 11.297 1 98.88 81 ASP B CA 1
ATOM 2534 C C . ASP B 1 81 ? -9.688 20.641 10.242 1 98.88 81 ASP B C 1
ATOM 2536 O O . ASP B 1 81 ? -10.055 20.625 9.062 1 98.88 81 ASP B O 1
ATOM 2540 N N . GLY B 1 82 ? -8.617 20.031 10.648 1 98.94 82 GLY B N 1
ATOM 2541 C CA . GLY B 1 82 ? -7.812 19.312 9.68 1 98.94 82 GLY B CA 1
ATOM 2542 C C . GLY B 1 82 ? -6.625 18.594 10.305 1 98.94 82 GLY B C 1
ATOM 2543 O O . GLY B 1 82 ? -6.309 18.812 11.477 1 98.94 82 GLY B O 1
ATOM 2544 N N . MET B 1 83 ? -6.062 17.734 9.609 1 98.94 83 MET B N 1
ATOM 2545 C CA . MET B 1 83 ? -4.816 17.062 9.953 1 98.94 83 MET B CA 1
ATOM 2546 C C . MET B 1 83 ? -3.887 16.984 8.742 1 98.94 83 MET B C 1
ATOM 2548 O O . MET B 1 83 ? -4.336 16.734 7.625 1 98.94 83 MET B O 1
ATOM 2552 N N . VAL B 1 84 ? -2.656 17.312 8.953 1 98.94 84 VAL B N 1
ATOM 2553 C CA . VAL B 1 84 ? -1.594 17 8.008 1 98.94 84 VAL B CA 1
ATOM 2554 C C . VAL B 1 84 ? -0.762 15.836 8.523 1 98.94 84 VAL B C 1
ATOM 2556 O O . VAL B 1 84 ? 0.034 15.992 9.453 1 98.94 84 VAL B O 1
ATOM 2559 N N . LEU B 1 85 ? -1.019 14.734 8 1 98.88 85 LEU B N 1
ATOM 2560 C CA . LEU B 1 85 ? -0.22 13.562 8.336 1 98.88 85 LEU B CA 1
ATOM 2561 C C . LEU B 1 85 ? 1.039 13.492 7.477 1 98.88 85 LEU B C 1
ATOM 2563 O O . LEU B 1 85 ? 1.001 13 6.348 1 98.88 85 LEU B O 1
ATOM 2567 N N . ASN B 1 86 ? 2.102 14.008 8.07 1 98.75 86 ASN B N 1
ATOM 2568 C CA . ASN B 1 86 ? 3.342 14.281 7.348 1 98.75 86 ASN B CA 1
ATOM 2569 C C . ASN B 1 86 ? 4.441 13.305 7.742 1 98.75 86 ASN B C 1
ATOM 2571 O O . ASN B 1 86 ? 5.438 13.164 7.031 1 98.75 86 ASN B O 1
ATOM 2575 N N . HIS B 1 87 ? 4.215 12.602 8.812 1 97.94 87 HIS B N 1
ATOM 2576 C CA . HIS B 1 87 ? 5.266 11.719 9.305 1 97.94 87 HIS B CA 1
ATOM 2577 C C . HIS B 1 87 ? 5.48 10.539 8.367 1 97.94 87 HIS B C 1
ATOM 2579 O O . HIS B 1 87 ? 4.582 10.18 7.602 1 97.94 87 HIS B O 1
ATOM 2585 N N . GLY B 1 88 ? 6.648 10 8.422 1 97.06 88 GLY B N 1
ATOM 2586 C CA . GLY B 1 88 ? 7.02 8.82 7.656 1 97.06 88 GLY B CA 1
ATOM 2587 C C . GLY B 1 88 ? 8.508 8.516 7.711 1 97.06 88 GLY B C 1
ATOM 2588 O O . GLY B 1 88 ? 9.305 9.367 8.102 1 97.06 88 GLY B O 1
ATOM 2589 N N . VAL B 1 89 ? 8.812 7.324 7.367 1 96.81 89 VAL B N 1
ATOM 2590 C CA . VAL B 1 89 ? 10.211 6.895 7.309 1 96.81 89 VAL B CA 1
ATOM 2591 C C . VAL B 1 89 ? 10.477 6.195 5.977 1 96.81 89 VAL B C 1
ATOM 2593 O O . VAL B 1 89 ? 9.555 5.68 5.344 1 96.81 89 VAL B O 1
ATOM 2596 N N . LEU B 1 90 ? 11.742 6.23 5.562 1 96.56 90 LEU B N 1
ATOM 2597 C CA . LEU B 1 90 ? 12.133 5.457 4.391 1 96.56 90 LEU B CA 1
ATOM 2598 C C . LEU B 1 90 ? 12.016 3.961 4.66 1 96.56 90 LEU B C 1
ATOM 2600 O O . LEU B 1 90 ? 11.648 3.189 3.77 1 96.56 90 LEU B O 1
ATOM 2604 N N . GLY B 1 91 ? 12.258 3.635 6 1 95.94 91 GLY B N 1
ATOM 2605 C CA . GLY B 1 91 ? 12.375 2.225 6.332 1 95.94 91 GLY B CA 1
ATOM 2606 C C . GLY B 1 91 ? 13.641 1.588 5.785 1 95.94 91 GLY B C 1
ATOM 2607 O O . GLY B 1 91 ? 14.664 2.254 5.641 1 95.94 91 GLY B O 1
ATOM 2608 N N . GLN B 1 92 ? 13.586 0.317 5.605 1 95.88 92 GLN B N 1
ATOM 2609 C CA . GLN B 1 92 ? 14.734 -0.374 5.039 1 95.88 92 GLN B CA 1
ATOM 2610 C C . GLN B 1 92 ? 15.016 0.104 3.617 1 95.88 92 GLN B C 1
ATOM 2612 O O . GLN B 1 92 ? 14.141 0.057 2.756 1 95.88 92 GLN B O 1
ATOM 2617 N N . VAL B 1 93 ? 16.141 0.589 3.4 1 95.94 93 VAL B N 1
ATOM 2618 C CA . VAL B 1 93 ? 16.609 0.946 2.064 1 95.94 93 VAL B CA 1
ATOM 2619 C C . VAL B 1 93 ? 17.469 -0.176 1.499 1 95.94 93 VAL B C 1
ATOM 2621 O O . VAL B 1 93 ? 18.422 -0.625 2.15 1 95.94 93 VAL B O 1
ATOM 2624 N N . GLY B 1 94 ? 17.141 -0.637 0.363 1 95.12 94 GLY B N 1
ATOM 2625 C CA . GLY B 1 94 ? 17.797 -1.754 -0.303 1 95.12 94 GLY B CA 1
ATOM 2626 C C . GLY B 1 94 ? 16.859 -2.537 -1.206 1 95.12 94 GLY B C 1
ATOM 2627 O O . GLY B 1 94 ? 15.641 -2.369 -1.142 1 95.12 94 GLY B O 1
ATOM 2628 N N . LYS B 1 95 ? 17.453 -3.381 -2.045 1 96.31 95 LYS B N 1
ATOM 2629 C CA . LYS B 1 95 ? 16.656 -4.176 -2.975 1 96.31 95 LYS B CA 1
ATOM 2630 C C . LYS B 1 95 ? 15.711 -5.117 -2.225 1 96.31 95 LYS B C 1
ATOM 2632 O O . LYS B 1 95 ? 16.016 -5.531 -1.103 1 96.31 95 LYS B O 1
ATOM 2637 N N . ILE B 1 96 ? 14.656 -5.492 -2.887 1 97.81 96 ILE B N 1
ATOM 2638 C CA . ILE B 1 96 ? 13.648 -6.375 -2.314 1 97.81 96 ILE B CA 1
ATOM 2639 C C . ILE B 1 96 ? 14.258 -7.734 -2.004 1 97.81 96 ILE B C 1
ATOM 2641 O O . ILE B 1 96 ? 13.906 -8.375 -1.009 1 97.81 96 ILE B O 1
ATOM 2645 N N . ALA B 1 97 ? 15.234 -8.117 -2.729 1 97.69 97 ALA B N 1
ATOM 2646 C CA . ALA B 1 97 ? 15.922 -9.391 -2.529 1 97.69 97 ALA B CA 1
ATOM 2647 C C . ALA B 1 97 ? 16.578 -9.445 -1.15 1 97.69 97 ALA B C 1
ATOM 2649 O O . ALA B 1 97 ? 16.844 -10.531 -0.632 1 97.69 97 ALA B O 1
ATOM 2650 N N . GLN B 1 98 ? 16.781 -8.297 -0.556 1 97 98 GLN B N 1
ATOM 2651 C CA . GLN B 1 98 ? 17.438 -8.219 0.745 1 97 98 GLN B CA 1
ATOM 2652 C C . GLN B 1 98 ? 16.453 -7.789 1.831 1 97 98 GLN B C 1
ATOM 2654 O O . GLN B 1 98 ? 16.859 -7.367 2.916 1 97 98 GLN B O 1
ATOM 2659 N N . ALA B 1 99 ? 15.242 -7.938 1.543 1 97.94 99 ALA B N 1
ATOM 2660 C CA . ALA B 1 99 ? 14.195 -7.434 2.436 1 97.94 99 ALA B CA 1
ATOM 2661 C C . ALA B 1 99 ? 14.211 -8.18 3.768 1 97.94 99 ALA B C 1
ATOM 2663 O O . ALA B 1 99 ? 14.414 -9.391 3.805 1 97.94 99 ALA B O 1
ATOM 2664 N N . ASP B 1 100 ? 14.102 -7.477 4.82 1 97.69 100 ASP B N 1
ATOM 2665 C CA . ASP B 1 100 ? 13.742 -7.996 6.137 1 97.69 100 ASP B CA 1
ATOM 2666 C C . ASP B 1 100 ? 12.258 -7.777 6.418 1 97.69 100 ASP B C 1
ATOM 2668 O O . ASP B 1 100 ? 11.836 -6.668 6.758 1 97.69 100 ASP B O 1
ATOM 2672 N N . PRO B 1 101 ? 11.469 -8.844 6.344 1 96.81 101 PRO B N 1
ATOM 2673 C CA . PRO B 1 101 ? 10.016 -8.688 6.465 1 96.81 101 PRO B CA 1
ATOM 2674 C C . PRO B 1 101 ? 9.609 -7.973 7.754 1 96.81 101 PRO B C 1
ATOM 2676 O O . PRO B 1 101 ? 8.625 -7.23 7.766 1 96.81 101 PRO B O 1
ATOM 2679 N N . GLU B 1 102 ? 10.336 -8.188 8.781 1 96.19 102 GLU B N 1
ATOM 2680 C CA . GLU B 1 102 ? 10 -7.508 10.031 1 96.19 102 GLU B CA 1
ATOM 2681 C C . GLU B 1 102 ? 10.234 -6.004 9.93 1 96.19 102 GLU B C 1
ATOM 2683 O O . GLU B 1 102 ? 9.477 -5.211 10.484 1 96.19 102 GLU B O 1
ATOM 2688 N N . GLN B 1 103 ? 11.258 -5.602 9.266 1 97.25 103 GLN B N 1
ATOM 2689 C CA . GLN B 1 103 ? 11.492 -4.18 9.031 1 97.25 103 GLN B CA 1
ATOM 2690 C C . GLN B 1 103 ? 10.414 -3.594 8.117 1 97.25 103 GLN B C 1
ATOM 2692 O O . GLN B 1 103 ? 10.008 -2.443 8.297 1 97.25 103 GLN B O 1
ATOM 2697 N N . TRP B 1 104 ? 10.016 -4.406 7.188 1 98.56 104 TRP B N 1
ATOM 2698 C CA . TRP B 1 104 ? 8.938 -3.969 6.305 1 98.56 104 TRP B CA 1
ATOM 2699 C C . TRP B 1 104 ? 7.641 -3.781 7.078 1 98.56 104 TRP B C 1
ATOM 2701 O O . TRP B 1 104 ? 6.926 -2.799 6.875 1 98.56 104 TRP B O 1
ATOM 2711 N N . LYS B 1 105 ? 7.375 -4.711 7.988 1 97.56 105 LYS B N 1
ATOM 2712 C CA . LYS B 1 105 ? 6.207 -4.559 8.859 1 97.56 105 LYS B CA 1
ATOM 2713 C C . LYS B 1 105 ? 6.273 -3.252 9.641 1 97.56 105 LYS B C 1
ATOM 2715 O O . LYS B 1 105 ? 5.297 -2.506 9.703 1 97.56 105 LYS B O 1
ATOM 2720 N N . HIS B 1 106 ? 7.414 -3.004 10.164 1 97.44 106 HIS B N 1
ATOM 2721 C CA . HIS B 1 106 ? 7.586 -1.784 10.945 1 97.44 106 HIS B CA 1
ATOM 2722 C C . HIS B 1 106 ? 7.395 -0.543 10.078 1 97.44 106 HIS B C 1
ATOM 2724 O O . HIS B 1 106 ? 6.773 0.43 10.508 1 97.44 106 HIS B O 1
ATOM 2730 N N . GLY B 1 107 ? 7.953 -0.543 8.883 1 98.12 107 GLY B N 1
ATOM 2731 C CA . GLY B 1 107 ? 7.746 0.556 7.957 1 98.12 107 GLY B CA 1
ATOM 2732 C C . GLY B 1 107 ? 6.281 0.833 7.676 1 98.12 107 GLY B C 1
ATOM 2733 O O . GLY B 1 107 ? 5.852 1.988 7.672 1 98.12 107 GLY B O 1
ATOM 2734 N N . PHE B 1 108 ? 5.492 -0.221 7.496 1 98.56 108 PHE B N 1
ATOM 2735 C CA . PHE B 1 108 ? 4.066 -0.07 7.242 1 98.56 108 PHE B CA 1
ATOM 2736 C C . PHE B 1 108 ? 3.344 0.423 8.492 1 98.56 108 PHE B C 1
ATOM 2738 O O . PHE B 1 108 ? 2.383 1.191 8.391 1 98.56 108 PHE B O 1
ATOM 2745 N N . ASP B 1 109 ? 3.805 -0.033 9.664 1 97.81 109 ASP B N 1
ATOM 2746 C CA . ASP B 1 109 ? 3.209 0.458 10.898 1 97.81 109 ASP B CA 1
ATOM 2747 C C . ASP B 1 109 ? 3.314 1.979 11 1 97.81 109 ASP B C 1
ATOM 2749 O O . ASP B 1 109 ? 2.332 2.656 11.305 1 97.81 109 ASP B O 1
ATOM 2753 N N . VAL B 1 110 ? 4.457 2.479 10.68 1 97.88 110 VAL B N 1
ATOM 2754 C CA . VAL B 1 110 ? 4.723 3.906 10.828 1 97.88 110 VAL B CA 1
ATOM 2755 C C . VAL B 1 110 ? 4.039 4.676 9.703 1 97.88 110 VAL B C 1
ATOM 2757 O O . VAL B 1 110 ? 3.283 5.617 9.953 1 97.88 110 VAL B O 1
ATOM 2760 N N . ASN B 1 111 ? 4.258 4.238 8.469 1 98.62 111 ASN B N 1
ATOM 2761 C CA . ASN B 1 111 ? 3.885 5.039 7.305 1 98.62 111 ASN B CA 1
ATOM 2762 C C . ASN B 1 111 ? 2.404 4.887 6.969 1 98.62 111 ASN B C 1
ATOM 2764 O O . ASN B 1 111 ? 1.827 5.73 6.281 1 98.62 111 ASN B O 1
ATOM 2768 N N . PHE B 1 112 ? 1.786 3.824 7.387 1 98.81 112 PHE B N 1
ATOM 2769 C CA . PHE B 1 112 ? 0.45 3.561 6.863 1 98.81 112 PHE B CA 1
ATOM 2770 C C . PHE B 1 112 ? -0.53 3.291 8 1 98.81 112 PHE B C 1
ATOM 2772 O O . PHE B 1 112 ? -1.541 3.984 8.133 1 98.81 112 PHE B O 1
ATOM 2779 N N . ILE B 1 113 ? -0.244 2.256 8.883 1 98.75 113 ILE B N 1
ATOM 2780 C CA . ILE B 1 113 ? -1.188 1.875 9.93 1 98.75 113 ILE B CA 1
ATOM 2781 C C . ILE B 1 113 ? -1.406 3.051 10.875 1 98.75 113 ILE B C 1
ATOM 2783 O O . ILE B 1 113 ? -2.516 3.258 11.375 1 98.75 113 ILE B O 1
ATOM 2787 N N . SER B 1 114 ? -0.375 3.779 11.133 1 98.31 114 SER B N 1
ATOM 2788 C CA . SER B 1 114 ? -0.5 4.973 11.961 1 98.31 114 SER B CA 1
ATOM 2789 C C . SER B 1 114 ? -1.512 5.953 11.375 1 98.31 114 SER B C 1
ATOM 2791 O O . SER B 1 114 ? -2.279 6.578 12.109 1 98.31 114 SER B O 1
ATOM 2793 N N . PHE B 1 115 ? -1.505 6.152 10.023 1 98.62 115 PHE B N 1
ATOM 2794 C CA . PHE B 1 115 ? -2.475 7.016 9.359 1 98.62 115 PHE B CA 1
ATOM 2795 C C . PHE B 1 115 ? -3.898 6.543 9.633 1 98.62 115 PHE B C 1
ATOM 2797 O O . PHE B 1 115 ? -4.777 7.348 9.945 1 98.62 115 PHE B O 1
ATOM 2804 N N . VAL B 1 116 ? -4.102 5.23 9.516 1 98.69 116 VAL B N 1
ATOM 2805 C CA . VAL B 1 116 ? -5.418 4.652 9.766 1 98.69 116 VAL B CA 1
ATOM 2806 C C . VAL B 1 116 ? -5.887 5.016 11.172 1 98.69 116 VAL B C 1
ATOM 2808 O O . VAL B 1 116 ? -7.039 5.414 11.359 1 98.69 116 VAL B O 1
ATOM 2811 N N . ALA B 1 117 ? -4.992 4.926 12.125 1 98.19 117 ALA B N 1
ATOM 2812 C CA . ALA B 1 117 ? -5.332 5.234 13.516 1 98.19 117 ALA B CA 1
ATOM 2813 C C . ALA B 1 117 ? -5.684 6.707 13.68 1 98.19 117 ALA B C 1
ATOM 2815 O O . ALA B 1 117 ? -6.668 7.047 14.344 1 98.19 117 ALA B O 1
ATOM 2816 N N . PHE B 1 118 ? -4.891 7.598 13.094 1 98.62 118 PHE B N 1
ATOM 2817 C CA . PHE B 1 118 ? -5.156 9.031 13.156 1 98.62 118 PHE B CA 1
ATOM 2818 C C . PHE B 1 118 ? -6.504 9.359 12.531 1 98.62 118 PHE B C 1
ATOM 2820 O O . PHE B 1 118 ? -7.281 10.133 13.094 1 98.62 118 PHE B O 1
ATOM 2827 N N . ILE B 1 119 ? -6.746 8.789 11.367 1 98.75 119 ILE B N 1
ATOM 2828 C CA . ILE B 1 119 ? -7.949 9.078 10.602 1 98.75 119 ILE B CA 1
ATOM 2829 C C . ILE B 1 119 ? -9.18 8.625 11.383 1 98.75 119 ILE B C 1
ATOM 2831 O O . ILE B 1 119 ? -10.141 9.383 11.531 1 98.75 119 ILE B O 1
ATOM 2835 N N . LYS B 1 120 ? -9.094 7.406 11.891 1 98.25 120 LYS B N 1
ATOM 2836 C CA . LYS B 1 120 ? -10.195 6.887 12.695 1 98.25 120 LYS B CA 1
ATOM 2837 C C . LYS B 1 120 ? -10.508 7.816 13.859 1 98.25 120 LYS B C 1
ATOM 2839 O O . LYS B 1 120 ? -11.68 8.125 14.117 1 98.25 120 LYS B O 1
ATOM 2844 N N . ALA B 1 121 ? -9.516 8.281 14.523 1 98.5 121 ALA B N 1
ATOM 2845 C CA . ALA B 1 121 ? -9.68 9.141 15.688 1 98.5 121 ALA B CA 1
ATOM 2846 C C . ALA B 1 121 ? -10.234 10.508 15.297 1 98.5 121 ALA B C 1
ATOM 2848 O O . ALA B 1 121 ? -11.031 11.094 16.031 1 98.5 121 ALA B O 1
ATOM 2849 N N . GLY B 1 122 ? -9.836 11.008 14.156 1 98.81 122 GLY B N 1
ATOM 2850 C CA . GLY B 1 122 ? -10.094 12.391 13.797 1 98.81 122 GLY B CA 1
ATOM 2851 C C . GLY B 1 122 ? -11.406 12.578 13.055 1 98.81 122 GLY B C 1
ATOM 2852 O O . GLY B 1 122 ? -11.984 13.664 13.062 1 98.81 122 GLY B O 1
ATOM 2853 N N . LEU B 1 123 ? -11.953 11.539 12.375 1 98.81 123 LEU B N 1
ATOM 2854 C CA . LEU B 1 123 ? -13.047 11.656 11.414 1 98.81 123 LEU B CA 1
ATOM 2855 C C . LEU B 1 123 ? -14.281 12.258 12.078 1 98.81 123 LEU B C 1
ATOM 2857 O O . LEU B 1 123 ? -14.93 13.141 11.508 1 98.81 123 LEU B O 1
ATOM 2861 N N . PRO B 1 124 ? -14.648 11.812 13.328 1 98.69 124 PRO B N 1
ATOM 2862 C CA . PRO B 1 124 ? -15.852 12.406 13.914 1 98.69 124 PRO B CA 1
ATOM 2863 C C . PRO B 1 124 ? -15.758 13.93 14.039 1 98.69 124 PRO B C 1
ATOM 2865 O O . PRO B 1 124 ? -16.688 14.633 13.656 1 98.69 124 PRO B O 1
ATOM 2868 N N . ALA B 1 125 ? -14.711 14.453 14.508 1 98.81 125 ALA B N 1
ATOM 2869 C CA . ALA B 1 125 ? -14.539 15.898 14.664 1 98.81 125 ALA B CA 1
ATOM 2870 C C . ALA B 1 125 ? -14.398 16.578 13.312 1 98.81 125 ALA B C 1
ATOM 2872 O O . ALA B 1 125 ? -14.93 17.688 13.109 1 98.81 125 ALA B O 1
ATOM 2873 N N . LEU B 1 126 ? -13.734 15.938 12.383 1 98.94 126 LEU B N 1
ATOM 2874 C CA . LEU B 1 126 ? -13.523 16.516 11.055 1 98.94 126 LEU B CA 1
ATOM 2875 C C . LEU B 1 126 ? -14.836 16.641 10.297 1 98.94 126 LEU B C 1
ATOM 2877 O O . LEU B 1 126 ? -15.031 17.578 9.523 1 98.94 126 LEU B O 1
ATOM 2881 N N . ARG B 1 127 ? -15.695 15.68 10.492 1 98.75 127 ARG B N 1
ATOM 2882 C CA . ARG B 1 127 ? -17 15.75 9.852 1 98.75 127 ARG B CA 1
ATOM 2883 C C . ARG B 1 127 ? -17.766 16.984 10.297 1 98.75 127 ARG B C 1
ATOM 2885 O O . ARG B 1 127 ? -18.422 17.641 9.484 1 98.75 127 ARG B O 1
ATOM 2892 N N . GLU B 1 128 ? -17.641 17.297 11.562 1 98.38 128 GLU B N 1
ATOM 2893 C CA . GLU B 1 128 ? -18.359 18.438 12.133 1 98.38 128 GLU B CA 1
ATOM 2894 C C . GLU B 1 128 ? -17.906 19.75 11.5 1 98.38 128 GLU B C 1
ATOM 2896 O O . GLU B 1 128 ? -18.719 20.656 11.289 1 98.38 128 GLU B O 1
ATOM 2901 N N . THR B 1 129 ? -16.703 19.844 11.172 1 98.38 129 THR B N 1
ATOM 2902 C CA . THR B 1 129 ? -16.156 21.094 10.688 1 98.38 129 THR B CA 1
ATOM 2903 C C . THR B 1 129 ? -16.016 21.078 9.164 1 98.38 129 THR B C 1
ATOM 2905 O O . THR B 1 129 ? -15.531 22.031 8.57 1 98.38 129 THR B O 1
ATOM 2908 N N . LYS B 1 130 ? -16.406 19.922 8.57 1 98.5 130 LYS B N 1
ATOM 2909 C CA . LYS B 1 130 ? -16.125 19.719 7.152 1 98.5 130 LYS B CA 1
ATOM 2910 C C . LYS B 1 130 ? -14.641 19.938 6.844 1 98.5 130 LYS B C 1
ATOM 2912 O O . LYS B 1 130 ? -14.297 20.688 5.93 1 98.5 130 LYS B O 1
ATOM 2917 N N . GLY B 1 131 ? -13.828 19.266 7.691 1 98.81 131 GLY B N 1
ATOM 2918 C CA . GLY B 1 131 ? -12.391 19.5 7.727 1 98.81 131 GLY B CA 1
ATOM 2919 C C . GLY B 1 131 ? -11.641 18.766 6.629 1 98.81 131 GLY B C 1
ATOM 2920 O O . GLY B 1 131 ? -12.258 18.234 5.695 1 98.81 131 GLY B O 1
ATOM 2921 N N . LYS B 1 132 ? -10.289 18.844 6.656 1 98.88 132 LYS B N 1
ATOM 2922 C CA . LYS B 1 132 ? -9.438 18.359 5.582 1 98.88 132 LYS B CA 1
ATOM 2923 C C . LYS B 1 132 ? -8.32 17.469 6.133 1 98.88 132 LYS B C 1
ATOM 2925 O O . LYS B 1 132 ? -7.824 17.703 7.234 1 98.88 132 LYS B O 1
ATOM 2930 N N . LEU B 1 133 ? -8.055 16.453 5.406 1 98.94 133 LEU B N 1
ATOM 2931 C CA . LEU B 1 133 ? -6.891 15.609 5.594 1 98.94 133 LEU B CA 1
ATOM 2932 C C . LEU B 1 133 ? -5.891 15.797 4.457 1 98.94 133 LEU B C 1
ATOM 2934 O O . LEU B 1 133 ? -6.266 15.742 3.281 1 98.94 133 LEU B O 1
ATOM 2938 N N . VAL B 1 134 ? -4.652 16.078 4.809 1 99 134 VAL B N 1
ATOM 2939 C CA . VAL B 1 134 ? -3.586 16.141 3.814 1 99 134 VAL B CA 1
ATOM 2940 C C . VAL B 1 134 ? -2.496 15.125 4.16 1 99 134 VAL B C 1
ATOM 2942 O O . VAL B 1 134 ? -1.973 15.125 5.277 1 99 134 VAL B O 1
ATOM 2945 N N . PHE B 1 135 ? -2.225 14.219 3.223 1 98.94 135 PHE B N 1
ATOM 2946 C CA . PHE B 1 135 ? -1.175 13.211 3.367 1 98.94 135 PHE B CA 1
ATOM 2947 C C . PHE B 1 135 ? 0.09 13.648 2.635 1 98.94 135 PHE B C 1
ATOM 2949 O O . PHE B 1 135 ? 0.021 14.172 1.523 1 98.94 135 PHE B O 1
ATOM 2956 N N . THR B 1 136 ? 1.235 13.477 3.312 1 98.88 136 THR B N 1
ATOM 2957 C CA . THR B 1 136 ? 2.5 13.617 2.6 1 98.88 136 THR B CA 1
ATOM 2958 C C . THR B 1 136 ? 2.863 12.32 1.882 1 98.88 136 THR B C 1
ATOM 2960 O O . THR B 1 136 ? 3.389 11.391 2.496 1 98.88 136 THR B O 1
ATOM 2963 N N . SER B 1 137 ? 2.584 12.289 0.627 1 98.75 137 SER B N 1
ATOM 2964 C CA . SER B 1 137 ? 2.93 11.141 -0.211 1 98.75 137 SER B CA 1
ATOM 2965 C C . SER B 1 137 ? 4.281 11.344 -0.891 1 98.75 137 SER B C 1
ATOM 2967 O O . SER B 1 137 ? 5.195 11.922 -0.303 1 98.75 137 SER B O 1
ATOM 2969 N N . SER B 1 138 ? 4.504 10.75 -1.99 1 98.19 138 SER B N 1
ATOM 2970 C CA . SER B 1 138 ? 5.781 10.781 -2.695 1 98.19 138 SER B CA 1
ATOM 2971 C C . SER B 1 138 ? 5.621 10.344 -4.145 1 98.19 138 SER B C 1
ATOM 2973 O O . SER B 1 138 ? 4.68 9.617 -4.48 1 98.19 138 SER B O 1
ATOM 2975 N N . GLY B 1 139 ? 6.57 10.891 -4.984 1 97.25 139 GLY B N 1
ATOM 2976 C CA . GLY B 1 139 ? 6.672 10.32 -6.32 1 97.25 139 GLY B CA 1
ATOM 2977 C C . GLY B 1 139 ? 6.973 8.836 -6.316 1 97.25 139 GLY B C 1
ATOM 2978 O O . GLY B 1 139 ? 6.609 8.117 -7.254 1 97.25 139 GLY B O 1
ATOM 2979 N N . ALA B 1 140 ? 7.57 8.375 -5.258 1 96.94 140 ALA B N 1
ATOM 2980 C CA . ALA B 1 140 ? 7.918 6.965 -5.117 1 96.94 140 ALA B CA 1
ATOM 2981 C C . ALA B 1 140 ? 6.668 6.094 -5.039 1 96.94 140 ALA B C 1
ATOM 2983 O O . ALA B 1 140 ? 6.746 4.871 -5.188 1 96.94 140 ALA B O 1
ATOM 2984 N N . ALA B 1 141 ? 5.492 6.648 -4.836 1 98.5 141 ALA B N 1
ATOM 2985 C CA . ALA B 1 141 ? 4.246 5.891 -4.738 1 98.5 141 ALA B CA 1
ATOM 2986 C C . ALA B 1 141 ? 3.84 5.324 -6.098 1 98.5 141 ALA B C 1
ATOM 2988 O O . ALA B 1 141 ? 3.094 4.344 -6.172 1 98.5 141 ALA B O 1
ATOM 2989 N N . VAL B 1 142 ? 4.328 6.016 -7.191 1 97.44 142 VAL B N 1
ATOM 2990 C CA . VAL B 1 142 ? 3.82 5.645 -8.508 1 97.44 142 VAL B CA 1
ATOM 2991 C C . VAL B 1 142 ? 4.988 5.367 -9.453 1 97.44 142 VAL B C 1
ATOM 2993 O O . VAL B 1 142 ? 4.785 5.117 -10.641 1 97.44 142 VAL B O 1
ATOM 2996 N N . SER B 1 143 ? 6.164 5.434 -8.969 1 95.88 143 SER B N 1
ATOM 2997 C CA . SER B 1 143 ? 7.371 5.129 -9.734 1 95.88 143 SER B CA 1
ATOM 2998 C C . SER B 1 143 ? 8.273 4.164 -8.977 1 95.88 143 SER B C 1
ATOM 3000 O O . SER B 1 143 ? 8.258 4.117 -7.746 1 95.88 143 SER B O 1
ATOM 3002 N N . ALA B 1 144 ? 8.992 3.418 -9.766 1 94.06 144 ALA B N 1
ATOM 3003 C CA . ALA B 1 144 ? 9.914 2.473 -9.148 1 94.06 144 ALA B CA 1
ATOM 3004 C C . ALA B 1 144 ? 11.305 3.086 -8.984 1 94.06 144 ALA B C 1
ATOM 3006 O O . ALA B 1 144 ? 11.898 3.547 -9.961 1 94.06 144 ALA B O 1
ATOM 3007 N N . TYR B 1 145 ? 11.742 3.164 -7.797 1 91.75 145 TYR B N 1
ATOM 3008 C CA . TYR B 1 145 ? 13.117 3.502 -7.461 1 91.75 145 TYR B CA 1
ATOM 3009 C C . TYR B 1 145 ? 13.836 2.311 -6.836 1 91.75 145 TYR B C 1
ATOM 3011 O O . TYR B 1 145 ? 13.359 1.74 -5.852 1 91.75 145 TYR B O 1
ATOM 3019 N N . ARG B 1 146 ? 14.977 1.956 -7.508 1 94.62 146 ARG B N 1
ATOM 3020 C CA . ARG B 1 146 ? 15.719 0.816 -6.977 1 94.62 146 ARG B CA 1
ATOM 3021 C C . ARG B 1 146 ? 16.125 1.055 -5.527 1 94.62 146 ARG B C 1
ATOM 3023 O O . ARG B 1 146 ? 16.719 2.082 -5.203 1 94.62 146 ARG B O 1
ATOM 3030 N N . GLY B 1 147 ? 15.695 0.152 -4.688 1 95.25 147 GLY B N 1
ATOM 3031 C CA . GLY B 1 147 ? 16.062 0.232 -3.285 1 95.25 147 GLY B CA 1
ATOM 3032 C C . GLY B 1 147 ? 15.008 0.892 -2.422 1 95.25 147 GLY B C 1
ATOM 3033 O O . GLY B 1 147 ? 15.172 0.996 -1.204 1 95.25 147 GLY B O 1
ATOM 3034 N N . TRP B 1 148 ? 13.867 1.295 -3.014 1 96.06 148 TRP B N 1
ATOM 3035 C CA . TRP B 1 148 ? 12.836 2.014 -2.273 1 96.06 148 TRP B CA 1
ATOM 3036 C C . TRP B 1 148 ? 11.531 1.228 -2.26 1 96.06 148 TRP B C 1
ATOM 3038 O O . TRP B 1 148 ? 10.453 1.806 -2.107 1 96.06 148 TRP B O 1
ATOM 3048 N N . GLY B 1 149 ? 11.656 -0.064 -2.436 1 97.75 149 GLY B N 1
ATOM 3049 C CA . GLY B 1 149 ? 10.453 -0.881 -2.52 1 97.75 149 GLY B CA 1
ATOM 3050 C C . GLY B 1 149 ? 9.531 -0.713 -1.328 1 97.75 149 GLY B C 1
ATOM 3051 O O . GLY B 1 149 ? 8.32 -0.571 -1.491 1 97.75 149 GLY B O 1
ATOM 3052 N N . LEU B 1 150 ? 10.086 -0.733 -0.09 1 98.56 150 LEU B N 1
ATOM 3053 C CA . LEU B 1 150 ? 9.281 -0.565 1.118 1 98.56 150 LEU B CA 1
ATOM 3054 C C . LEU B 1 150 ? 8.625 0.809 1.145 1 98.56 150 LEU B C 1
ATOM 3056 O O . LEU B 1 150 ? 7.398 0.91 1.267 1 98.56 150 LEU B O 1
ATOM 3060 N N . TYR B 1 151 ? 9.414 1.822 0.966 1 98.44 151 TYR B N 1
ATOM 3061 C CA . TYR B 1 151 ? 8.914 3.189 1.038 1 98.44 151 TYR B CA 1
ATOM 3062 C C . TYR B 1 151 ? 7.844 3.436 -0.019 1 98.44 151 TYR B C 1
ATOM 3064 O O . TYR B 1 151 ? 6.746 3.9 0.297 1 98.44 151 TYR B O 1
ATOM 3072 N N . GLY B 1 152 ? 8.125 3.055 -1.281 1 98.62 152 GLY B N 1
ATOM 3073 C CA . GLY B 1 152 ? 7.168 3.229 -2.365 1 98.62 152 GLY B CA 1
ATOM 3074 C C . GLY B 1 152 ? 5.859 2.498 -2.133 1 98.62 152 GLY B C 1
ATOM 3075 O O . GLY B 1 152 ? 4.785 3.053 -2.363 1 98.62 152 GLY B O 1
ATOM 3076 N N . ALA B 1 153 ? 5.93 1.288 -1.674 1 98.88 153 ALA B N 1
ATOM 3077 C CA . ALA B 1 153 ? 4.723 0.502 -1.419 1 98.88 153 ALA B CA 1
ATOM 3078 C C . ALA B 1 153 ? 3.865 1.15 -0.338 1 98.88 153 ALA B C 1
ATOM 3080 O O . ALA B 1 153 ? 2.637 1.169 -0.441 1 98.88 153 ALA B O 1
ATOM 3081 N N . THR B 1 154 ? 4.492 1.661 0.75 1 98.88 154 THR B N 1
ATOM 3082 C CA . THR B 1 154 ? 3.73 2.318 1.805 1 98.88 154 THR B CA 1
ATOM 3083 C C . THR B 1 154 ? 3.014 3.553 1.265 1 98.88 154 THR B C 1
ATOM 3085 O O . THR B 1 154 ? 1.868 3.822 1.631 1 98.88 154 THR B O 1
ATOM 3088 N N . LYS B 1 155 ? 3.688 4.27 0.395 1 98.94 155 LYS B N 1
ATOM 3089 C CA . LYS B 1 155 ? 3.092 5.484 -0.15 1 98.94 155 LYS B CA 1
ATOM 3090 C C . LYS B 1 155 ? 1.993 5.152 -1.156 1 98.94 155 LYS B C 1
ATOM 3092 O O . LYS B 1 155 ? 1.007 5.883 -1.269 1 98.94 155 LYS B O 1
ATOM 3097 N N . ALA B 1 156 ? 2.15 4.047 -1.909 1 98.94 156 ALA B N 1
ATOM 3098 C CA . ALA B 1 156 ? 1.07 3.582 -2.773 1 98.94 156 ALA B CA 1
ATOM 3099 C C . ALA B 1 156 ? -0.173 3.234 -1.96 1 98.94 156 ALA B C 1
ATOM 3101 O O . ALA B 1 156 ? -1.287 3.617 -2.324 1 98.94 156 ALA B O 1
ATOM 3102 N N . ALA B 1 157 ? 0.034 2.527 -0.887 1 98.94 157 ALA B N 1
ATOM 3103 C CA . ALA B 1 157 ? -1.071 2.191 0.006 1 98.94 157 ALA B CA 1
ATOM 3104 C C . ALA B 1 157 ? -1.718 3.449 0.578 1 98.94 157 ALA B C 1
ATOM 3106 O O . ALA B 1 157 ? -2.943 3.537 0.671 1 98.94 157 ALA B O 1
ATOM 3107 N N . MET B 1 158 ? -0.904 4.406 0.94 1 98.88 158 MET B N 1
ATOM 3108 C CA . MET B 1 158 ? -1.375 5.672 1.494 1 98.88 158 MET B CA 1
ATOM 3109 C C . MET B 1 158 ? -2.236 6.422 0.483 1 98.88 158 MET B C 1
ATOM 3111 O O . MET B 1 158 ? -3.283 6.969 0.837 1 98.88 158 MET B O 1
ATOM 3115 N N . ASN B 1 159 ? -1.791 6.477 -0.768 1 98.94 159 ASN B N 1
ATOM 3116 C CA . ASN B 1 159 ? -2.59 7.109 -1.811 1 98.94 159 ASN B CA 1
ATOM 3117 C C . ASN B 1 159 ? -3.943 6.422 -1.976 1 98.94 159 ASN B C 1
ATOM 3119 O O . ASN B 1 159 ? -4.957 7.082 -2.209 1 98.94 159 ASN B O 1
ATOM 3123 N N . HIS B 1 160 ? -3.941 5.125 -1.867 1 98.94 160 HIS B N 1
ATOM 3124 C CA . HIS B 1 160 ? -5.203 4.402 -1.964 1 98.94 160 HIS B CA 1
ATOM 3125 C C . HIS B 1 160 ? -6.113 4.723 -0.783 1 98.94 160 HIS B C 1
ATOM 3127 O O . HIS B 1 160 ? -7.336 4.797 -0.938 1 98.94 160 HIS B O 1
ATOM 3133 N N . LEU B 1 161 ? -5.52 4.879 0.369 1 98.88 161 LEU B N 1
ATOM 3134 C CA . LEU B 1 161 ? -6.273 5.273 1.554 1 98.88 161 LEU B CA 1
ATOM 3135 C C . LEU B 1 161 ? -6.996 6.598 1.324 1 98.88 161 LEU B C 1
ATOM 3137 O O . LEU B 1 161 ? -8.18 6.73 1.652 1 98.88 161 LEU B O 1
ATOM 3141 N N . ALA B 1 162 ? -6.289 7.539 0.745 1 98.88 162 ALA B N 1
ATOM 3142 C CA . ALA B 1 162 ? -6.902 8.82 0.415 1 98.88 162 ALA B CA 1
ATOM 3143 C C . ALA B 1 162 ? -8.031 8.648 -0.598 1 98.88 162 ALA B C 1
ATOM 3145 O O . ALA B 1 162 ? -9.094 9.25 -0.458 1 98.88 162 ALA B O 1
ATOM 3146 N N . LEU B 1 163 ? -7.773 7.852 -1.616 1 98.81 163 LEU B N 1
ATOM 3147 C CA . LEU B 1 163 ? -8.781 7.543 -2.625 1 98.81 163 LEU B CA 1
ATOM 3148 C C . LEU B 1 163 ? -10.047 6.984 -1.979 1 98.81 163 LEU B C 1
ATOM 3150 O O . LEU B 1 163 ? -11.156 7.414 -2.297 1 98.81 163 LEU B O 1
ATOM 3154 N N . SER B 1 164 ? -9.875 6.059 -1.065 1 98.62 164 SER B N 1
ATOM 3155 C CA . SER B 1 164 ? -10.984 5.422 -0.366 1 98.62 164 SER B CA 1
ATOM 3156 C C . SER B 1 164 ? -11.742 6.422 0.502 1 98.62 164 SER B C 1
ATOM 3158 O O . SER B 1 164 ? -12.969 6.426 0.526 1 98.62 164 SER B O 1
ATOM 3160 N N . LEU B 1 165 ? -11.016 7.262 1.183 1 98.81 165 LEU B N 1
ATOM 3161 C CA . LEU B 1 165 ? -11.641 8.273 2.023 1 98.81 165 LEU B CA 1
ATOM 3162 C C . LEU B 1 165 ? -12.453 9.258 1.18 1 98.81 165 LEU B C 1
ATOM 3164 O O . LEU B 1 165 ? -13.516 9.711 1.602 1 98.81 165 LEU B O 1
ATOM 3168 N N . GLY B 1 166 ? -11.898 9.609 0.002 1 98.5 166 GLY B N 1
ATOM 3169 C CA . GLY B 1 166 ? -12.648 10.469 -0.902 1 98.5 166 GLY B CA 1
ATOM 3170 C C . GLY B 1 166 ? -14.016 9.922 -1.249 1 98.5 166 GLY B C 1
ATOM 3171 O O . GLY B 1 166 ? -14.961 10.688 -1.469 1 98.5 166 GLY B O 1
ATOM 3172 N N . GLU B 1 167 ? -14.117 8.641 -1.295 1 97.44 167 GLU B N 1
ATOM 3173 C CA . GLU B 1 167 ? -15.375 7.98 -1.614 1 97.44 167 GLU B CA 1
ATOM 3174 C C . GLU B 1 167 ? -16.25 7.828 -0.373 1 97.44 167 GLU B C 1
ATOM 3176 O O . GLU B 1 167 ? -17.469 7.973 -0.447 1 97.44 167 GLU B O 1
ATOM 3181 N N . GLU B 1 168 ? -15.695 7.648 0.774 1 97.75 168 GLU B N 1
ATOM 3182 C CA . GLU B 1 168 ? -16.438 7.258 1.966 1 97.75 168 GLU B CA 1
ATOM 3183 C C . GLU B 1 168 ? -16.891 8.477 2.762 1 97.75 168 GLU B C 1
ATOM 3185 O O . GLU B 1 168 ? -17.828 8.406 3.547 1 97.75 168 GLU B O 1
ATOM 3190 N N . GLU B 1 169 ? -16.141 9.578 2.611 1 98.5 169 GLU B N 1
ATOM 3191 C CA . GLU B 1 169 ? -16.375 10.734 3.473 1 98.5 169 GLU B CA 1
ATOM 3192 C C . GLU B 1 169 ? -16.766 11.961 2.654 1 98.5 169 GLU B C 1
ATOM 3194 O O . GLU B 1 169 ? -15.906 12.75 2.258 1 98.5 169 GLU B O 1
ATOM 3199 N N . PRO B 1 170 ? -18.016 12.18 2.467 1 96.94 170 PRO B N 1
ATOM 3200 C CA . PRO B 1 170 ? -18.453 13.312 1.643 1 96.94 170 PRO B CA 1
ATOM 3201 C C . PRO B 1 170 ? -18.188 14.656 2.312 1 96.94 170 PRO B C 1
ATOM 3203 O O . PRO B 1 170 ? -18.094 15.68 1.63 1 96.94 170 PRO B O 1
ATOM 3206 N N . ASP B 1 171 ? -18.031 14.672 3.617 1 98 171 ASP B N 1
ATOM 3207 C CA . ASP B 1 171 ? -17.906 15.93 4.348 1 98 171 ASP B CA 1
ATOM 3208 C C . ASP B 1 171 ? -16.438 16.234 4.676 1 98 171 ASP B C 1
ATOM 3210 O O . ASP B 1 171 ? -16.125 17.281 5.254 1 98 171 ASP B O 1
ATOM 3214 N N . VAL B 1 172 ? -15.547 15.344 4.43 1 98.88 172 VAL B N 1
ATOM 3215 C CA . VAL B 1 172 ? -14.125 15.508 4.715 1 98.88 172 VAL B CA 1
ATOM 3216 C C . VAL B 1 172 ? -13.32 15.414 3.42 1 98.88 172 VAL B C 1
ATOM 3218 O O . VAL B 1 172 ? -13.5 14.477 2.639 1 98.88 172 VAL B O 1
ATOM 3221 N N . THR B 1 173 ?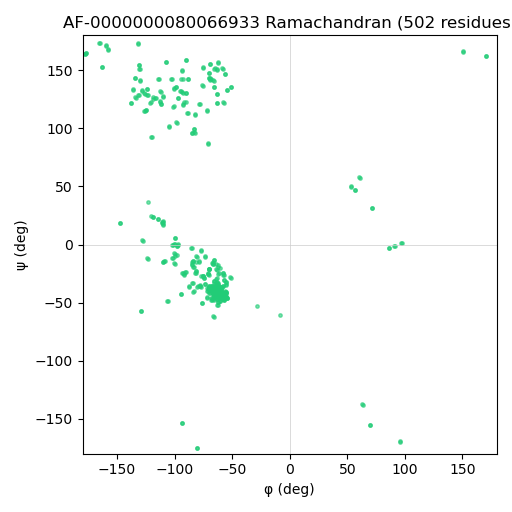 -12.516 16.422 3.137 1 98.88 173 THR B N 1
ATOM 3222 C CA . THR B 1 173 ? -11.664 16.422 1.954 1 98.88 173 THR B CA 1
ATOM 3223 C C . THR B 1 173 ? -10.297 15.812 2.27 1 98.88 173 THR B C 1
ATOM 3225 O O . THR B 1 173 ? -9.641 16.219 3.225 1 98.88 173 THR B O 1
ATOM 3228 N N . THR B 1 174 ? -9.938 14.781 1.535 1 98.94 174 THR B N 1
ATOM 3229 C CA . THR B 1 174 ? -8.648 14.133 1.729 1 98.94 174 THR B CA 1
ATOM 3230 C C . THR B 1 174 ? -7.785 14.25 0.475 1 98.94 174 THR B C 1
ATOM 3232 O O . THR B 1 174 ? -8.211 13.875 -0.618 1 98.94 174 THR B O 1
ATOM 3235 N N . ILE B 1 175 ? -6.547 14.781 0.619 1 98.94 175 ILE B N 1
ATOM 3236 C CA . ILE B 1 175 ? -5.652 14.984 -0.515 1 98.94 175 ILE B CA 1
ATOM 3237 C C . ILE B 1 175 ? -4.27 14.422 -0.192 1 98.94 175 ILE B C 1
ATOM 3239 O O . ILE B 1 175 ? -3.721 14.688 0.879 1 98.94 175 ILE B O 1
ATOM 3243 N N . SER B 1 176 ? -3.756 13.602 -1.068 1 98.94 176 SER B N 1
ATOM 3244 C CA . SER B 1 176 ? -2.367 13.156 -0.996 1 98.94 176 SER B CA 1
ATOM 3245 C C . SER B 1 176 ? -1.463 14.023 -1.865 1 98.94 176 SER B C 1
ATOM 3247 O O . SER B 1 176 ? -1.75 14.242 -3.045 1 98.94 176 SER B O 1
ATOM 3249 N N . VAL B 1 177 ? -0.299 14.484 -1.292 1 98.94 177 VAL B N 1
ATOM 3250 C CA . VAL B 1 177 ? 0.548 15.438 -2.006 1 98.94 177 VAL B CA 1
ATOM 3251 C C . VAL B 1 177 ? 1.959 14.867 -2.146 1 98.94 177 VAL B C 1
ATOM 3253 O O . VAL B 1 177 ? 2.539 14.383 -1.17 1 98.94 177 VAL B O 1
ATOM 3256 N N . ARG B 1 178 ? 2.469 14.852 -3.295 1 98.69 178 ARG B N 1
ATOM 3257 C CA . ARG B 1 178 ? 3.887 14.641 -3.566 1 98.69 178 ARG B CA 1
ATOM 3258 C C . ARG B 1 178 ? 4.672 15.938 -3.408 1 98.69 178 ARG B C 1
ATOM 3260 O O . ARG B 1 178 ? 4.566 16.844 -4.242 1 98.69 178 ARG B O 1
ATOM 3267 N N . PRO B 1 179 ? 5.492 16.031 -2.438 1 98.31 179 PRO B N 1
ATOM 3268 C CA . PRO B 1 179 ? 6.195 17.281 -2.199 1 98.31 179 PRO B CA 1
ATOM 3269 C C . PRO B 1 179 ? 7.336 17.531 -3.186 1 98.31 179 PRO B C 1
ATOM 3271 O O . PRO B 1 179 ? 7.73 18.672 -3.414 1 98.31 179 PRO B O 1
ATOM 3274 N N . GLY B 1 180 ? 7.934 16.422 -3.76 1 96.5 180 GLY B N 1
ATOM 3275 C CA . GLY B 1 180 ? 9.148 16.531 -4.555 1 96.5 180 GLY B CA 1
ATOM 3276 C C . GLY B 1 180 ? 10.406 16.266 -3.758 1 96.5 180 GLY B C 1
ATOM 3277 O O . GLY B 1 180 ? 10.359 15.688 -2.674 1 96.5 180 GLY B O 1
ATOM 3278 N N . MET B 1 181 ? 11.57 16.562 -4.359 1 95.75 181 MET B N 1
ATOM 3279 C CA . MET B 1 181 ? 12.852 16.391 -3.67 1 95.75 181 MET B CA 1
ATOM 3280 C C . MET B 1 181 ? 13.148 17.609 -2.787 1 95.75 181 MET B C 1
ATOM 3282 O O . MET B 1 181 ? 13.695 18.609 -3.258 1 95.75 181 MET B O 1
ATOM 3286 N N . VAL B 1 182 ? 12.812 17.438 -1.535 1 97.31 182 VAL B N 1
ATOM 3287 C CA . VAL B 1 182 ? 12.852 18.562 -0.61 1 97.31 182 VAL B CA 1
ATOM 3288 C C . VAL B 1 182 ? 14.094 18.469 0.271 1 97.31 182 VAL B C 1
ATOM 3290 O O . VAL B 1 182 ? 14.5 17.359 0.662 1 97.31 182 VAL B O 1
ATOM 3293 N N . ASP B 1 183 ? 14.703 19.609 0.567 1 95.81 183 ASP B N 1
ATOM 3294 C CA . ASP B 1 183 ? 15.875 19.656 1.437 1 95.81 183 ASP B CA 1
ATOM 3295 C C . ASP B 1 183 ? 15.5 19.375 2.887 1 95.81 183 ASP B C 1
ATOM 3297 O O . ASP B 1 183 ? 15.234 20.297 3.662 1 95.81 183 ASP B O 1
ATOM 3301 N N . THR B 1 184 ? 15.484 18.125 3.219 1 95.25 184 THR B N 1
ATOM 3302 C CA . THR B 1 184 ? 15.109 17.641 4.543 1 95.25 184 THR B CA 1
ATOM 3303 C C . THR B 1 184 ? 16.141 16.641 5.059 1 95.25 184 THR B C 1
ATOM 3305 O O . THR B 1 184 ? 17.062 16.266 4.336 1 95.25 184 THR B O 1
ATOM 3308 N N . GLU B 1 185 ? 15.953 16.266 6.32 1 90.94 185 GLU B N 1
ATOM 3309 C CA . GLU B 1 185 ? 16.781 15.227 6.918 1 90.94 185 GLU B CA 1
ATOM 3310 C C . GLU B 1 185 ? 16.688 13.93 6.129 1 90.94 185 GLU B C 1
ATOM 3312 O O . GLU B 1 185 ? 17.672 13.195 6.016 1 90.94 185 GLU B O 1
ATOM 3317 N N . MET B 1 186 ? 15.57 13.602 5.586 1 89.06 186 MET B N 1
ATOM 3318 C CA . MET B 1 186 ? 15.406 12.406 4.766 1 89.06 186 MET B CA 1
ATOM 3319 C C . MET B 1 186 ? 16.344 12.445 3.557 1 89.06 186 MET B C 1
ATOM 3321 O O . MET B 1 186 ? 16.953 11.438 3.215 1 89.06 186 MET B O 1
ATOM 3325 N N . GLN B 1 187 ? 16.422 13.594 2.912 1 90.06 187 GLN B N 1
ATOM 3326 C CA . GLN B 1 187 ? 17.328 13.773 1.777 1 90.06 187 GLN B CA 1
ATOM 3327 C C . GLN B 1 187 ? 18.781 13.602 2.199 1 90.06 187 GLN B C 1
ATOM 3329 O O . GLN B 1 187 ? 19.578 13.008 1.47 1 90.06 187 GLN B O 1
ATOM 3334 N N . ARG B 1 188 ? 19.094 14.125 3.352 1 90.25 188 ARG B N 1
ATOM 3335 C CA . ARG B 1 188 ? 20.422 13.922 3.891 1 90.25 188 ARG B CA 1
ATOM 3336 C C . ARG B 1 188 ? 20.719 12.445 4.105 1 90.25 188 ARG B C 1
ATOM 3338 O O . ARG B 1 188 ? 21.797 11.953 3.736 1 90.25 188 ARG B O 1
ATOM 3345 N N . GLU B 1 189 ? 19.734 11.727 4.719 1 91.38 189 GLU B N 1
ATOM 3346 C CA . GLU B 1 189 ? 19.875 10.297 4.969 1 91.38 189 GLU B CA 1
ATOM 3347 C C . GLU B 1 189 ? 20.141 9.531 3.676 1 91.38 189 GLU B C 1
ATOM 3349 O O . GLU B 1 189 ? 21 8.648 3.637 1 91.38 189 GLU B O 1
ATOM 3354 N N . LEU B 1 190 ? 19.469 9.891 2.664 1 90 190 LEU B N 1
ATOM 3355 C CA . LEU B 1 190 ? 19.625 9.242 1.367 1 90 190 LEU B CA 1
ATOM 3356 C C . LEU B 1 190 ? 21.031 9.453 0.811 1 90 190 LEU B C 1
ATOM 3358 O O . LEU B 1 190 ? 21.625 8.523 0.271 1 90 190 LEU B O 1
ATOM 3362 N N . ARG B 1 191 ? 21.547 10.617 1.004 1 89.06 191 ARG B N 1
ATOM 3363 C CA . ARG B 1 191 ? 22.844 10.969 0.448 1 89.06 191 ARG B CA 1
ATOM 3364 C C . ARG B 1 191 ? 23.984 10.398 1.298 1 89.06 191 ARG B C 1
ATOM 3366 O O . ARG B 1 191 ? 25 9.938 0.765 1 89.06 191 ARG B O 1
ATOM 3373 N N . GLU B 1 192 ? 23.688 10.414 2.645 1 90.81 192 GLU B N 1
ATOM 3374 C CA . GLU B 1 192 ? 24.812 10.141 3.533 1 90.81 192 GLU B CA 1
ATOM 3375 C C . GLU B 1 192 ? 24.719 8.742 4.141 1 90.81 192 GLU B C 1
ATOM 3377 O O . GLU B 1 192 ? 25.672 7.965 4.094 1 90.81 192 GLU B O 1
ATOM 3382 N N . ASP B 1 193 ? 23.594 8.422 4.645 1 88.12 193 ASP B N 1
ATOM 3383 C CA . ASP B 1 193 ? 23.438 7.18 5.387 1 88.12 193 ASP B CA 1
ATOM 3384 C C . ASP B 1 193 ? 23.219 5.996 4.445 1 88.12 193 ASP B C 1
ATOM 3386 O O . ASP B 1 193 ? 23.562 4.859 4.781 1 88.12 193 ASP B O 1
ATOM 3390 N N . HIS B 1 194 ? 22.734 6.246 3.283 1 88.38 194 HIS B N 1
ATOM 3391 C CA . HIS B 1 194 ? 22.391 5.145 2.393 1 88.38 194 HIS B CA 1
ATOM 3392 C C . HIS B 1 194 ? 23.281 5.145 1.148 1 88.38 194 HIS B C 1
ATOM 3394 O O . HIS B 1 194 ? 22.891 4.613 0.106 1 88.38 194 HIS B O 1
ATOM 3400 N N . ALA B 1 195 ? 24.391 5.75 1.244 1 85.94 195 ALA B N 1
ATOM 3401 C CA . ALA B 1 195 ? 25.344 5.84 0.148 1 85.94 195 ALA B CA 1
ATOM 3402 C C . ALA B 1 195 ? 25.75 4.453 -0.342 1 85.94 195 ALA B C 1
ATOM 3404 O O . ALA B 1 195 ? 25.969 4.25 -1.538 1 85.94 195 ALA B O 1
ATOM 3405 N N . THR B 1 196 ? 25.734 3.494 0.593 1 86.38 196 THR B N 1
ATOM 3406 C CA . THR B 1 196 ? 26.234 2.174 0.228 1 86.38 196 THR B CA 1
ATOM 3407 C C . THR B 1 196 ? 25.078 1.225 -0.08 1 86.38 196 THR B C 1
ATOM 3409 O O . THR B 1 196 ? 25.281 0.171 -0.688 1 86.38 196 THR B O 1
ATOM 3412 N N . THR B 1 197 ? 23.938 1.567 0.301 1 86.31 197 THR B N 1
ATOM 3413 C CA . THR B 1 197 ? 22.797 0.665 0.113 1 86.31 197 THR B CA 1
ATOM 3414 C C . THR B 1 197 ? 22.078 0.971 -1.194 1 86.31 197 THR B C 1
ATOM 3416 O O . THR B 1 197 ? 21.422 0.095 -1.769 1 86.31 197 THR B O 1
ATOM 3419 N N . LEU B 1 198 ? 22.25 2.209 -1.605 1 87.38 198 LEU B N 1
ATOM 3420 C CA . LEU B 1 198 ? 21.656 2.6 -2.881 1 87.38 198 LEU B CA 1
ATOM 3421 C C . LEU B 1 198 ? 22.609 2.316 -4.035 1 87.38 198 LEU B C 1
ATOM 3423 O O . LEU B 1 198 ? 23.828 2.449 -3.883 1 87.38 198 LEU B O 1
ATOM 3427 N N . GLU B 1 199 ? 22.031 1.897 -5.102 1 88.06 199 GLU B N 1
ATOM 3428 C CA . GLU B 1 199 ? 22.859 1.803 -6.293 1 88.06 199 GLU B CA 1
ATOM 3429 C C . GLU B 1 199 ? 23.516 3.145 -6.621 1 88.06 199 GLU B C 1
ATOM 3431 O O . GLU B 1 199 ? 22.906 4.199 -6.441 1 88.06 199 GLU B O 1
ATOM 3436 N N . PRO B 1 200 ? 24.688 3.08 -7.152 1 88.38 200 PRO B N 1
ATOM 3437 C CA . PRO B 1 200 ? 25.453 4.305 -7.395 1 88.38 200 PRO B CA 1
ATOM 3438 C C . PRO B 1 200 ? 24.688 5.312 -8.258 1 88.38 200 PRO B C 1
ATOM 3440 O O . PRO B 1 200 ? 24.719 6.516 -7.98 1 88.38 200 PRO B O 1
ATOM 3443 N N . GLN B 1 201 ? 24.016 4.82 -9.227 1 86.12 201 GLN B N 1
ATOM 3444 C CA . GLN B 1 201 ? 23.297 5.723 -10.125 1 86.12 201 GLN B CA 1
ATOM 3445 C C . GLN B 1 201 ? 22.156 6.434 -9.398 1 86.12 201 GLN B C 1
ATOM 3447 O O . GLN B 1 201 ? 21.906 7.613 -9.633 1 86.12 201 GLN B O 1
ATOM 3452 N N . VAL B 1 202 ? 21.516 5.715 -8.508 1 84.81 202 VAL B N 1
ATOM 3453 C CA . VAL B 1 202 ? 20.422 6.281 -7.723 1 84.81 202 VAL B CA 1
ATOM 3454 C C . VAL B 1 202 ? 20.969 7.27 -6.699 1 84.81 202 VAL B C 1
ATOM 3456 O O . VAL B 1 202 ? 20.469 8.383 -6.562 1 84.81 202 VAL B O 1
ATOM 3459 N N . HIS B 1 203 ? 22 6.859 -6.059 1 88.94 203 HIS B N 1
ATOM 3460 C CA . HIS B 1 203 ? 22.625 7.711 -5.055 1 88.94 203 HIS B CA 1
ATOM 3461 C C . HIS B 1 203 ? 23.141 9 -5.676 1 88.94 203 HIS B C 1
ATOM 3463 O O . HIS B 1 203 ? 23.031 10.078 -5.078 1 88.94 203 HIS B O 1
ATOM 3469 N N . SER B 1 204 ? 23.688 8.922 -6.859 1 89.81 204 SER B N 1
ATOM 3470 C CA . SER B 1 204 ? 24.266 10.078 -7.539 1 89.81 204 SER B CA 1
ATOM 3471 C C . SER B 1 204 ? 23.219 11.141 -7.824 1 89.81 204 SER B C 1
ATOM 3473 O O . SER B 1 204 ? 23.5 12.336 -7.809 1 89.81 204 SER B O 1
ATOM 3475 N N . LYS B 1 205 ? 22.016 10.656 -8.07 1 88.44 205 LYS B N 1
ATOM 3476 C CA . LYS B 1 205 ? 20.938 11.602 -8.312 1 88.44 205 LYS B CA 1
ATOM 3477 C C . LYS B 1 205 ? 20.719 12.516 -7.105 1 88.44 205 LYS B C 1
ATOM 3479 O O . LYS B 1 205 ? 20.578 13.727 -7.254 1 88.44 205 LYS B O 1
ATOM 3484 N N . PHE B 1 206 ? 20.734 11.953 -5.941 1 89.56 206 PHE B N 1
ATOM 3485 C CA . PHE B 1 206 ? 20.484 12.719 -4.727 1 89.56 206 PHE B CA 1
ATOM 3486 C C . PHE B 1 206 ? 21.672 13.625 -4.418 1 89.56 206 PHE B C 1
ATOM 3488 O O . PHE B 1 206 ? 21.484 14.766 -3.977 1 89.56 206 PHE B O 1
ATOM 3495 N N . THR B 1 207 ? 22.828 13.141 -4.668 1 91.5 207 THR B N 1
ATOM 3496 C CA . THR B 1 207 ? 24.016 13.938 -4.414 1 91.5 207 THR B CA 1
ATOM 3497 C C . THR B 1 207 ? 24.109 15.102 -5.395 1 91.5 207 THR B C 1
ATOM 3499 O O . THR B 1 207 ? 24.469 16.219 -5.016 1 91.5 207 THR B O 1
ATOM 3502 N N . THR B 1 208 ? 23.766 14.836 -6.621 1 92.19 208 THR B N 1
ATOM 3503 C CA . THR B 1 208 ? 23.859 15.844 -7.668 1 92.19 208 THR B CA 1
ATOM 3504 C C . THR B 1 208 ? 22.844 16.953 -7.434 1 92.19 208 THR B C 1
ATOM 3506 O O . THR B 1 208 ? 23.172 18.141 -7.504 1 92.19 208 THR B O 1
ATOM 3509 N N . VAL B 1 209 ? 21.641 16.531 -7.133 1 91.69 209 VAL B N 1
ATOM 3510 C CA . VAL B 1 209 ? 20.594 17.516 -6.926 1 91.69 209 VAL B CA 1
ATOM 3511 C C . VAL B 1 209 ? 20.938 18.406 -5.73 1 91.69 209 VAL B C 1
ATOM 3513 O O . VAL B 1 209 ? 20.688 19.609 -5.754 1 91.69 209 VAL B O 1
ATOM 3516 N N . HIS B 1 210 ? 21.516 17.875 -4.742 1 90.75 210 HIS B N 1
ATOM 3517 C CA . HIS B 1 210 ? 21.938 18.641 -3.57 1 90.75 210 HIS B CA 1
ATOM 3518 C C . HIS B 1 210 ? 23.078 19.578 -3.908 1 90.75 210 HIS B C 1
ATOM 3520 O O . HIS B 1 210 ? 23.031 20.766 -3.566 1 90.75 210 HIS B O 1
ATOM 3526 N N . LYS B 1 211 ? 24.031 19.062 -4.566 1 92.69 211 LYS B N 1
ATOM 3527 C CA . LYS B 1 211 ? 25.219 19.828 -4.93 1 92.69 211 LYS B CA 1
ATOM 3528 C C . LYS B 1 211 ? 24.859 21 -5.832 1 92.69 211 LYS B C 1
ATOM 3530 O O . LYS B 1 211 ? 25.469 22.078 -5.734 1 92.69 211 LYS B O 1
ATOM 3535 N N . GLU B 1 212 ? 23.906 20.766 -6.668 1 95.06 212 GLU B N 1
ATOM 3536 C CA . GLU B 1 212 ? 23.516 21.781 -7.637 1 95.06 212 GLU B CA 1
ATOM 3537 C C . GLU B 1 212 ? 22.516 22.766 -7.035 1 95.06 212 GLU B C 1
ATOM 3539 O O . GLU B 1 212 ? 22.062 23.688 -7.707 1 95.06 212 GLU B O 1
ATOM 3544 N N . GLY B 1 213 ? 22.109 22.547 -5.828 1 92.69 213 GLY B N 1
ATOM 3545 C CA . GLY B 1 213 ? 21.172 23.438 -5.152 1 92.69 213 GLY B CA 1
ATOM 3546 C C . GLY B 1 213 ? 19.766 23.359 -5.711 1 92.69 213 GLY B C 1
ATOM 3547 O O . GLY B 1 213 ? 19.062 24.375 -5.77 1 92.69 213 GLY B O 1
ATOM 3548 N N . LYS B 1 214 ? 19.406 22.172 -6.188 1 93.62 214 LYS B N 1
ATOM 3549 C CA . LYS B 1 214 ? 18.125 22.031 -6.879 1 93.62 214 LYS B CA 1
ATOM 3550 C C . LYS B 1 214 ? 17.062 21.438 -5.957 1 93.62 214 LYS B C 1
ATOM 3552 O O . LYS B 1 214 ? 15.914 21.266 -6.363 1 93.62 214 LYS B O 1
ATOM 3557 N N . LEU B 1 215 ? 17.422 21.156 -4.738 1 96.19 215 LEU B N 1
ATOM 3558 C CA . LEU B 1 215 ? 16.422 20.688 -3.785 1 96.19 215 LEU B CA 1
ATOM 3559 C C . LEU B 1 215 ? 15.398 21.766 -3.469 1 96.19 215 LEU B C 1
ATOM 3561 O O . LEU B 1 215 ? 15.758 22.953 -3.352 1 96.19 215 LEU B O 1
ATOM 3565 N N . LEU B 1 216 ? 14.203 21.344 -3.357 1 97.38 216 LEU B N 1
ATOM 3566 C CA . LEU B 1 216 ? 13.156 22.266 -2.93 1 97.38 216 LEU B CA 1
ATOM 3567 C C . LEU B 1 216 ? 13.336 22.656 -1.467 1 97.38 216 LEU B C 1
ATOM 3569 O O . LEU B 1 216 ? 13.742 21.828 -0.646 1 97.38 216 LEU B O 1
ATOM 3573 N N . LYS B 1 217 ? 13.047 23.938 -1.184 1 97.44 217 LYS B N 1
ATOM 3574 C CA . LYS B 1 217 ? 12.922 24.312 0.219 1 97.44 217 LYS B CA 1
ATOM 3575 C C . LYS B 1 217 ? 11.664 23.719 0.845 1 97.44 217 LYS B C 1
ATOM 3577 O O . LYS B 1 217 ? 10.617 23.641 0.195 1 97.44 217 LYS B O 1
ATOM 3582 N N . PRO B 1 218 ? 11.75 23.312 2.129 1 98.38 218 PRO B N 1
ATOM 3583 C CA . PRO B 1 218 ? 10.57 22.766 2.801 1 98.38 218 PRO B CA 1
ATOM 3584 C C . PRO B 1 218 ? 9.344 23.656 2.684 1 98.38 218 PRO B C 1
ATOM 3586 O O . PRO B 1 218 ? 8.219 23.172 2.611 1 98.38 218 PRO B O 1
ATOM 3589 N N . GLU B 1 219 ? 9.523 24.953 2.561 1 98.38 219 GLU B N 1
ATOM 3590 C CA . GLU B 1 219 ? 8.43 25.922 2.506 1 98.38 219 GLU B CA 1
ATOM 3591 C C . GLU B 1 219 ? 7.664 25.812 1.189 1 98.38 219 GLU B C 1
ATOM 3593 O O . GLU B 1 219 ? 6.469 26.109 1.133 1 98.38 219 GLU B O 1
ATOM 3598 N N . GLN B 1 220 ? 8.32 25.344 0.142 1 98.12 220 GLN B N 1
ATOM 3599 C CA . GLN B 1 220 ? 7.688 25.297 -1.171 1 98.12 220 GLN B CA 1
ATOM 3600 C C . GLN B 1 220 ? 6.523 24.312 -1.187 1 98.12 220 GLN B C 1
ATOM 3602 O O . GLN B 1 220 ? 5.359 24.719 -1.221 1 98.12 220 GLN B O 1
ATOM 3607 N N . PRO B 1 221 ? 6.719 23.078 -0.978 1 98.75 221 PRO B N 1
ATOM 3608 C CA . PRO B 1 221 ? 5.539 22.219 -0.879 1 98.75 221 PRO B CA 1
ATOM 3609 C C . PRO B 1 221 ? 4.789 22.391 0.44 1 98.75 221 PRO B C 1
ATOM 3611 O O . PRO B 1 221 ? 3.568 22.203 0.491 1 98.75 221 PRO B O 1
ATOM 3614 N N . GLY B 1 222 ? 5.496 22.766 1.527 1 98.81 222 GLY B N 1
ATOM 3615 C CA . GLY B 1 222 ? 4.883 22.906 2.84 1 98.81 222 GLY B CA 1
ATOM 3616 C C . GLY B 1 222 ? 3.777 23.938 2.873 1 98.81 222 GLY B C 1
ATOM 3617 O O . GLY B 1 222 ? 2.721 23.719 3.463 1 98.81 222 GLY B O 1
ATOM 3618 N N . HIS B 1 223 ? 4.016 25.109 2.236 1 98.69 223 HIS B N 1
ATOM 3619 C CA . HIS B 1 223 ? 3.004 26.156 2.215 1 98.69 223 HIS B CA 1
ATOM 3620 C C . HIS B 1 223 ? 1.782 25.719 1.408 1 98.69 223 HIS B C 1
ATOM 3622 O O . HIS B 1 223 ? 0.649 26.047 1.77 1 98.69 223 HIS B O 1
ATOM 3628 N N . VAL B 1 224 ? 2.006 24.969 0.304 1 98.88 224 VAL B N 1
ATOM 3629 C CA . VAL B 1 224 ? 0.901 24.438 -0.488 1 98.88 224 VAL B CA 1
ATOM 3630 C C . VAL B 1 224 ? 0.061 23.484 0.367 1 98.88 224 VAL B C 1
ATOM 3632 O O . VAL B 1 224 ? -1.168 23.594 0.386 1 98.88 224 VAL B O 1
ATOM 3635 N N . MET B 1 225 ? 0.719 22.672 1.132 1 98.94 225 MET B N 1
ATOM 3636 C CA . MET B 1 225 ? 0.03 21.703 1.975 1 98.94 225 MET B CA 1
ATOM 3637 C C . MET B 1 225 ? -0.71 22.391 3.113 1 98.94 225 MET B C 1
ATOM 3639 O O . MET B 1 225 ? -1.82 22 3.471 1 98.94 225 MET B O 1
ATOM 3643 N N . ALA B 1 226 ? -0.123 23.438 3.664 1 98.88 226 ALA B N 1
ATOM 3644 C CA . ALA B 1 226 ? -0.786 24.219 4.703 1 98.88 226 ALA B CA 1
ATOM 3645 C C . ALA B 1 226 ? -2.061 24.875 4.172 1 98.88 226 ALA B C 1
ATOM 3647 O O . ALA B 1 226 ? -3.096 24.859 4.844 1 98.88 226 ALA B O 1
ATOM 3648 N N . LYS B 1 227 ? -1.96 25.406 2.969 1 98.69 227 LYS B N 1
ATOM 3649 C CA . LYS B 1 227 ? -3.129 26.031 2.365 1 98.69 227 LYS B CA 1
ATOM 3650 C C . LYS B 1 227 ? -4.207 25 2.041 1 98.69 227 LYS B C 1
ATOM 3652 O O . LYS B 1 227 ? -5.398 25.281 2.182 1 98.69 227 LYS B O 1
ATOM 3657 N N . LEU B 1 228 ? -3.801 23.812 1.633 1 98.81 228 LEU B N 1
ATOM 3658 C CA . LEU B 1 228 ? -4.746 22.766 1.283 1 98.81 228 LEU B CA 1
ATOM 3659 C C . LEU B 1 228 ? -5.5 22.281 2.518 1 98.81 228 LEU B C 1
ATOM 3661 O O . LEU B 1 228 ? -6.699 22 2.451 1 98.81 228 LEU B O 1
ATOM 3665 N N . VAL B 1 229 ? -4.762 22.156 3.688 1 98.88 229 VAL B N 1
ATOM 3666 C CA . VAL B 1 229 ? -5.449 21.641 4.867 1 98.88 229 VAL B CA 1
ATOM 3667 C C . VAL B 1 229 ? -6.438 22.672 5.387 1 98.88 229 VAL B C 1
ATOM 3669 O O . VAL B 1 229 ? -7.402 22.328 6.074 1 98.88 229 VAL B O 1
ATOM 3672 N N . LEU B 1 230 ? -6.246 23.938 5.039 1 98.44 230 LEU B N 1
ATOM 3673 C CA . LEU B 1 230 ? -7.141 25.016 5.453 1 98.44 230 LEU B CA 1
ATOM 3674 C C . LEU B 1 230 ? -8.344 25.109 4.52 1 98.44 230 LEU B C 1
ATOM 3676 O O . LEU B 1 230 ? -9.477 25.281 4.977 1 98.44 230 LEU B O 1
ATOM 3680 N N . ASP B 1 231 ? -8.047 24.922 3.176 1 97.19 231 ASP B N 1
ATOM 3681 C CA . ASP B 1 231 ? -9.102 25.359 2.266 1 97.19 231 ASP B CA 1
ATOM 3682 C C . ASP B 1 231 ? -9.141 24.5 1.011 1 97.19 231 ASP B C 1
ATOM 3684 O O . ASP B 1 231 ? -9.68 24.906 -0.02 1 97.19 231 ASP B O 1
ATOM 3688 N N . GLY B 1 232 ? -8.562 23.344 1.049 1 98 232 GLY B N 1
ATOM 3689 C CA . GLY B 1 232 ? -8.625 22.469 -0.118 1 98 232 GLY B CA 1
ATOM 3690 C C . GLY B 1 232 ? -10.047 22.203 -0.583 1 98 232 GLY B C 1
ATOM 3691 O O . GLY B 1 232 ? -10.922 21.906 0.229 1 98 232 GLY B O 1
ATOM 3692 N N . PRO B 1 233 ? -10.32 22.312 -1.856 1 98 233 PRO B N 1
ATOM 3693 C CA . PRO B 1 233 ? -11.688 22.109 -2.34 1 98 233 PRO B CA 1
ATOM 3694 C C . PRO B 1 233 ? -12.094 20.641 -2.377 1 98 233 PRO B C 1
ATOM 3696 O O . PRO B 1 233 ? -11.25 19.781 -2.596 1 98 233 PRO B O 1
ATOM 3699 N N . LYS B 1 234 ? -13.367 20.391 -2.25 1 98 234 LYS B N 1
ATOM 3700 C CA . LYS B 1 234 ? -13.922 19.047 -2.189 1 98 234 LYS B CA 1
ATOM 3701 C C . LYS B 1 234 ? -13.648 18.281 -3.482 1 98 234 LYS B C 1
ATOM 3703 O O . LYS B 1 234 ? -13.539 17.047 -3.475 1 98 234 LYS B O 1
ATOM 3708 N N . GLU B 1 235 ? -13.461 18.984 -4.594 1 97.94 235 GLU B N 1
ATOM 3709 C CA . GLU B 1 235 ? -13.227 18.375 -5.898 1 97.94 235 GLU B CA 1
ATOM 3710 C C . GLU B 1 235 ? -11.883 17.641 -5.934 1 97.94 235 GLU B C 1
ATOM 3712 O O . GLU B 1 235 ? -11.664 16.781 -6.785 1 97.94 235 GLU B O 1
ATOM 3717 N N . LEU B 1 236 ? -11.023 17.938 -4.98 1 98.5 236 LEU B N 1
ATOM 3718 C CA . LEU B 1 236 ? -9.695 17.328 -4.953 1 98.5 236 LEU B CA 1
ATOM 3719 C C . LEU B 1 236 ? -9.672 16.125 -4.02 1 98.5 236 LEU B C 1
ATOM 3721 O O . LEU B 1 236 ? -8.648 15.453 -3.889 1 98.5 236 LEU B O 1
ATOM 3725 N N . SER B 1 237 ? -10.844 15.828 -3.385 1 98.81 237 SER B N 1
ATOM 3726 C CA . SER B 1 237 ? -10.859 14.75 -2.404 1 98.81 237 SER B CA 1
ATOM 3727 C C . SER B 1 237 ? -10.523 13.406 -3.053 1 98.81 237 SER B C 1
ATOM 3729 O O . SER B 1 237 ? -11.055 13.078 -4.113 1 98.81 237 SER B O 1
ATOM 3731 N N . GLY B 1 238 ? -9.617 12.711 -2.48 1 98.75 238 GLY B N 1
ATOM 3732 C CA . GLY B 1 238 ? -9.234 11.383 -2.938 1 98.75 238 GLY B CA 1
ATOM 3733 C C . GLY B 1 238 ? -8.094 11.406 -3.938 1 98.75 238 GLY B C 1
ATOM 3734 O O . GLY B 1 238 ? -7.586 10.352 -4.336 1 98.75 238 GLY B O 1
ATOM 3735 N N . LYS B 1 239 ? -7.602 12.602 -4.297 1 98.69 239 LYS B N 1
ATOM 3736 C CA . LYS B 1 239 ? -6.629 12.695 -5.383 1 98.69 239 LYS B CA 1
ATOM 3737 C C . LYS B 1 239 ? -5.199 12.664 -4.848 1 98.69 239 LYS B C 1
ATOM 3739 O O . LYS B 1 239 ? -4.957 13.016 -3.691 1 98.69 239 LYS B O 1
ATOM 3744 N N . PHE B 1 240 ? -4.332 12.156 -5.598 1 98.88 240 PHE B N 1
ATOM 3745 C CA . PHE B 1 240 ? -2.883 12.273 -5.465 1 98.88 240 PHE B CA 1
ATOM 3746 C C . PHE B 1 240 ? -2.326 13.312 -6.426 1 98.88 240 PHE B C 1
ATOM 3748 O O . PHE B 1 240 ? -2.459 13.18 -7.645 1 98.88 240 PHE B O 1
ATOM 3755 N N . LEU B 1 241 ? -1.697 14.352 -5.883 1 98.88 241 LEU B N 1
ATOM 3756 C CA . LEU B 1 241 ? -1.251 15.469 -6.707 1 98.88 241 LEU B CA 1
ATOM 3757 C C . LEU B 1 241 ? 0.175 15.875 -6.348 1 98.88 241 LEU B C 1
ATOM 3759 O O . LEU B 1 241 ? 0.553 15.859 -5.176 1 98.88 241 LEU B O 1
ATOM 3763 N N . SER B 1 242 ? 0.953 16.266 -7.383 1 98.75 242 SER B N 1
ATOM 3764 C CA . SER B 1 242 ? 2.223 16.938 -7.109 1 98.75 242 SER B CA 1
ATOM 3765 C C . SER B 1 242 ? 2.002 18.328 -6.547 1 98.75 242 SER B C 1
ATOM 3767 O O . SER B 1 242 ? 1.08 19.031 -6.965 1 98.75 242 SER B O 1
ATOM 3769 N N . TRP B 1 243 ? 2.889 18.766 -5.688 1 98.62 243 TRP B N 1
ATOM 3770 C CA . TRP B 1 243 ? 2.715 20.062 -5.039 1 98.62 243 TRP B CA 1
ATOM 3771 C C . TRP B 1 243 ? 2.602 21.188 -6.074 1 98.62 243 TRP B C 1
ATOM 3773 O O . TRP B 1 243 ? 1.965 22.203 -5.82 1 98.62 243 TRP B O 1
ATOM 3783 N N . ASN B 1 244 ? 3.201 20.922 -7.25 1 98.19 244 ASN B N 1
ATOM 3784 C CA . ASN B 1 244 ? 3.225 21.938 -8.289 1 98.19 244 ASN B CA 1
ATOM 3785 C C . ASN B 1 244 ? 2.326 21.562 -9.469 1 98.19 244 ASN B C 1
ATOM 3787 O O . ASN B 1 244 ? 2.561 22 -10.594 1 98.19 244 ASN B O 1
ATOM 3791 N N . ASP B 1 245 ? 1.397 20.672 -9.234 1 98.25 245 ASP B N 1
ATOM 3792 C CA . ASP B 1 245 ? 0.391 20.344 -10.242 1 98.25 245 ASP B CA 1
ATOM 3793 C C . ASP B 1 245 ? -0.408 21.578 -10.648 1 98.25 245 ASP B C 1
ATOM 3795 O O . ASP B 1 245 ? -0.621 22.484 -9.836 1 98.25 245 ASP B O 1
ATOM 3799 N N . LYS B 1 246 ? -0.908 21.609 -11.867 1 97.75 246 LYS B N 1
ATOM 3800 C CA . LYS B 1 246 ? -1.733 22.719 -12.352 1 97.75 246 LYS B CA 1
ATOM 3801 C C . LYS B 1 246 ? -2.982 22.891 -11.492 1 97.75 246 LYS B C 1
ATOM 3803 O O . LYS B 1 246 ? -3.418 24.016 -11.242 1 97.75 246 LYS B O 1
ATOM 3808 N N . ALA B 1 247 ? -3.557 21.844 -11.023 1 97.56 247 ALA B N 1
ATOM 3809 C CA . ALA B 1 247 ? -4.762 21.875 -10.195 1 97.56 247 ALA B CA 1
ATOM 3810 C C . ALA B 1 247 ? -4.516 22.609 -8.883 1 97.56 247 ALA B C 1
ATOM 3812 O O . ALA B 1 247 ? -5.461 23.016 -8.203 1 97.56 247 ALA B O 1
ATOM 3813 N N . LEU B 1 248 ? -3.205 22.781 -8.5 1 98.25 248 LEU B N 1
ATOM 3814 C CA . LEU B 1 248 ? -2.883 23.406 -7.219 1 98.25 248 LEU B CA 1
ATOM 3815 C C . LEU B 1 248 ? -2.271 24.781 -7.434 1 98.25 248 LEU B C 1
ATOM 3817 O O . LEU B 1 248 ? -1.617 25.328 -6.535 1 98.25 248 LEU B O 1
ATOM 3821 N N . ASP B 1 249 ? -2.43 25.359 -8.57 1 97.56 249 ASP B N 1
ATOM 3822 C CA . ASP B 1 249 ? -1.838 26.641 -8.914 1 97.56 249 ASP B CA 1
ATOM 3823 C C . ASP B 1 249 ? -2.234 27.719 -7.895 1 97.56 249 ASP B C 1
ATOM 3825 O O . ASP B 1 249 ? -1.396 28.516 -7.465 1 97.56 249 ASP B O 1
ATOM 3829 N N . ALA B 1 250 ? -3.469 27.719 -7.477 1 96.62 250 ALA B N 1
ATOM 3830 C CA . ALA B 1 250 ? -3.99 28.734 -6.566 1 96.62 250 ALA B CA 1
ATOM 3831 C C . ALA B 1 250 ? -3.346 28.625 -5.188 1 96.62 250 ALA B C 1
ATOM 3833 O O . ALA B 1 250 ? -3.379 29.578 -4.398 1 96.62 250 ALA B O 1
ATOM 3834 N N . PHE B 1 251 ? -2.676 27.484 -4.895 1 97.5 251 PHE B N 1
ATOM 3835 C CA . PHE B 1 251 ? -2.111 27.234 -3.574 1 97.5 251 PHE B CA 1
ATOM 3836 C C . PHE B 1 251 ? -0.606 27.469 -3.574 1 97.5 251 PHE B C 1
ATOM 3838 O O . PHE B 1 251 ? 0.037 27.406 -2.525 1 97.5 251 PHE B O 1
ATOM 3845 N N . GLN B 1 252 ? -0.041 27.609 -4.758 1 95.12 252 GLN B N 1
ATOM 3846 C CA . GLN B 1 252 ? 1.403 27.781 -4.875 1 95.12 252 GLN B CA 1
ATOM 3847 C C . GLN B 1 252 ? 1.794 29.25 -4.699 1 95.12 252 GLN B C 1
ATOM 3849 O O . GLN B 1 252 ? 2.965 29.562 -4.484 1 95.12 252 GLN B O 1
ATOM 3854 N N . ALA B 1 253 ? 0.847 30.156 -4.816 1 82.69 253 ALA B N 1
ATOM 3855 C CA . ALA B 1 253 ? 1.121 31.594 -4.73 1 82.69 253 ALA B CA 1
ATOM 3856 C C . ALA B 1 253 ? 1.284 32.031 -3.277 1 82.69 253 ALA B C 1
ATOM 3858 O O . ALA B 1 253 ? 0.731 31.406 -2.367 1 82.69 253 ALA B O 1
#

Organism: NCBI:txid656916

Foldseek 3Di:
DAAAEEEFEPCQDFLNVLLVVLSCPDPNRHAYEYEEQDDVSLVVVCVVSVLRYHYDHDQLLPLCSLLVSQVCSCVRPNAHAEYEYEDADLFFFAAPVPDDVVSLVSRLSRLPVSVVSNCVNCVVRNLVNLFEYEYAAAPLLPDDFGRRVSNNVSRVNVLQVQLVCLVVRQSYAYEYEHAPQAPTVNLVCLQPVCCPRHDVVRNVVSVVCVVVVNHHYSNQLSQLRSVCRVDNDSVRGSHYYYSPHPVSVVRRD/DAAAEEEFEPCQDFLNVLLVVLSCPDPNRHAYEYEEQDDVSLVVVCVVSVLRYHYDHDQLLPLCSLLVSQVCRCVRPVAHAEYEYEDADLFFFAAPVPDDVVSLVSRLSRLPVSVVSNCVNRVVRNLVNLFEYEYAAAPLLPDDFGRRVSNNVSRVNVLQVQLVCLVVRQSYAYEYEHAPQAPTVNLVCLQPVCCPRHDVVRNVVSVVCVVVVNHHYS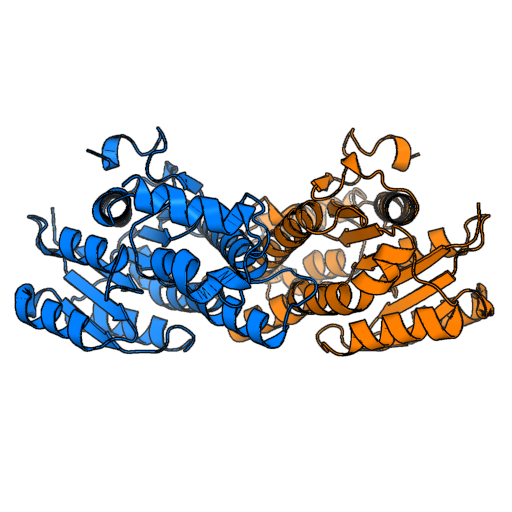NQLSQLRSVCRVDNDSVRGSHYYYSPDPVSVVRRD

pLDDT: mean 96.46, std 3.79, range [67.31, 99.0]

Sequence (506 aa):
MSAKTIIVTGASRGIGLAIAKYLLTSPQSHNVVVIARSVEPLQKLKEQYNKQVEVLNGDLADLSIGQKAVDLALKSFGRLDGMVLNHGVLGQVGKIAQADPEQWKHGFDVNFISFVAFIKAGLPALRETKGKLVFTSSGAAVSAYRGWGLYGATKAAMNHLALSLGEEEPDVTTISVRPGMVDTEMQRELREDHATTLEPQVHSKFTTVHKEGKLLKPEQPGHVMAKLVLDGPKELSGKFLSWNDKALDAFQAMSAKTIIVTGASRGIGLAIAKYLLTSPQSHNVVVIARSVEPLQKLKEQYNKQVEVLNGDLADLSIGQKAVDLALKSFGRLDGMVLNHGVLGQVGKIAQADPEQWKHGFDVNFISFVAFIKAGLPALRETKGKLVFTSSGAAVSAYRGWGLYGATKAAMNHLALSLGEEEPDVTTISVRPGMVDTEMQRELREDHATTLEPQVHSKFTTVHKEGKLLKPEQPGHVMAKLVLDGPKELSGKFLSWNDKALDAFQA